Protein AF-0000000080719642 (afdb_homodimer)

Secondary structure (DSSP, 8-state):
--EEEPTTS-EEESS-EE-TT--HHHHHHHHHHHHHHT--EEE--GGGT-HHHHHHHHHHH---GGG-EEEEEE-GGG-SHHHHHHHHHHHHHHHT-S-EEEEEES---TTT--HHHHHHHHHHHHHTTSEEEEEEES--HHHHHHHHHHHS---SEEEEE-BTTB--HHHHHHHHHTTPEEEEESTT-GGGGGGG-HHHHHHHHHHT--HHHHHHHHHHHTTEEEE----SHHHHHHHH--SS----HHHHHHHHTT--GGG----TTT----/--EEEPTTS-EEESS-EE-TT--HHHHHHHHHHHHHHT--EEE--GGGT-HHHHHHHHHHH---GGG-EEEEEE-GGG-SHHHHHHHHHHHHHHHT-S-EEEEEES---TTT--HHHHHHHHHHHHHTTSEEEEEEES--HHHHHHHHHHHS---SEEEEE-BTTB--HHHHHHHHHTTPEEEEESTT-GGGGGGG-HHHHHHHHHHT--HHHHHHHHHHHTTEEEE----SHHHHHHHH--SS----HHHHHHHHTT--GGG----TTT----

Solvent-accessible surface area (backbone atoms only — not comparable to full-atom values): 28046 Å² total; per-residue (Å²): 139,59,68,43,80,36,69,82,72,50,72,41,56,41,48,37,37,38,40,78,82,35,39,14,70,66,15,18,53,46,50,28,48,40,46,71,70,63,51,40,23,43,41,53,29,59,86,52,64,20,45,11,18,52,25,51,17,50,64,71,57,70,59,60,68,91,66,47,43,37,32,40,27,45,50,42,75,32,20,49,40,69,49,26,46,28,47,54,43,20,50,29,38,14,22,71,44,80,52,33,49,30,40,22,40,49,44,46,23,55,86,78,58,38,45,62,40,26,49,53,28,48,53,49,35,32,74,72,54,42,26,71,37,54,28,35,16,41,64,49,68,70,58,51,49,52,42,26,75,75,68,72,54,75,47,30,32,40,34,28,73,24,23,60,39,29,59,42,60,71,55,47,53,53,27,56,76,66,50,18,40,36,27,19,42,55,34,63,41,89,87,42,64,64,57,70,36,64,73,42,45,53,48,13,60,76,70,73,46,50,43,67,30,50,52,52,35,50,37,41,74,71,60,25,28,38,28,48,68,53,86,45,69,67,51,43,48,49,63,68,66,36,80,89,63,79,78,50,73,65,55,48,49,56,44,53,67,50,47,38,84,84,56,63,88,74,53,47,82,72,46,71,57,107,140,58,69,43,77,35,69,80,73,51,72,42,57,42,50,36,37,37,41,78,84,35,40,15,70,67,15,19,51,46,50,29,49,39,47,71,67,63,52,40,22,43,42,53,29,58,86,54,64,21,46,12,17,52,26,49,16,50,66,70,59,71,57,60,69,90,66,46,42,38,32,39,26,45,49,41,76,32,20,51,39,70,48,27,45,28,48,54,43,20,51,29,38,15,22,70,44,81,52,34,50,29,40,23,40,49,44,46,23,56,87,79,57,38,44,62,39,25,49,52,26,49,54,49,36,32,75,71,55,42,25,71,38,53,29,35,16,42,63,49,67,71,57,52,51,51,43,25,73,75,68,72,53,76,48,29,32,40,34,30,73,24,23,59,40,29,59,42,60,72,55,46,51,52,27,56,75,66,50,19,40,36,27,19,42,56,34,63,43,94,81,41,62,63,56,72,36,64,71,43,43,52,49,14,60,74,69,73,45,50,43,65,30,50,52,52,36,48,36,41,74,69,60,24,27,36,28,48,68,55,86,45,70,67,51,44,48,49,64,67,66,34,80,89,64,82,80,51,72,67,56,47,47,56,45,54,66,48,47,38,85,85,58,62,87,74,52,50,82,72,46,71,56,105

InterPro domains:
  IPR018170 Aldo/keto reductase, conserved site [PS00062] (122-139)
  IPR018170 Aldo/keto reductase, conserved site [PS00798] (38-55)
  IPR020471 Aldo-keto reductase [PIRSF000097] (2-261)
  IPR020471 Aldo-keto reductase [PR00069] (34-58)
  IPR020471 Aldo-keto reductase [PR00069] (90-108)
  IPR020471 Aldo-keto reductase [PR00069] (122-139)
  IPR020471 Aldo-keto reductase [PR00069] (156-185)
  IPR020471 Aldo-keto reductase [PR00069] (194-218)
  IPR020471 Aldo-keto reductase [PTHR43827] (3-261)
  IPR023210 NADP-dependent oxidoreductase domain [PF00248] (14-255)
  IPR036812 NAD(P)-dependent oxidoreductase domain superfamily [G3DSA:3.20.20.100] (1-273)
  IPR036812 NAD(P)-dependent oxidoreductase domain superfamily [SSF51430] (4-259)

Organism: Lactobacillus johnsonii (strain FI9785) (NCBI:txid633699)

Nearest PDB structures (foldseek):
  1m9h-assembly1_A  TM=9.755E-01  e=8.381E-32  Corynebacterium sp.
  1a80-assembly1_A  TM=9.763E-01  e=9.414E-32  Corynebacterium sp.
  2wzm-assembly2_B  TM=9.709E-01  e=6.172E-30  Mycolicibacterium smegmatis MC2 155
  4otk-assembly1_A  TM=9.599E-01  e=3.659E-30  Mycobacterium tuberculosis
  2wzt-assembly1_B  TM=9.819E-01  e=2.489E-29  Mycolicibacterium smegmatis MC2 155

Sequence (548 aa):
MEYFNLNDGNRIPKIGFGTYKLNGSRGVFAIQAALKNGYRLLDSAVNYENEGAVGRAIKNSGINRDDIFITSKLPGRHHKYQEAIEQIQESLYAANLDYYDLYLIHWPNPKENHYLEAWQAMLDAQRFGLIRSVGVSNFEPSHIEHLYRETGVMPAVNQVELHPYWSSKTIREYDDNHNIITEAWSPLQRAGEAFKEKEIIDLAQKYHKSPAQIILRWETQLNVVPIPKASSYEHQISNLDIFDFKLTPEEVQKLINLDKISARRFDPNEHEEFMEYFNLNDGNRIPKIGFGTYKLNGSRGVFAIQAALKNGYRLLDSAVNYENEGAVGRAIKNSGINRDDIFITSKLPGRHHKYQEAIEQIQESLYAANLDYYDLYLIHWPNPKENHYLEAWQAMLDAQRFGLIRSVGVSNFEPSHIEHLYRETGVMPAVNQVELHPYWSSKTIREYDDNHNIITEAWSPLQRAGEAFKEKEIIDLAQKYHKSPAQIILRWETQLNVVPIPKASSYEHQISNLDIFDFKLTPEEVQKLINLDKISARRFDPNEHEEF

Structure (mmCIF, N/CA/C/O backbone):
data_AF-0000000080719642-model_v1
#
loop_
_entity.id
_entity.type
_entity.pdbx_description
1 polymer '2,5-diketo-D-gluconate reductase'
#
loop_
_atom_site.group_PDB
_atom_site.id
_atom_site.type_symbol
_atom_site.label_atom_id
_atom_site.label_alt_id
_atom_site.label_comp_id
_atom_site.label_asym_id
_atom_site.label_entity_id
_atom_site.label_seq_id
_atom_site.pdbx_PDB_ins_code
_atom_site.Cartn_x
_atom_site.Cartn_y
_atom_site.Cartn_z
_atom_site.occupancy
_atom_site.B_iso_or_equiv
_atom_site.auth_seq_id
_atom_site.auth_comp_id
_atom_site.auth_asym_id
_atom_site.auth_atom_id
_atom_site.pdbx_PDB_model_num
ATOM 1 N N . MET A 1 1 ? 1.509 19.719 25.812 1 81.88 1 MET A N 1
ATOM 2 C CA . MET A 1 1 ? 0.83 19.672 24.516 1 81.88 1 MET A CA 1
ATOM 3 C C . MET A 1 1 ? -0.57 20.266 24.625 1 81.88 1 MET A C 1
ATOM 5 O O . MET A 1 1 ? -1.275 20.047 25.609 1 81.88 1 MET A O 1
ATOM 9 N N . GLU A 1 2 ? -0.923 21.141 23.656 1 93.94 2 GLU A N 1
ATOM 10 C CA . GLU A 1 2 ? -2.238 21.766 23.594 1 93.94 2 GLU A CA 1
ATOM 11 C C . GLU A 1 2 ? -3.158 21.016 22.641 1 93.94 2 GLU A C 1
ATOM 13 O O . GLU A 1 2 ? -2.691 20.359 21.703 1 93.94 2 GLU A O 1
ATOM 18 N N . TYR A 1 3 ? -4.508 21.047 22.922 1 98 3 TYR A N 1
ATOM 19 C CA . TYR A 1 3 ? -5.477 20.266 22.156 1 98 3 TYR A CA 1
ATOM 20 C C . TYR A 1 3 ? -6.629 21.156 21.688 1 98 3 TYR A C 1
ATOM 22 O O . TYR A 1 3 ? -6.957 22.156 22.328 1 98 3 TYR A O 1
ATOM 30 N N . PHE A 1 4 ? -7.168 20.875 20.547 1 98.44 4 PHE A N 1
ATOM 31 C CA . PHE A 1 4 ? -8.492 21.344 20.141 1 98.44 4 PHE A CA 1
ATOM 32 C C . PHE A 1 4 ? -9.547 20.266 20.391 1 98.44 4 PHE A C 1
ATOM 34 O O . PHE A 1 4 ? -9.234 19.078 20.391 1 98.44 4 PHE A O 1
ATOM 41 N N . ASN A 1 5 ? -10.766 20.719 20.609 1 98.25 5 ASN A N 1
ATOM 42 C CA . ASN A 1 5 ? -11.891 19.797 20.672 1 98.25 5 ASN A CA 1
ATOM 43 C C . ASN A 1 5 ? -12.508 19.562 19.297 1 98.25 5 ASN A C 1
ATOM 45 O O . ASN A 1 5 ? -12.766 20.516 18.562 1 98.25 5 ASN A O 1
ATOM 49 N N . LEU A 1 6 ? -12.688 18.281 18.969 1 98.75 6 LEU A N 1
ATOM 50 C CA . LEU A 1 6 ? -13.414 17.953 17.75 1 98.75 6 LEU A CA 1
ATOM 51 C C . LEU A 1 6 ? -14.914 17.953 17.984 1 98.75 6 LEU A C 1
ATOM 53 O O . LEU A 1 6 ? -15.375 17.891 19.125 1 98.75 6 LEU A O 1
ATOM 57 N N . ASN A 1 7 ? -15.68 18.047 16.906 1 98.5 7 ASN A N 1
ATOM 58 C CA . ASN A 1 7 ? -17.125 18.172 17.016 1 98.5 7 ASN A CA 1
ATOM 59 C C . ASN A 1 7 ? -17.781 16.859 17.406 1 98.5 7 ASN A C 1
ATOM 61 O O . ASN A 1 7 ? -18.984 16.797 17.641 1 98.5 7 ASN A O 1
ATOM 65 N N . ASP A 1 8 ? -17 15.781 17.531 1 98.06 8 ASP A N 1
ATOM 66 C CA . ASP A 1 8 ? -17.547 14.484 17.922 1 98.06 8 ASP A CA 1
ATOM 67 C C . ASP A 1 8 ? -17.125 14.133 19.344 1 98.06 8 ASP A C 1
ATOM 69 O O . ASP A 1 8 ? -17.281 12.984 19.781 1 98.06 8 ASP A O 1
ATOM 73 N N . GLY A 1 9 ? -16.484 15.047 20.031 1 97.88 9 GLY A N 1
ATOM 74 C CA . GLY A 1 9 ? -16.141 14.859 21.422 1 97.88 9 GLY A CA 1
ATOM 75 C C . GLY A 1 9 ? -14.703 14.445 21.641 1 97.88 9 GLY A C 1
ATOM 76 O O . GLY A 1 9 ? -14.188 14.547 22.766 1 97.88 9 GLY A O 1
ATOM 77 N N . ASN A 1 10 ? -14 13.992 20.656 1 98.38 10 ASN A N 1
ATOM 78 C CA . ASN A 1 10 ? -12.578 13.68 20.766 1 98.38 10 ASN A CA 1
ATOM 79 C C . ASN A 1 10 ? -11.727 14.938 20.734 1 98.38 10 ASN A C 1
ATOM 81 O O . ASN A 1 10 ? -12.25 16.047 20.578 1 98.38 10 ASN A O 1
ATOM 85 N N . ARG A 1 11 ? -10.469 14.758 21.031 1 98.5 11 ARG A N 1
ATOM 86 C CA . ARG A 1 11 ? -9.531 15.883 21 1 98.5 11 ARG A CA 1
ATOM 87 C C . ARG A 1 11 ? -8.359 15.602 20.062 1 98.5 11 ARG A C 1
ATOM 89 O O . ARG A 1 11 ? -7.977 14.445 19.875 1 98.5 11 ARG A O 1
ATOM 96 N N . ILE A 1 12 ? -7.832 16.625 19.547 1 98.81 12 ILE A N 1
ATOM 97 C CA . ILE A 1 12 ? -6.715 16.516 18.609 1 98.81 12 ILE A CA 1
ATOM 98 C C . ILE A 1 12 ? -5.594 17.469 19.031 1 98.81 12 ILE A C 1
ATOM 100 O O . ILE A 1 12 ? -5.852 18.609 19.391 1 98.81 12 ILE A O 1
ATOM 104 N N . PRO A 1 13 ? -4.32 16.984 19.047 1 98.81 13 PRO A N 1
ATOM 105 C CA . PRO A 1 13 ? -3.219 17.906 19.328 1 98.81 13 PRO A CA 1
ATOM 106 C C . PRO A 1 13 ? -3.188 19.094 18.375 1 98.81 13 PRO A C 1
ATOM 108 O O . PRO A 1 13 ? -3.516 18.953 17.188 1 98.81 13 PRO A O 1
ATOM 111 N N . LYS A 1 14 ? -2.762 20.219 18.812 1 98.69 14 LYS A N 1
ATOM 112 C CA . LYS A 1 14 ? -2.814 21.469 18.047 1 98.69 14 LYS A CA 1
ATOM 113 C C . LYS A 1 14 ? -1.721 21.516 16.984 1 98.69 14 LYS A C 1
ATOM 115 O O . LYS A 1 14 ? -1.715 22.391 16.125 1 98.69 14 LYS A O 1
ATOM 120 N N . ILE A 1 15 ? -0.807 20.609 17.062 1 98.5 15 ILE A N 1
ATOM 121 C CA . ILE A 1 15 ? 0.235 20.469 16.047 1 98.5 15 ILE A CA 1
ATOM 122 C C . ILE A 1 15 ? 0.571 19 15.844 1 98.5 15 ILE A C 1
ATOM 124 O O . ILE A 1 15 ? 0.545 18.219 16.797 1 98.5 15 ILE A O 1
ATOM 128 N N . GLY A 1 16 ? 0.831 18.609 14.586 1 98.38 16 GLY A N 1
ATOM 129 C CA . GLY A 1 16 ? 1.154 17.219 14.281 1 98.38 16 GLY A CA 1
ATOM 130 C C . GLY A 1 16 ? 2.455 17.062 13.516 1 98.38 16 GLY A C 1
ATOM 131 O O . GLY A 1 16 ? 3.184 18.047 13.32 1 98.38 16 GLY A O 1
ATOM 132 N N . PHE A 1 17 ? 2.768 15.867 13.219 1 98.31 17 PHE A N 1
ATOM 133 C CA . PHE A 1 17 ? 3.967 15.492 12.477 1 98.31 17 PHE A CA 1
ATOM 134 C C . PHE A 1 17 ? 3.6 14.797 11.164 1 98.31 17 PHE A C 1
ATOM 136 O O . PHE A 1 17 ? 2.961 13.75 11.172 1 98.31 17 PHE A O 1
ATOM 143 N N . GLY A 1 18 ? 3.992 15.422 10.031 1 98.25 18 GLY A N 1
ATOM 144 C CA . GLY A 1 18 ? 3.756 14.82 8.734 1 98.25 18 GLY A CA 1
ATOM 145 C C . GLY A 1 18 ? 4.715 13.695 8.414 1 98.25 18 GLY A C 1
ATOM 146 O O . GLY A 1 18 ? 5.902 13.773 8.734 1 98.25 18 GLY A O 1
ATOM 147 N N . THR A 1 19 ? 4.195 12.672 7.73 1 98.12 19 THR A N 1
ATOM 148 C CA . THR A 1 19 ? 5.051 11.516 7.484 1 98.12 19 THR A CA 1
ATOM 149 C C . THR A 1 19 ? 5.285 11.328 5.988 1 98.12 19 THR A C 1
ATOM 151 O O . THR A 1 19 ? 5.883 10.328 5.574 1 98.12 19 THR A O 1
ATOM 154 N N . TYR A 1 20 ? 4.871 12.297 5.18 1 97.44 20 TYR A N 1
ATOM 155 C CA . TYR A 1 20 ? 5.062 12.203 3.736 1 97.44 20 TYR A CA 1
ATOM 156 C C . TYR A 1 20 ? 6.531 11.969 3.395 1 97.44 20 TYR A C 1
ATOM 158 O O . TYR A 1 20 ? 7.406 12.688 3.887 1 97.44 20 TYR A O 1
ATOM 166 N N . LYS A 1 21 ? 6.832 10.883 2.678 1 96.44 21 LYS A N 1
ATOM 167 C CA . LYS A 1 21 ? 8.141 10.492 2.16 1 96.44 21 LYS A CA 1
ATOM 168 C C . LYS A 1 21 ? 9.016 9.906 3.266 1 96.44 21 LYS A C 1
ATOM 170 O O . LYS A 1 21 ? 10.227 9.758 3.092 1 96.44 21 LYS A O 1
ATOM 175 N N . LEU A 1 22 ? 8.445 9.664 4.391 1 96.94 22 LEU A N 1
ATOM 176 C CA . LEU A 1 22 ? 9.164 8.938 5.438 1 96.94 22 LEU A CA 1
ATOM 177 C C . LEU A 1 22 ? 8.867 7.441 5.355 1 96.94 22 LEU A C 1
ATOM 179 O O . LEU A 1 22 ? 7.934 6.949 5.992 1 96.94 22 LEU A O 1
ATOM 183 N N . ASN A 1 23 ? 9.68 6.746 4.598 1 97.81 23 ASN A N 1
ATOM 184 C CA . ASN A 1 23 ? 9.469 5.332 4.309 1 97.81 23 ASN A CA 1
ATOM 185 C C . ASN A 1 23 ? 10.648 4.484 4.773 1 97.81 23 ASN A C 1
ATOM 187 O O . ASN A 1 23 ? 11.734 5.008 5.023 1 97.81 23 ASN A O 1
ATOM 191 N N . GLY A 1 24 ? 10.406 3.221 4.875 1 97.62 24 GLY A N 1
ATOM 192 C CA . GLY A 1 24 ? 11.461 2.285 5.223 1 97.62 24 GLY A CA 1
ATOM 193 C C . GLY A 1 24 ? 12.086 2.564 6.578 1 97.62 24 GLY A C 1
ATOM 194 O O . GLY A 1 24 ? 11.445 3.16 7.449 1 97.62 24 GLY A O 1
ATOM 195 N N . SER A 1 25 ? 13.234 2.053 6.793 1 97.88 25 SER A N 1
ATOM 196 C CA . SER A 1 25 ? 13.922 2.152 8.078 1 97.88 25 SER A CA 1
ATOM 197 C C . SER A 1 25 ? 14.242 3.604 8.422 1 97.88 25 SER A C 1
ATOM 199 O O . SER A 1 25 ? 14.125 4.016 9.578 1 97.88 25 SER A O 1
ATOM 201 N N . ARG A 1 26 ? 14.578 4.363 7.441 1 96.25 26 ARG A N 1
ATOM 202 C CA . ARG A 1 26 ? 14.836 5.781 7.668 1 96.25 26 ARG A CA 1
ATOM 203 C C . ARG A 1 26 ? 13.57 6.504 8.125 1 96.25 26 ARG A C 1
ATOM 205 O O . ARG A 1 26 ? 13.633 7.371 9 1 96.25 26 ARG A O 1
ATOM 212 N N . GLY A 1 27 ? 12.453 6.125 7.508 1 97.12 27 GLY A N 1
ATOM 213 C CA . GLY A 1 27 ? 11.188 6.688 7.938 1 97.12 27 GLY A CA 1
ATOM 214 C C . GLY A 1 27 ? 10.82 6.316 9.359 1 97.12 27 GLY A C 1
ATOM 215 O O . GLY A 1 27 ? 10.375 7.172 10.133 1 97.12 27 GLY A O 1
ATOM 216 N N . VAL A 1 28 ? 11.062 5.094 9.688 1 98.19 28 VAL A N 1
ATOM 217 C CA . VAL A 1 28 ? 10.805 4.625 11.047 1 98.19 28 VAL A CA 1
ATOM 218 C C . VAL A 1 28 ? 11.594 5.465 12.039 1 98.19 28 VAL A C 1
ATOM 220 O O . VAL A 1 28 ? 11.047 5.945 13.031 1 98.19 28 VAL A O 1
ATOM 223 N N . PHE A 1 29 ? 12.828 5.648 11.773 1 97.19 29 PHE A N 1
ATOM 224 C CA . PHE A 1 29 ? 13.703 6.375 12.688 1 97.19 29 PHE A CA 1
ATOM 225 C C . PHE A 1 29 ? 13.25 7.82 12.844 1 97.19 29 PHE A C 1
ATOM 227 O O . PHE A 1 29 ? 13.219 8.352 13.953 1 97.19 29 PHE A O 1
ATOM 234 N N . ALA A 1 30 ? 12.883 8.414 11.766 1 96.88 30 ALA A N 1
ATOM 235 C CA . ALA A 1 30 ? 12.438 9.805 11.805 1 96.88 30 ALA A CA 1
ATOM 236 C C . ALA A 1 30 ? 11.156 9.945 12.617 1 96.88 30 ALA A C 1
ATOM 238 O O . ALA A 1 30 ? 11.016 10.867 13.414 1 96.88 30 ALA A O 1
ATOM 239 N N . ILE A 1 31 ? 10.234 9.023 12.406 1 98 31 ILE A N 1
ATOM 240 C CA . ILE A 1 31 ? 8.953 9.07 13.102 1 98 31 ILE A CA 1
ATOM 241 C C . ILE A 1 31 ? 9.156 8.773 14.586 1 98 31 ILE A C 1
ATOM 243 O O . ILE A 1 31 ? 8.555 9.414 15.445 1 98 31 ILE A O 1
ATOM 247 N N . GLN A 1 32 ? 10.016 7.828 14.883 1 97.5 32 GLN A N 1
ATOM 248 C CA . GLN A 1 32 ? 10.344 7.52 16.266 1 97.5 32 GLN A CA 1
ATOM 249 C C . GLN A 1 32 ? 10.945 8.734 16.969 1 97.5 32 GLN A C 1
ATOM 251 O O . GLN A 1 32 ? 10.633 9 18.141 1 97.5 32 GLN A O 1
ATOM 256 N N . ALA A 1 33 ? 11.828 9.383 16.297 1 97.25 33 ALA A N 1
ATOM 257 C CA . ALA A 1 33 ? 12.438 10.594 16.844 1 97.25 33 ALA A CA 1
ATOM 258 C C . ALA A 1 33 ? 11.375 11.648 17.141 1 97.25 33 ALA A C 1
ATOM 260 O O . ALA A 1 33 ? 11.422 12.305 18.188 1 97.25 33 ALA A O 1
ATOM 261 N N . ALA A 1 34 ? 10.43 11.828 16.234 1 97.81 34 ALA A N 1
ATOM 262 C CA . ALA A 1 34 ? 9.344 12.789 16.438 1 97.81 34 ALA A CA 1
ATOM 263 C C . ALA A 1 34 ? 8.547 12.445 17.688 1 97.81 34 ALA A C 1
ATOM 265 O O . ALA A 1 34 ? 8.242 13.328 18.5 1 97.81 34 ALA A O 1
ATOM 266 N N . LEU A 1 35 ? 8.242 11.195 17.859 1 97.94 35 LEU A N 1
ATOM 267 C CA . LEU A 1 35 ? 7.516 10.734 19.031 1 97.94 35 LEU A CA 1
ATOM 268 C C . LEU A 1 35 ? 8.328 10.977 20.297 1 97.94 35 LEU A C 1
ATOM 270 O O . LEU A 1 35 ? 7.789 11.445 21.312 1 97.94 35 LEU A O 1
ATOM 274 N N . LYS A 1 36 ? 9.562 10.703 20.234 1 97.06 36 LYS A N 1
ATOM 275 C CA . LYS A 1 36 ? 10.445 10.93 21.375 1 97.06 36 LYS A CA 1
ATOM 276 C C . LYS A 1 36 ? 10.531 12.414 21.719 1 97.06 36 LYS A C 1
ATOM 278 O O . LYS A 1 36 ? 10.602 12.781 22.891 1 97.06 36 LYS A O 1
ATOM 283 N N . ASN A 1 37 ? 10.508 13.219 20.719 1 96.31 37 ASN A N 1
ATOM 284 C CA . ASN A 1 37 ? 10.648 14.664 20.891 1 96.31 37 ASN A CA 1
ATOM 285 C C . ASN A 1 37 ? 9.359 15.289 21.422 1 96.31 37 ASN A C 1
ATOM 287 O O . ASN A 1 37 ? 9.344 16.469 21.797 1 96.31 37 ASN A O 1
ATOM 291 N N . GLY A 1 38 ? 8.266 14.523 21.391 1 96.69 38 GLY A N 1
ATOM 292 C CA . GLY A 1 38 ? 7.086 15.047 22.078 1 96.69 38 GLY A CA 1
ATOM 293 C C . GLY A 1 38 ? 5.863 15.117 21.188 1 96.69 38 GLY A C 1
ATOM 294 O O . GLY A 1 38 ? 4.762 15.406 21.656 1 96.69 38 GLY A O 1
ATOM 295 N N . TYR A 1 39 ? 6.02 14.852 19.891 1 97.88 39 TYR A N 1
ATOM 296 C CA . TYR A 1 39 ? 4.852 14.82 19.016 1 97.88 39 TYR A CA 1
ATOM 297 C C . TYR A 1 39 ? 3.889 13.711 19.438 1 97.88 39 TYR A C 1
ATOM 299 O O . TYR A 1 39 ? 4.316 12.625 19.828 1 97.88 39 TYR A O 1
ATOM 307 N N . ARG A 1 40 ? 2.594 14.008 19.281 1 98.56 40 ARG A N 1
ATOM 308 C CA . ARG A 1 40 ? 1.591 13.016 19.641 1 98.56 40 ARG A CA 1
ATOM 309 C C . ARG A 1 40 ? 0.517 12.898 18.578 1 98.56 40 ARG A C 1
ATOM 311 O O . ARG A 1 40 ? -0.465 12.172 18.75 1 98.56 40 ARG A O 1
ATOM 318 N N . LEU A 1 41 ? 0.602 13.633 17.5 1 98.81 41 LEU A N 1
ATOM 319 C CA . LEU A 1 41 ? -0.211 13.492 16.297 1 98.81 41 LEU A CA 1
ATOM 320 C C . LEU A 1 41 ? 0.656 13.125 15.094 1 98.81 41 LEU A C 1
ATOM 322 O O . LEU A 1 41 ? 1.568 13.867 14.727 1 98.81 41 LEU A O 1
ATOM 326 N N . LEU A 1 42 ? 0.467 11.922 14.555 1 98.88 42 LEU A N 1
ATOM 327 C CA . LEU A 1 42 ? 1.106 11.469 13.328 1 98.88 42 LEU A CA 1
ATOM 328 C C . LEU A 1 42 ? 0.12 11.492 12.164 1 98.88 42 LEU A C 1
ATOM 330 O O . LEU A 1 42 ? -0.984 10.953 12.273 1 98.88 42 LEU A O 1
ATOM 334 N N . ASP A 1 43 ? 0.508 12.133 11.094 1 98.88 43 ASP A N 1
ATOM 335 C CA . ASP A 1 43 ? -0.337 12.219 9.906 1 98.88 43 ASP A CA 1
ATOM 336 C C . ASP A 1 43 ? 0.239 11.391 8.758 1 98.88 43 ASP A C 1
ATOM 338 O O . ASP A 1 43 ? 1.328 11.688 8.258 1 98.88 43 ASP A O 1
ATOM 342 N N . SER A 1 44 ? -0.467 10.375 8.328 1 98.69 44 SER A N 1
ATOM 343 C CA . SER A 1 44 ? -0.084 9.516 7.215 1 98.69 44 SER A CA 1
ATOM 344 C C . SER A 1 44 ? -1.198 9.422 6.176 1 98.69 44 SER A C 1
ATOM 346 O O . SER A 1 44 ? -2.096 10.273 6.148 1 98.69 44 SER A O 1
ATOM 348 N N . ALA A 1 45 ? -1.025 8.617 5.152 1 98.88 45 ALA A N 1
ATOM 349 C CA . ALA A 1 45 ? -2 8.312 4.105 1 98.88 45 ALA A CA 1
ATOM 350 C C . ALA A 1 45 ? -1.671 6.996 3.41 1 98.88 45 ALA A C 1
ATOM 352 O O . ALA A 1 45 ? -0.507 6.594 3.348 1 98.88 45 ALA A O 1
ATOM 353 N N . VAL A 1 46 ? -2.697 6.367 2.889 1 98.75 46 VAL A N 1
ATOM 354 C CA . VAL A 1 46 ? -2.48 5.164 2.094 1 98.75 46 VAL A CA 1
ATOM 355 C C . VAL A 1 46 ? -1.493 5.461 0.968 1 98.75 46 VAL A C 1
ATOM 357 O O . VAL A 1 46 ? -0.546 4.699 0.75 1 98.75 46 VAL A O 1
ATOM 360 N N . ASN A 1 47 ? -1.632 6.574 0.364 1 98.38 47 ASN A N 1
ATOM 361 C CA . ASN A 1 47 ? -0.859 6.898 -0.831 1 98.38 47 ASN A CA 1
ATOM 362 C C . ASN A 1 47 ? 0.566 7.316 -0.481 1 98.38 47 ASN A C 1
ATOM 364 O O . ASN A 1 47 ? 1.412 7.457 -1.366 1 98.38 47 ASN A O 1
ATOM 368 N N . TYR A 1 48 ? 0.841 7.543 0.826 1 98.19 48 TYR A N 1
ATOM 369 C CA . TYR A 1 48 ? 2.223 7.789 1.219 1 98.19 48 TYR A CA 1
ATOM 370 C C . TYR A 1 48 ? 3.033 6.5 1.204 1 98.19 48 TYR A C 1
ATOM 372 O O . TYR A 1 48 ? 4.266 6.531 1.235 1 98.19 48 TYR A O 1
ATOM 380 N N . GLU A 1 49 ? 2.307 5.352 1.191 1 98.25 49 GLU A N 1
ATOM 381 C CA . GLU A 1 49 ? 2.877 4.008 1.135 1 98.25 49 GLU A CA 1
ATOM 382 C C . GLU A 1 49 ? 3.836 3.766 2.297 1 98.25 49 GLU A C 1
ATOM 384 O O . GLU A 1 49 ? 4.891 3.154 2.121 1 98.25 49 GLU A O 1
ATOM 389 N N . ASN A 1 50 ? 3.479 4.355 3.484 1 98.56 50 ASN A N 1
ATOM 390 C CA . ASN A 1 50 ? 4.398 4.203 4.605 1 98.56 50 ASN A CA 1
ATOM 391 C C . ASN A 1 50 ? 3.66 3.865 5.898 1 98.56 50 ASN A C 1
ATOM 393 O O . ASN A 1 50 ? 4.168 4.113 6.992 1 98.56 50 ASN A O 1
ATOM 397 N N . GLU A 1 51 ? 2.418 3.373 5.781 1 98.88 51 GLU A N 1
ATOM 398 C CA . GLU A 1 51 ? 1.664 3.002 6.977 1 98.88 51 GLU A CA 1
ATOM 399 C C . GLU A 1 51 ? 2.396 1.931 7.777 1 98.88 51 GLU A C 1
ATOM 401 O O . GLU A 1 51 ? 2.299 1.894 9.008 1 98.88 51 GLU A O 1
ATOM 406 N N . GLY A 1 52 ? 3.15 1.065 7.086 1 98.81 52 GLY A N 1
ATOM 407 C CA . GLY A 1 52 ? 3.992 0.107 7.785 1 98.81 52 GLY A CA 1
ATOM 408 C C . GLY A 1 52 ? 5.043 0.761 8.664 1 98.81 52 GLY A C 1
ATOM 409 O O . GLY A 1 52 ? 5.199 0.399 9.828 1 98.81 52 GLY A O 1
ATOM 410 N N . ALA A 1 53 ? 5.75 1.726 8.094 1 98.75 53 ALA A N 1
ATOM 411 C CA . ALA A 1 53 ? 6.77 2.453 8.844 1 98.75 53 ALA A CA 1
ATOM 412 C C . ALA A 1 53 ? 6.156 3.178 10.039 1 98.75 53 ALA A C 1
ATOM 414 O O . ALA A 1 53 ? 6.742 3.207 11.125 1 98.75 53 ALA A O 1
ATOM 415 N N . VAL A 1 54 ? 4.992 3.75 9.844 1 98.81 54 VAL A N 1
ATOM 416 C CA . VAL A 1 54 ? 4.293 4.441 10.922 1 98.81 54 VAL A CA 1
ATOM 417 C C . VAL A 1 54 ? 3.99 3.459 12.055 1 98.81 54 VAL A C 1
ATOM 419 O O . VAL A 1 54 ? 4.289 3.734 13.219 1 98.81 54 VAL A O 1
ATOM 422 N N . GLY A 1 55 ? 3.428 2.314 11.664 1 98.75 55 GLY A N 1
ATOM 423 C CA . GLY A 1 55 ? 3.139 1.301 12.664 1 98.75 55 GLY A CA 1
ATOM 424 C C . GLY A 1 55 ? 4.371 0.828 13.414 1 98.75 55 GLY A C 1
ATOM 425 O O . GLY A 1 55 ? 4.348 0.685 14.641 1 98.75 55 GLY A O 1
ATOM 426 N N . ARG A 1 56 ? 5.445 0.59 12.703 1 98.62 56 ARG A N 1
ATOM 427 C CA . ARG A 1 56 ? 6.695 0.13 13.297 1 98.62 56 ARG A CA 1
ATOM 428 C C . ARG A 1 56 ? 7.254 1.169 14.266 1 98.62 56 ARG A C 1
ATOM 430 O O . ARG A 1 56 ? 7.715 0.825 15.359 1 98.62 56 ARG A O 1
ATOM 437 N N . ALA A 1 57 ? 7.172 2.41 13.852 1 98.69 57 ALA A N 1
ATOM 438 C CA . ALA A 1 57 ? 7.672 3.49 14.703 1 98.69 57 ALA A CA 1
ATOM 439 C C . ALA A 1 57 ? 6.887 3.572 16 1 98.69 57 ALA A C 1
ATOM 441 O O . ALA A 1 57 ? 7.469 3.781 17.078 1 98.69 57 ALA A O 1
ATOM 442 N N . ILE A 1 58 ? 5.617 3.467 15.898 1 98.75 58 ILE A N 1
ATOM 443 C CA . ILE A 1 58 ? 4.75 3.504 17.078 1 98.75 58 ILE A CA 1
ATOM 444 C C . ILE A 1 58 ? 5.109 2.354 18.016 1 98.75 58 ILE A C 1
ATOM 446 O O . ILE A 1 58 ? 5.309 2.561 19.219 1 98.75 58 ILE A O 1
ATOM 450 N N . LYS A 1 59 ? 5.215 1.181 17.469 1 98 59 LYS A N 1
ATOM 451 C CA . LYS A 1 59 ? 5.57 0.006 18.266 1 98 59 LYS A CA 1
ATOM 452 C C . LYS A 1 59 ? 6.91 0.203 18.969 1 98 59 LYS A C 1
ATOM 454 O O . LYS A 1 59 ? 7.035 -0.071 20.172 1 98 59 LYS A O 1
ATOM 459 N N . ASN A 1 60 ? 7.832 0.73 18.266 1 98 60 ASN A N 1
ATOM 460 C CA . ASN A 1 60 ? 9.188 0.896 18.781 1 98 60 ASN A CA 1
ATOM 461 C C . ASN A 1 60 ? 9.266 2.004 19.828 1 98 60 ASN A C 1
ATOM 463 O O . ASN A 1 60 ? 10.211 2.061 20.609 1 98 60 ASN A O 1
ATOM 467 N N . SER A 1 61 ? 8.383 2.895 19.781 1 97.94 61 SER A N 1
ATOM 468 C CA . SER A 1 61 ? 8.445 4.078 20.625 1 97.94 61 SER A CA 1
ATOM 469 C C . SER A 1 61 ? 8.203 3.721 22.094 1 97.94 61 SER A C 1
ATOM 471 O O . SER A 1 61 ? 8.656 4.426 23 1 97.94 61 SER A O 1
ATOM 473 N N . GLY A 1 62 ? 7.371 2.666 22.344 1 97.31 62 GLY A N 1
ATOM 474 C CA . GLY A 1 62 ? 6.988 2.287 23.688 1 97.31 62 GLY A CA 1
ATOM 475 C C . GLY A 1 62 ? 5.941 3.205 24.297 1 97.31 62 GLY A C 1
ATOM 476 O O . GLY A 1 62 ? 5.582 3.061 25.469 1 97.31 62 GLY A O 1
ATOM 477 N N . ILE A 1 63 ? 5.508 4.164 23.562 1 98.25 63 ILE A N 1
ATOM 478 C CA . ILE A 1 63 ? 4.461 5.066 24.016 1 98.25 63 ILE A CA 1
ATOM 479 C C . ILE A 1 63 ? 3.105 4.363 23.969 1 98.25 63 ILE A C 1
ATOM 481 O O . ILE A 1 63 ? 2.82 3.633 23.016 1 98.25 63 ILE A O 1
ATOM 485 N N . ASN A 1 64 ? 2.33 4.574 24.984 1 98 64 ASN A N 1
ATOM 486 C CA . ASN A 1 64 ? 0.991 3.996 25 1 98 64 ASN A CA 1
ATOM 487 C C . ASN A 1 64 ? 0.192 4.406 23.766 1 98 64 ASN A C 1
ATOM 489 O O . ASN A 1 64 ? 0.163 5.586 23.391 1 98 64 ASN A O 1
ATOM 493 N N . ARG A 1 65 ? -0.477 3.432 23.141 1 97.94 65 ARG A N 1
ATOM 494 C CA . ARG A 1 65 ? -1.229 3.652 21.922 1 97.94 65 ARG A CA 1
ATOM 495 C C . ARG A 1 65 ? -2.252 4.77 22.094 1 97.94 65 ARG A C 1
ATOM 497 O O . ARG A 1 65 ? -2.469 5.57 21.172 1 97.94 65 ARG A O 1
ATOM 504 N N . ASP A 1 66 ? -2.85 4.875 23.25 1 97.5 66 ASP A N 1
ATOM 505 C CA . ASP A 1 66 ? -3.904 5.852 23.516 1 97.5 66 ASP A CA 1
ATOM 506 C C . ASP A 1 66 ? -3.332 7.262 23.625 1 97.5 66 ASP A C 1
ATOM 508 O O . ASP A 1 66 ? -4.078 8.242 23.594 1 97.5 66 ASP A O 1
ATOM 512 N N . ASP A 1 67 ? -2.045 7.332 23.688 1 98.19 67 ASP A N 1
ATOM 513 C CA . ASP A 1 67 ? -1.399 8.633 23.828 1 98.19 67 ASP A CA 1
ATOM 514 C C . ASP A 1 67 ? -0.957 9.18 22.484 1 98.19 67 ASP A C 1
ATOM 516 O O . ASP A 1 67 ? -0.393 10.273 22.391 1 98.19 67 ASP A O 1
ATOM 520 N N . ILE A 1 68 ? -1.172 8.422 21.438 1 98.75 68 ILE A N 1
ATOM 521 C CA . ILE A 1 68 ? -0.784 8.844 20.094 1 98.75 68 ILE A CA 1
ATOM 522 C C . ILE A 1 68 ? -2.027 8.984 19.219 1 98.75 68 ILE A C 1
ATOM 524 O O . ILE A 1 68 ? -2.852 8.07 19.156 1 98.75 68 ILE A O 1
ATOM 528 N N . PHE A 1 69 ? -2.234 10.195 18.656 1 98.94 69 PHE A N 1
ATOM 529 C CA . PHE A 1 69 ? -3.285 10.477 17.688 1 98.94 69 PHE A CA 1
ATOM 530 C C . PHE A 1 69 ? -2.807 10.18 16.266 1 98.94 69 PHE A C 1
ATOM 532 O O . PHE A 1 69 ? -1.928 10.867 15.742 1 98.94 69 PHE A O 1
ATOM 539 N N . ILE A 1 70 ? -3.361 9.141 15.625 1 98.94 70 ILE A N 1
ATOM 540 C CA . ILE A 1 70 ? -2.85 8.68 14.344 1 98.94 70 ILE A CA 1
ATOM 541 C C . ILE A 1 70 ? -3.904 8.898 13.258 1 98.94 70 ILE A C 1
ATOM 543 O O . ILE A 1 70 ? -5.062 8.516 13.43 1 98.94 70 ILE A O 1
ATOM 547 N N . THR A 1 71 ? -3.482 9.516 12.141 1 98.94 71 THR A N 1
ATOM 548 C CA . THR A 1 71 ? -4.352 9.805 11.008 1 98.94 71 THR A CA 1
ATOM 549 C C . THR A 1 71 ? -3.877 9.078 9.75 1 98.94 71 THR A C 1
ATOM 551 O O . THR A 1 71 ? -2.676 9.031 9.477 1 98.94 71 THR A O 1
ATOM 554 N N . SER A 1 72 ? -4.754 8.453 9.016 1 98.94 72 SER A N 1
ATOM 555 C CA . SER A 1 72 ? -4.496 8.039 7.641 1 98.94 72 SER A CA 1
ATOM 556 C C . SER A 1 72 ? -5.605 8.5 6.703 1 98.94 72 SER A C 1
ATOM 558 O O . SER A 1 72 ? -6.492 9.258 7.109 1 98.94 72 SER A O 1
ATOM 560 N N . LYS A 1 73 ? -5.43 8.211 5.367 1 98.94 73 LYS A N 1
ATOM 561 C CA . LYS A 1 73 ? -6.359 8.781 4.395 1 98.94 73 LYS A CA 1
ATOM 562 C C . LYS A 1 73 ? -6.711 7.762 3.312 1 98.94 73 LYS A C 1
ATOM 564 O O . LYS A 1 73 ? -5.844 7.023 2.842 1 98.94 73 LYS A O 1
ATOM 569 N N . LEU A 1 74 ? -7.938 7.809 2.936 1 98.94 74 LEU A N 1
ATOM 570 C CA . LEU A 1 74 ? -8.484 6.945 1.896 1 98.94 74 LEU A CA 1
ATOM 571 C C . LEU A 1 74 ? -8.203 7.516 0.51 1 98.94 74 LEU A C 1
ATOM 573 O O . LEU A 1 74 ? -8.617 8.633 0.194 1 98.94 74 LEU A O 1
ATOM 577 N N . PRO A 1 75 ? -7.527 6.73 -0.321 1 98.69 75 PRO A N 1
ATOM 578 C CA . PRO A 1 75 ? -7.273 7.23 -1.675 1 98.69 75 PRO A CA 1
ATOM 579 C C . PRO A 1 75 ? -8.508 7.172 -2.566 1 98.69 75 PRO A C 1
ATOM 581 O O . PRO A 1 75 ? -9.414 6.367 -2.326 1 98.69 75 PRO A O 1
ATOM 584 N N . GLY A 1 76 ? -8.5 7.973 -3.643 1 98.5 76 GLY A N 1
ATOM 585 C CA . GLY A 1 76 ? -9.648 8.141 -4.52 1 98.5 76 GLY A CA 1
ATOM 586 C C . GLY A 1 76 ? -10.039 6.859 -5.238 1 98.5 76 GLY A C 1
ATOM 587 O O . GLY A 1 76 ? -11.219 6.637 -5.52 1 98.5 76 GLY A O 1
ATOM 588 N N . ARG A 1 77 ? -9.109 6 -5.434 1 97.5 77 ARG A N 1
ATOM 589 C CA . ARG A 1 77 ? -9.367 4.785 -6.203 1 97.5 77 ARG A CA 1
ATOM 590 C C . ARG A 1 77 ? -10.195 3.789 -5.395 1 97.5 77 ARG A C 1
ATOM 592 O O . ARG A 1 77 ? -10.695 2.803 -5.941 1 97.5 77 ARG A O 1
ATOM 599 N N . HIS A 1 78 ? -10.438 4.059 -4.145 1 98.5 78 HIS A N 1
ATOM 600 C CA . HIS A 1 78 ? -11.164 3.125 -3.295 1 98.5 78 HIS A CA 1
ATOM 601 C C . HIS A 1 78 ? -12.398 3.787 -2.68 1 98.5 78 HIS A C 1
ATOM 603 O O . HIS A 1 78 ? -12.773 3.471 -1.55 1 98.5 78 HIS A O 1
ATOM 609 N N . HIS A 1 79 ? -13.023 4.68 -3.398 1 98.81 79 HIS A N 1
ATOM 610 C CA . HIS A 1 79 ? -14.133 5.453 -2.85 1 98.81 79 HIS A CA 1
ATOM 611 C C . HIS A 1 79 ? -15.422 4.637 -2.826 1 98.81 79 HIS A C 1
ATOM 613 O O . HIS A 1 79 ? -16.375 5 -2.145 1 98.81 79 HIS A O 1
ATOM 619 N N . LYS A 1 80 ? -15.523 3.598 -3.643 1 98.56 80 LYS A N 1
ATOM 620 C CA . LYS A 1 80 ? -16.734 2.773 -3.592 1 98.56 80 LYS A CA 1
ATOM 621 C C . LYS A 1 80 ? -16.875 2.109 -2.229 1 98.56 80 LYS A C 1
ATOM 623 O O . LYS A 1 80 ? -15.898 1.681 -1.625 1 98.56 80 LYS A O 1
ATOM 628 N N . TYR A 1 81 ? -18.062 1.9 -1.802 1 98.56 81 TYR A N 1
ATOM 629 C CA . TYR A 1 81 ? -18.391 1.562 -0.422 1 98.56 81 TYR A CA 1
ATOM 630 C C . TYR A 1 81 ? -17.594 0.346 0.044 1 98.56 81 TYR A C 1
ATOM 632 O O . TYR A 1 81 ? -16.828 0.427 1.013 1 98.56 81 TYR A O 1
ATOM 640 N N . GLN A 1 82 ? -17.688 -0.756 -0.652 1 98.25 82 GLN A N 1
ATOM 641 C CA . GLN A 1 82 ? -17.016 -1.982 -0.233 1 98.25 82 GLN A CA 1
ATOM 642 C C . GLN A 1 82 ? -15.5 -1.834 -0.309 1 98.25 82 GLN A C 1
ATOM 644 O O . GLN A 1 82 ? -14.773 -2.324 0.562 1 98.25 82 GLN A O 1
ATOM 649 N N . GLU A 1 83 ? -15 -1.199 -1.344 1 98.5 83 GLU A N 1
ATOM 650 C CA . GLU A 1 83 ? -13.562 -0.961 -1.49 1 98.5 83 GLU A CA 1
ATOM 651 C C . GLU A 1 83 ? -13.023 -0.106 -0.346 1 98.5 83 GLU A C 1
ATOM 653 O O . GLU A 1 83 ? -11.922 -0.337 0.142 1 98.5 83 GLU A O 1
ATOM 658 N N . ALA A 1 84 ? -13.852 0.869 0.039 1 98.88 84 ALA A N 1
ATOM 659 C CA . ALA A 1 84 ? -13.445 1.755 1.127 1 98.88 84 ALA A CA 1
ATOM 660 C C . ALA A 1 84 ? -13.32 0.988 2.439 1 98.88 84 ALA A C 1
ATOM 662 O O . ALA A 1 84 ? -12.328 1.132 3.158 1 98.88 84 ALA A O 1
ATOM 663 N N . ILE A 1 85 ? -14.297 0.159 2.723 1 98.81 85 ILE A N 1
ATOM 664 C CA . ILE A 1 85 ? -14.266 -0.635 3.947 1 98.81 85 ILE A CA 1
ATOM 665 C C . ILE A 1 85 ? -13.023 -1.528 3.949 1 98.81 85 ILE A C 1
ATOM 667 O O . ILE A 1 85 ? -12.281 -1.566 4.93 1 98.81 85 ILE A O 1
ATOM 671 N N . GLU A 1 86 ? -12.781 -2.201 2.857 1 98.62 86 GLU A N 1
ATOM 672 C CA . GLU A 1 86 ? -11.648 -3.109 2.736 1 98.62 86 GLU A CA 1
ATOM 673 C C . GLU A 1 86 ? -10.328 -2.361 2.875 1 98.62 86 GLU A C 1
ATOM 675 O O . GLU A 1 86 ? -9.398 -2.846 3.523 1 98.62 86 GLU A O 1
ATOM 680 N N . GLN A 1 87 ? -10.281 -1.196 2.27 1 98.81 87 GLN A N 1
ATOM 681 C CA . GLN A 1 87 ? -9.047 -0.425 2.33 1 98.81 87 GLN A CA 1
ATOM 682 C C . GLN A 1 87 ? -8.766 0.054 3.752 1 98.81 87 GLN A C 1
ATOM 684 O O . GLN A 1 87 ? -7.613 0.081 4.188 1 98.81 87 GLN A O 1
ATOM 689 N N . ILE A 1 88 ? -9.805 0.484 4.457 1 98.94 88 ILE A N 1
ATOM 690 C CA . ILE A 1 88 ? -9.641 0.888 5.848 1 98.94 88 ILE A CA 1
ATOM 691 C C . ILE A 1 88 ? -9.102 -0.284 6.664 1 98.94 88 ILE A C 1
ATOM 693 O O . ILE A 1 88 ? -8.172 -0.117 7.461 1 98.94 88 ILE A O 1
ATOM 697 N N . GLN A 1 89 ? -9.594 -1.466 6.449 1 98.88 89 GLN A N 1
ATOM 698 C CA . GLN A 1 89 ? -9.109 -2.66 7.133 1 98.88 89 GLN A CA 1
ATOM 699 C C . GLN A 1 89 ? -7.656 -2.943 6.773 1 98.88 89 GLN A C 1
ATOM 701 O O . GLN A 1 89 ? -6.832 -3.199 7.656 1 98.88 89 GLN A O 1
ATOM 706 N N . GLU A 1 90 ? -7.348 -2.846 5.52 1 98.88 90 GLU A N 1
ATOM 707 C CA . GLU A 1 90 ? -5.98 -3.07 5.066 1 98.88 90 GLU A CA 1
ATOM 708 C C . GLU A 1 90 ? -5.02 -2.068 5.699 1 98.88 90 GLU A C 1
ATOM 710 O O . GLU A 1 90 ? -3.9 -2.424 6.074 1 98.88 90 GLU A O 1
ATOM 715 N N . SER A 1 91 ? -5.48 -0.819 5.742 1 98.88 91 SER A N 1
ATOM 716 C CA . SER A 1 91 ? -4.664 0.212 6.375 1 98.88 91 SER A CA 1
ATOM 717 C C . SER A 1 91 ? -4.348 -0.142 7.824 1 98.88 91 SER A C 1
ATOM 719 O O . SER A 1 91 ? -3.211 0.007 8.273 1 98.88 91 SER A O 1
ATOM 721 N N . LEU A 1 92 ? -5.355 -0.57 8.531 1 98.88 92 LEU A N 1
ATOM 722 C CA . LEU A 1 92 ? -5.172 -0.958 9.922 1 98.88 92 LEU A CA 1
ATOM 723 C C . LEU A 1 92 ? -4.23 -2.15 10.031 1 98.88 92 LEU A C 1
ATOM 725 O O . LEU A 1 92 ? -3.334 -2.162 10.883 1 98.88 92 LEU A O 1
ATOM 729 N N . TYR A 1 93 ? -4.422 -3.209 9.164 1 98.81 93 TYR A N 1
ATOM 730 C CA . TYR A 1 93 ? -3.535 -4.367 9.164 1 98.81 93 TYR A CA 1
ATOM 731 C C . TYR A 1 93 ? -2.096 -3.957 8.883 1 98.81 93 TYR A C 1
ATOM 733 O O . TYR A 1 93 ? -1.174 -4.367 9.594 1 98.81 93 TYR A O 1
ATOM 741 N N . ALA A 1 94 ? -1.908 -3.082 7.91 1 98.69 94 ALA A N 1
ATOM 742 C CA . ALA A 1 94 ? -0.575 -2.654 7.496 1 98.69 94 ALA A CA 1
ATOM 743 C C . ALA A 1 94 ? 0.13 -1.893 8.617 1 98.69 94 ALA A C 1
ATOM 745 O O . ALA A 1 94 ? 1.334 -2.061 8.828 1 98.69 94 ALA A O 1
ATOM 746 N N . ALA A 1 95 ? -0.589 -1.1 9.312 1 98.75 95 ALA A N 1
ATOM 747 C CA . ALA A 1 95 ? -0.014 -0.292 10.383 1 98.75 95 ALA A CA 1
ATOM 748 C C . ALA A 1 95 ? 0.034 -1.073 11.695 1 98.75 95 ALA A C 1
ATOM 750 O O . ALA A 1 95 ? 0.607 -0.607 12.68 1 98.75 95 ALA A O 1
ATOM 751 N N . ASN A 1 96 ? -0.574 -2.273 11.672 1 97.94 96 ASN A N 1
ATOM 752 C CA . ASN A 1 96 ? -0.709 -3.074 12.883 1 97.94 96 ASN A CA 1
ATOM 753 C C . ASN A 1 96 ? -1.396 -2.293 14 1 97.94 96 ASN A C 1
ATOM 755 O O . ASN A 1 96 ? -0.87 -2.195 15.109 1 97.94 96 ASN A O 1
ATOM 759 N N . LEU A 1 97 ? -2.539 -1.7 13.695 1 98.69 97 LEU A N 1
ATOM 760 C CA . LEU A 1 97 ? -3.365 -0.933 14.617 1 98.69 97 LEU A CA 1
ATOM 761 C C . LEU A 1 97 ? -4.77 -1.521 14.711 1 98.69 97 LEU A C 1
ATOM 763 O O . LEU A 1 97 ? -5.258 -2.127 13.75 1 98.69 97 LEU A O 1
ATOM 767 N N . ASP A 1 98 ? -5.422 -1.298 15.812 1 98.31 98 ASP A N 1
ATOM 768 C CA . ASP A 1 98 ? -6.812 -1.718 15.984 1 98.31 98 ASP A CA 1
ATOM 769 C C . ASP A 1 98 ? -7.773 -0.647 15.477 1 98.31 98 ASP A C 1
ATOM 771 O O . ASP A 1 98 ? -8.891 -0.958 15.047 1 98.31 98 ASP A O 1
ATOM 775 N N . TYR A 1 99 ? -7.375 0.597 15.555 1 98.81 99 TYR A N 1
ATOM 776 C CA . TYR A 1 99 ? -8.188 1.726 15.109 1 98.81 99 TYR A CA 1
ATOM 777 C C . TYR A 1 99 ? -7.309 2.902 14.703 1 98.81 99 TYR A C 1
ATOM 779 O O . TYR A 1 99 ? -6.141 2.977 15.094 1 98.81 99 TYR A O 1
ATOM 787 N N . TYR A 1 100 ? -7.824 3.727 13.898 1 98.94 100 TYR A N 1
ATOM 788 C CA . TYR A 1 100 ? -7.277 5.059 13.672 1 98.94 100 TYR A CA 1
ATOM 789 C C . TYR A 1 100 ? -8.016 6.098 14.508 1 98.94 100 TYR A C 1
ATOM 791 O O . TYR A 1 100 ? -9.234 6.02 14.68 1 98.94 100 TYR A O 1
ATOM 799 N N . ASP A 1 101 ? -7.297 7.082 15.016 1 98.94 101 ASP A N 1
ATOM 800 C CA . ASP A 1 101 ? -7.93 8.195 15.719 1 98.94 101 ASP A CA 1
ATOM 801 C C . ASP A 1 101 ? -8.703 9.086 14.758 1 98.94 101 ASP A C 1
ATOM 803 O O . ASP A 1 101 ? -9.75 9.633 15.109 1 98.94 101 ASP A O 1
ATOM 807 N N . LEU A 1 102 ? -8.156 9.234 13.602 1 98.94 102 LEU A N 1
ATOM 808 C CA . LEU A 1 102 ? -8.758 10.039 12.539 1 98.94 102 LEU A CA 1
ATOM 809 C C . LEU A 1 102 ? -8.508 9.406 11.172 1 98.94 102 LEU A C 1
ATOM 811 O O . LEU A 1 102 ? -7.391 8.961 10.891 1 98.94 102 LEU A O 1
ATOM 815 N N . TYR A 1 103 ? -9.508 9.289 10.391 1 98.94 103 TYR A N 1
ATOM 816 C CA . TYR A 1 103 ? -9.391 8.828 9.008 1 98.94 103 TYR A CA 1
ATOM 817 C C . TYR A 1 103 ? -10.07 9.797 8.047 1 98.94 103 TYR A C 1
ATOM 819 O O . TYR A 1 103 ? -11.18 10.266 8.312 1 98.94 103 TYR A O 1
ATOM 827 N N . LEU A 1 104 ? -9.391 10.18 6.938 1 99 104 LEU A N 1
ATOM 828 C CA . LEU A 1 104 ? -9.867 11.211 6.027 1 99 104 LEU A CA 1
ATOM 829 C C . LEU A 1 104 ? -10.117 10.641 4.637 1 99 104 LEU A C 1
ATOM 831 O O . LEU A 1 104 ? -9.414 9.719 4.207 1 99 104 LEU A O 1
ATOM 835 N N . ILE A 1 105 ? -11.094 11.125 3.934 1 98.94 105 ILE A N 1
ATOM 836 C CA . ILE A 1 105 ? -11.062 11.023 2.479 1 98.94 105 ILE A CA 1
ATOM 837 C C . ILE A 1 105 ? -9.969 11.938 1.924 1 98.94 105 ILE A C 1
ATOM 839 O O . ILE A 1 105 ? -9.977 13.148 2.172 1 98.94 105 ILE A O 1
ATOM 843 N N . HIS A 1 106 ? -9.062 11.422 1.101 1 98.94 106 HIS A N 1
ATOM 844 C CA . HIS A 1 106 ? -7.852 12.148 0.735 1 98.94 106 HIS A CA 1
ATOM 845 C C . HIS A 1 106 ? -8.164 13.297 -0.218 1 98.94 106 HIS A C 1
ATOM 847 O O . HIS A 1 106 ? -7.605 14.391 -0.087 1 98.94 106 HIS A O 1
ATOM 853 N N . TRP A 1 107 ? -8.992 13.141 -1.198 1 98.88 107 TRP A N 1
ATOM 854 C CA . TRP A 1 107 ? -9.508 14.117 -2.15 1 98.88 107 TRP A CA 1
ATOM 855 C C . TRP A 1 107 ? -10.961 13.82 -2.496 1 98.88 107 TRP A C 1
ATOM 857 O O . TRP A 1 107 ? -11.398 12.672 -2.463 1 98.88 107 TRP A O 1
ATOM 867 N N . PRO A 1 108 ? -11.656 14.805 -2.857 1 98.62 108 PRO A N 1
ATOM 868 C CA . PRO A 1 108 ? -13.055 14.547 -3.186 1 98.62 108 PRO A CA 1
ATOM 869 C C . PRO A 1 108 ? -13.227 13.805 -4.512 1 98.62 108 PRO A C 1
ATOM 871 O O . PRO A 1 108 ? -14.195 13.07 -4.695 1 98.62 108 PRO A O 1
ATOM 874 N N . ASN A 1 109 ? -12.32 13.984 -5.492 1 98.38 109 ASN A N 1
ATOM 875 C CA . ASN A 1 109 ? -12.438 13.375 -6.816 1 98.38 109 ASN A CA 1
ATOM 876 C C . ASN A 1 109 ? -13.82 13.609 -7.418 1 98.38 109 ASN A C 1
ATOM 878 O O . ASN A 1 109 ? -14.523 12.656 -7.758 1 98.38 109 ASN A O 1
ATOM 882 N N . PRO A 1 110 ? -14.086 14.828 -7.734 1 96.75 110 PRO A N 1
ATOM 883 C CA . PRO A 1 110 ? -15.453 15.156 -8.125 1 96.75 110 PRO A CA 1
ATOM 884 C C . PRO A 1 110 ? -15.844 14.555 -9.477 1 96.75 110 PRO A C 1
ATOM 886 O O . PRO A 1 110 ? -17.031 14.344 -9.742 1 96.75 110 PRO A O 1
ATOM 889 N N . LYS A 1 111 ? -14.922 14.234 -10.352 1 97.06 111 LYS A N 1
ATOM 890 C CA . LYS A 1 111 ? -15.219 13.641 -11.648 1 97.06 111 LYS A CA 1
ATOM 891 C C . LYS A 1 111 ? -15.688 12.195 -11.5 1 97.06 111 LYS A C 1
ATOM 893 O O . LYS A 1 111 ? -16.609 11.758 -12.188 1 97.06 111 LYS A O 1
ATOM 898 N N . GLU A 1 112 ? -15.055 11.469 -10.648 1 97.19 112 GLU A N 1
ATOM 899 C CA . GLU A 1 112 ? -15.523 10.117 -10.328 1 97.19 112 GLU A CA 1
ATOM 900 C C . GLU A 1 112 ? -16.812 10.156 -9.523 1 97.19 112 GLU A C 1
ATOM 902 O O . GLU A 1 112 ? -17.734 9.367 -9.773 1 97.19 112 GLU A O 1
ATOM 907 N N . ASN A 1 113 ? -16.875 11.109 -8.531 1 97.25 113 ASN A N 1
ATOM 908 C CA . ASN A 1 113 ? -18.062 11.477 -7.77 1 97.25 113 ASN A CA 1
ATOM 909 C C . ASN A 1 113 ? -18.562 10.312 -6.91 1 97.25 113 ASN A C 1
ATOM 911 O O . ASN A 1 113 ? -19.766 10.031 -6.875 1 97.25 113 ASN A O 1
ATOM 915 N N . HIS A 1 114 ? -17.641 9.562 -6.215 1 98.44 114 HIS A N 1
ATOM 916 C CA . HIS A 1 114 ? -18 8.469 -5.309 1 98.44 114 HIS A CA 1
ATOM 917 C C . HIS A 1 114 ? -17.719 8.852 -3.859 1 98.44 114 HIS A C 1
ATOM 919 O O . HIS A 1 114 ? -17.719 7.988 -2.977 1 98.44 114 HIS A O 1
ATOM 925 N N . TYR A 1 115 ? -17.453 10.156 -3.564 1 98.62 115 TYR A N 1
ATOM 926 C CA . TYR A 1 115 ? -16.984 10.516 -2.227 1 98.62 115 TYR A CA 1
ATOM 927 C C . TYR A 1 115 ? -18.109 10.375 -1.209 1 98.62 115 TYR A C 1
ATOM 929 O O . TYR A 1 115 ? -17.859 10.211 -0.013 1 98.62 115 TYR A O 1
ATOM 937 N N . LEU A 1 116 ? -19.375 10.438 -1.625 1 98.81 116 LEU A N 1
ATOM 938 C CA . LEU A 1 116 ? -20.469 10.156 -0.702 1 98.81 116 LEU A CA 1
ATOM 939 C C . LEU A 1 116 ? -20.422 8.703 -0.239 1 98.81 116 LEU A C 1
ATOM 941 O O . LEU A 1 116 ? -20.609 8.414 0.948 1 98.81 116 LEU A O 1
ATOM 945 N N . GLU A 1 117 ? -20.172 7.75 -1.151 1 98.75 117 GLU A N 1
ATOM 946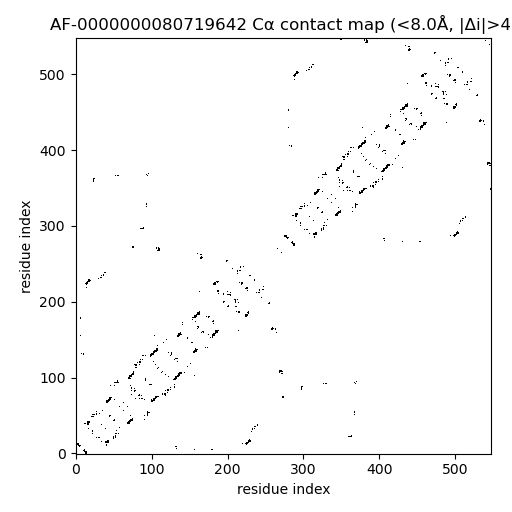 C CA . GLU A 1 117 ? -20.016 6.34 -0.798 1 98.75 117 GLU A CA 1
ATOM 947 C C . GLU A 1 117 ? -18.859 6.133 0.173 1 98.75 117 GLU A C 1
ATOM 949 O O . GLU A 1 117 ? -18.984 5.379 1.142 1 98.75 117 GLU A O 1
ATOM 954 N N . ALA A 1 118 ? -17.797 6.789 -0.124 1 98.88 118 ALA A N 1
ATOM 955 C CA . ALA A 1 118 ? -16.625 6.707 0.747 1 98.88 118 ALA A CA 1
ATOM 956 C C . ALA A 1 118 ? -16.953 7.199 2.154 1 98.88 118 ALA A C 1
ATOM 958 O O . ALA A 1 118 ? -16.578 6.566 3.143 1 98.88 118 ALA A O 1
ATOM 959 N N . TRP A 1 119 ? -17.656 8.305 2.197 1 98.94 119 TRP A N 1
ATOM 960 C CA . TRP A 1 119 ? -18.047 8.891 3.471 1 98.94 119 TRP A CA 1
ATOM 961 C C . TRP A 1 119 ? -18.938 7.945 4.258 1 98.94 119 TRP A C 1
ATOM 963 O O . TRP A 1 119 ? -18.703 7.707 5.445 1 98.94 119 TRP A O 1
ATOM 973 N N . GLN A 1 120 ? -19.875 7.371 3.59 1 98.94 120 GLN A N 1
ATOM 974 C CA . GLN A 1 120 ? -20.781 6.426 4.238 1 98.94 120 GLN A CA 1
ATOM 975 C C . GLN A 1 120 ? -20.016 5.215 4.77 1 98.94 120 GLN A C 1
ATOM 977 O O . GLN A 1 120 ? -20.281 4.738 5.871 1 98.94 120 GLN A O 1
ATOM 982 N N . ALA A 1 121 ? -19.094 4.723 3.992 1 98.94 121 ALA A N 1
ATOM 983 C CA . ALA A 1 121 ? -18.25 3.615 4.43 1 98.94 121 ALA A CA 1
ATOM 984 C C . ALA A 1 121 ? -17.438 3.994 5.672 1 98.94 121 ALA A C 1
ATOM 986 O O . ALA A 1 121 ? -17.312 3.191 6.602 1 98.94 121 ALA A O 1
ATOM 987 N N . MET A 1 122 ? -16.969 5.203 5.703 1 98.94 122 MET A N 1
ATOM 988 C CA . MET A 1 122 ? -16.172 5.66 6.836 1 98.94 122 MET A CA 1
ATOM 989 C C . MET A 1 122 ? -17.031 5.82 8.086 1 98.94 122 MET A C 1
ATOM 991 O O . MET A 1 122 ? -16.594 5.523 9.195 1 98.94 122 MET A O 1
ATOM 995 N N . LEU A 1 123 ? -18.234 6.324 7.895 1 98.94 123 LEU A N 1
ATOM 996 C CA . LEU A 1 123 ? -19.156 6.406 9.023 1 98.94 123 LEU A CA 1
ATOM 997 C C . LEU A 1 123 ? -19.438 5.023 9.602 1 98.94 123 LEU A C 1
ATOM 999 O O . LEU A 1 123 ? -19.469 4.848 10.82 1 98.94 123 LEU A O 1
ATOM 1003 N N . ASP A 1 124 ? -19.625 4.031 8.734 1 98.88 124 ASP A N 1
ATOM 1004 C CA . ASP A 1 124 ? -19.828 2.664 9.203 1 98.88 124 ASP A CA 1
ATOM 1005 C C . ASP A 1 124 ? -18.578 2.127 9.891 1 98.88 124 ASP A C 1
ATOM 1007 O O . ASP A 1 124 ? -18.656 1.45 10.914 1 98.88 124 ASP A O 1
ATOM 1011 N N . ALA A 1 125 ? -17.422 2.416 9.297 1 98.88 125 ALA A N 1
ATOM 1012 C CA . ALA A 1 125 ? -16.172 1.999 9.922 1 98.88 125 ALA A CA 1
ATOM 1013 C C . ALA A 1 125 ? -16.031 2.586 11.32 1 98.88 125 ALA A C 1
ATOM 1015 O O . ALA A 1 125 ? -15.469 1.948 12.211 1 98.88 125 ALA A O 1
ATOM 1016 N N . GLN A 1 126 ? -16.484 3.838 11.469 1 98.88 126 GLN A N 1
ATOM 1017 C CA . GLN A 1 126 ? -16.5 4.441 12.797 1 98.88 126 GLN A CA 1
ATOM 1018 C C . GLN A 1 126 ? -17.406 3.656 13.742 1 98.88 126 GLN A C 1
ATOM 1020 O O . GLN A 1 126 ? -17.016 3.348 14.867 1 98.88 126 GLN A O 1
ATOM 1025 N N . ARG A 1 127 ? -18.578 3.305 13.297 1 98.56 127 ARG A N 1
ATOM 1026 C CA . ARG A 1 127 ? -19.516 2.525 14.094 1 98.56 127 ARG A CA 1
ATOM 1027 C C . ARG A 1 127 ? -18.938 1.167 14.461 1 98.56 127 ARG A C 1
ATOM 1029 O O . ARG A 1 127 ? -19.203 0.641 15.539 1 98.56 127 ARG A O 1
ATOM 1036 N N . PHE A 1 128 ? -18.125 0.602 13.57 1 98.19 128 PHE A N 1
ATOM 1037 C CA . PHE A 1 128 ? -17.516 -0.707 13.773 1 98.19 128 PHE A CA 1
ATOM 1038 C C . PHE A 1 128 ? -16.328 -0.608 14.727 1 98.19 128 PHE A C 1
ATOM 1040 O O . PHE A 1 128 ? -15.734 -1.625 15.102 1 98.19 128 PHE A O 1
ATOM 1047 N N . GLY A 1 129 ? -15.891 0.609 15.102 1 98.62 129 GLY A N 1
ATOM 1048 C CA . GLY A 1 129 ? -14.812 0.813 16.047 1 98.62 129 GLY A CA 1
ATOM 1049 C C . GLY A 1 129 ? -13.445 0.887 15.391 1 98.62 129 GLY A C 1
ATOM 1050 O O . GLY A 1 129 ? -12.422 0.904 16.078 1 98.62 129 GLY A O 1
ATOM 1051 N N . LEU A 1 130 ? -13.398 0.951 14.039 1 98.81 130 LEU A N 1
ATOM 1052 C CA . LEU A 1 130 ? -12.141 0.96 13.297 1 98.81 130 LEU A CA 1
ATOM 1053 C C . LEU A 1 130 ? -11.562 2.369 13.227 1 98.81 130 LEU A C 1
ATOM 1055 O O . LEU A 1 130 ? -10.367 2.543 12.977 1 98.81 130 LEU A O 1
ATOM 1059 N N . ILE A 1 131 ? -12.43 3.35 13.344 1 98.88 131 ILE A N 1
ATOM 1060 C CA . ILE A 1 131 ? -12.078 4.762 13.305 1 98.88 131 ILE A CA 1
ATOM 1061 C C . ILE A 1 131 ? -12.727 5.492 14.477 1 98.88 131 ILE A C 1
ATOM 1063 O O . ILE A 1 131 ? -13.891 5.238 14.805 1 98.88 131 ILE A O 1
ATOM 1067 N N . ARG A 1 132 ? -11.992 6.414 15.062 1 98.88 132 ARG A N 1
ATOM 1068 C CA . ARG A 1 132 ? -12.586 7.188 16.141 1 98.88 132 ARG A CA 1
ATOM 1069 C C . ARG A 1 132 ? -13.266 8.445 15.609 1 98.88 132 ARG A C 1
ATOM 1071 O O . ARG A 1 132 ? -14.414 8.734 15.961 1 98.88 132 ARG A O 1
ATOM 1078 N N . SER A 1 133 ? -12.609 9.211 14.789 1 98.94 133 SER A N 1
ATOM 1079 C CA . SER A 1 133 ? -13.156 10.406 14.156 1 98.94 133 SER A CA 1
ATOM 1080 C C . SER A 1 133 ? -13.047 10.312 12.633 1 98.94 133 SER A C 1
ATOM 1082 O O . SER A 1 133 ? -12.055 9.82 12.102 1 98.94 133 SER A O 1
ATOM 1084 N N . VAL A 1 134 ? -14.055 10.797 11.93 1 98.94 134 VAL A N 1
ATOM 1085 C CA . VAL A 1 134 ? -14.062 10.805 10.469 1 98.94 134 VAL A CA 1
ATOM 1086 C C . VAL A 1 134 ? -13.914 12.234 9.961 1 98.94 134 VAL A C 1
ATOM 1088 O O . VAL A 1 134 ? -14.477 13.172 10.539 1 98.94 134 VAL A O 1
ATOM 1091 N N . GLY A 1 135 ? -13.094 12.445 8.984 1 98.94 135 GLY A N 1
ATOM 1092 C CA . GLY A 1 135 ? -12.891 13.75 8.367 1 98.94 135 GLY A CA 1
ATOM 1093 C C . GLY A 1 135 ? -12.648 13.68 6.875 1 98.94 135 GLY A C 1
ATOM 1094 O O . GLY A 1 135 ? -12.945 12.664 6.238 1 98.94 135 GLY A O 1
ATOM 1095 N N . VAL A 1 136 ? -12.312 14.797 6.293 1 98.94 136 VAL A N 1
ATOM 1096 C CA . VAL A 1 136 ? -12.062 14.922 4.863 1 98.94 136 VAL A CA 1
ATOM 1097 C C . VAL A 1 136 ? -10.789 15.734 4.633 1 98.94 136 VAL A C 1
ATOM 1099 O O . VAL A 1 136 ? -10.281 16.375 5.555 1 98.94 136 VAL A O 1
ATOM 1102 N N . SER A 1 137 ? -10.227 15.602 3.508 1 98.94 137 SER A N 1
ATOM 1103 C CA . SER A 1 137 ? -9.094 16.406 3.066 1 98.94 137 SER A CA 1
ATOM 1104 C C . SER A 1 137 ? -9.367 17.047 1.711 1 98.94 137 SER A C 1
ATOM 1106 O O . SER A 1 137 ? -9.875 16.391 0.798 1 98.94 137 SER A O 1
ATOM 1108 N N . ASN A 1 138 ? -9.148 18.312 1.594 1 98.81 138 ASN A N 1
ATOM 1109 C CA . ASN A 1 138 ? -9.227 19.109 0.367 1 98.81 138 ASN A CA 1
ATOM 1110 C C . ASN A 1 138 ? -10.664 19.266 -0.108 1 98.81 138 ASN A C 1
ATOM 1112 O O . ASN A 1 138 ? -10.922 19.328 -1.311 1 98.81 138 ASN A O 1
ATOM 1116 N N . PHE A 1 139 ? -11.555 19.25 0.793 1 98.81 139 PHE A N 1
ATOM 1117 C CA . PHE A 1 139 ? -12.953 19.438 0.434 1 98.81 139 PHE A CA 1
ATOM 1118 C C . PHE A 1 139 ? -13.336 20.906 0.5 1 98.81 139 PHE A C 1
ATOM 1120 O O . PHE A 1 139 ? -12.945 21.625 1.431 1 98.81 139 PHE A O 1
ATOM 1127 N N . GLU A 1 140 ? -14.086 21.328 -0.452 1 98.19 140 GLU A N 1
ATOM 1128 C CA . GLU A 1 140 ? -14.719 22.641 -0.456 1 98.19 140 GLU A CA 1
ATOM 1129 C C . GLU A 1 140 ? -16.047 22.625 0.281 1 98.19 140 GLU A C 1
ATOM 1131 O O . GLU A 1 140 ? -16.641 21.547 0.483 1 98.19 140 GLU A O 1
ATOM 1136 N N . PRO A 1 141 ? -16.453 23.844 0.676 1 98.56 141 PRO A N 1
ATOM 1137 C CA . PRO A 1 141 ? -17.734 23.906 1.393 1 98.56 141 PRO A CA 1
ATOM 1138 C C . PRO A 1 141 ? -18.859 23.156 0.672 1 98.56 141 PRO A C 1
ATOM 1140 O O . PRO A 1 141 ? -19.625 22.438 1.309 1 98.56 141 PRO A O 1
ATOM 1143 N N . SER A 1 142 ? -18.922 23.234 -0.641 1 98.31 142 SER A N 1
ATOM 1144 C CA . SER A 1 142 ? -19.984 22.594 -1.396 1 98.31 142 SER A CA 1
ATOM 1145 C C . SER A 1 142 ? -19.906 21.078 -1.266 1 98.31 142 SER A C 1
ATOM 1147 O O . SER A 1 142 ? -20.938 20.391 -1.195 1 98.31 142 SER A O 1
ATOM 1149 N N . HIS A 1 143 ? -18.703 20.5 -1.249 1 98.62 143 HIS A N 1
ATOM 1150 C CA . HIS A 1 143 ? -18.531 19.062 -1.042 1 98.62 143 HIS A CA 1
ATOM 1151 C C . HIS A 1 143 ? -19.047 18.641 0.331 1 98.62 143 HIS A C 1
ATOM 1153 O O . HIS A 1 143 ? -19.766 17.641 0.452 1 98.62 143 HIS A O 1
ATOM 1159 N N . ILE A 1 144 ? -18.703 19.422 1.354 1 98.88 144 ILE A N 1
ATOM 1160 C CA . ILE A 1 144 ? -19.047 19.109 2.734 1 98.88 144 ILE A CA 1
ATOM 1161 C C . ILE A 1 144 ? -20.562 19.234 2.936 1 98.88 144 ILE A C 1
ATOM 1163 O O . ILE A 1 144 ? -21.172 18.391 3.594 1 98.88 144 ILE A O 1
ATOM 1167 N N . GLU A 1 145 ? -21.125 20.266 2.32 1 98.62 145 GLU A N 1
ATOM 1168 C CA . GLU A 1 145 ? -22.562 20.438 2.408 1 98.62 145 GLU A CA 1
ATOM 1169 C C . GLU A 1 145 ? -23.312 19.25 1.808 1 98.62 145 GLU A C 1
ATOM 1171 O O . GLU A 1 145 ? -24.344 18.828 2.328 1 98.62 145 GLU A O 1
ATOM 1176 N N . HIS A 1 146 ? -22.797 18.75 0.73 1 98.5 146 HIS A N 1
ATOM 1177 C CA . HIS A 1 146 ? -23.391 17.562 0.114 1 98.5 146 HIS A CA 1
ATOM 1178 C C . HIS A 1 146 ? -23.359 16.375 1.065 1 98.5 146 HIS A C 1
ATOM 1180 O O . HIS A 1 146 ? -24.375 15.688 1.226 1 98.5 146 HIS A O 1
ATOM 1186 N N . LEU A 1 147 ? -22.219 16.141 1.71 1 98.81 147 LEU A N 1
ATOM 1187 C CA . LEU A 1 147 ? -22.109 15.047 2.676 1 98.81 147 LEU A CA 1
ATOM 1188 C C . LEU A 1 147 ? -23.109 15.227 3.811 1 98.81 147 LEU A C 1
ATOM 1190 O O . LEU A 1 147 ? -23.812 14.273 4.184 1 98.81 147 LEU A O 1
ATOM 1194 N N . TYR A 1 148 ? -23.188 16.422 4.305 1 98.75 148 TYR A N 1
ATOM 1195 C CA . TYR A 1 148 ? -24.047 16.703 5.441 1 98.75 148 TYR A CA 1
ATOM 1196 C C . TYR A 1 148 ? -25.516 16.516 5.062 1 98.75 148 TYR A C 1
ATOM 1198 O O . TYR A 1 148 ? -26.297 15.93 5.824 1 98.75 148 TYR A O 1
ATOM 1206 N N . ARG A 1 149 ? -25.875 17.031 3.955 1 98.62 149 ARG A N 1
ATOM 1207 C CA . ARG A 1 149 ? -27.266 16.922 3.498 1 98.62 149 ARG A CA 1
ATOM 1208 C C . ARG A 1 149 ? -27.688 15.461 3.404 1 98.62 149 ARG A C 1
ATOM 1210 O O . ARG A 1 149 ? -28.812 15.109 3.771 1 98.62 149 ARG A O 1
ATOM 1217 N N . GLU A 1 150 ? -26.812 14.609 2.961 1 98.62 150 GLU A N 1
ATOM 1218 C CA . GLU A 1 150 ? -27.156 13.219 2.662 1 98.62 150 GLU A CA 1
ATOM 1219 C C . GLU A 1 150 ? -27.031 12.344 3.902 1 98.62 150 GLU A C 1
ATOM 1221 O O . GLU A 1 150 ? -27.688 11.305 4 1 98.62 150 GLU A O 1
ATOM 1226 N N . THR A 1 151 ? -26.172 12.75 4.871 1 98.69 151 THR A N 1
ATOM 1227 C CA . THR A 1 151 ? -25.875 11.797 5.938 1 98.69 151 THR A CA 1
ATOM 1228 C C . THR A 1 151 ? -26.141 12.414 7.305 1 98.69 151 THR A C 1
ATOM 1230 O O . THR A 1 151 ? -26.219 11.703 8.312 1 98.69 151 THR A O 1
ATOM 1233 N N . GLY A 1 152 ? -26.172 13.742 7.379 1 98.62 152 GLY A N 1
ATOM 1234 C CA . GLY A 1 152 ? -26.406 14.438 8.633 1 98.62 152 GLY A CA 1
ATOM 1235 C C . GLY A 1 152 ? -25.172 14.531 9.5 1 98.62 152 GLY A C 1
ATOM 1236 O O . GLY A 1 152 ? -25.234 14.953 10.656 1 98.62 152 GLY A O 1
ATOM 1237 N N . VAL A 1 153 ? -24.031 14.141 9.008 1 98.81 153 VAL A N 1
ATOM 1238 C CA . VAL A 1 153 ? -22.812 14.117 9.812 1 98.81 153 VAL A CA 1
ATOM 1239 C C . VAL A 1 153 ? -21.781 15.078 9.227 1 98.81 153 VAL A C 1
ATOM 1241 O O . VAL A 1 153 ? -21.484 15.031 8.031 1 98.81 153 VAL A O 1
ATOM 1244 N N . MET A 1 154 ? -21.266 16.047 10.016 1 98.88 154 MET A N 1
ATOM 1245 C CA . MET A 1 154 ? -20.172 16.953 9.633 1 98.88 154 MET A CA 1
ATOM 1246 C C . MET A 1 154 ? -18.812 16.297 9.867 1 98.88 154 MET A C 1
ATOM 1248 O O . MET A 1 154 ? -18.609 15.617 10.867 1 98.88 154 MET A O 1
ATOM 1252 N N . PRO A 1 155 ? -17.906 16.469 8.961 1 98.94 155 PRO A N 1
ATOM 1253 C CA . PRO A 1 155 ? -16.562 15.992 9.266 1 98.94 155 PRO A CA 1
ATOM 1254 C C . PRO A 1 155 ? -15.969 16.656 10.516 1 98.94 155 PRO A C 1
ATOM 1256 O O . PRO A 1 155 ? -16.219 17.828 10.781 1 98.94 155 PRO A O 1
ATOM 1259 N N . ALA A 1 156 ? -15.18 15.883 11.25 1 98.94 156 ALA A N 1
ATOM 1260 C CA . ALA A 1 156 ? -14.492 16.438 12.414 1 98.94 156 ALA A CA 1
ATOM 1261 C C . ALA A 1 156 ? -13.336 17.344 11.992 1 98.94 156 ALA A C 1
ATOM 1263 O O . ALA A 1 156 ? -13.023 18.328 12.68 1 98.94 156 ALA A O 1
ATOM 1264 N N . VAL A 1 157 ? -12.695 16.969 10.922 1 98.94 157 VAL A N 1
ATOM 1265 C CA . VAL A 1 157 ? -11.516 17.672 10.422 1 98.94 157 VAL A CA 1
ATOM 1266 C C . VAL A 1 157 ? -11.609 17.828 8.906 1 98.94 157 VAL A C 1
ATOM 1268 O O . VAL A 1 157 ? -12.109 16.938 8.211 1 98.94 157 VAL A O 1
ATOM 1271 N N . ASN A 1 158 ? -11.211 18.922 8.344 1 98.94 158 ASN A N 1
ATOM 1272 C CA . ASN A 1 158 ? -10.891 19.141 6.934 1 98.94 158 ASN A CA 1
ATOM 1273 C C . ASN A 1 158 ? -9.438 19.562 6.746 1 98.94 158 ASN A C 1
ATOM 1275 O O . ASN A 1 158 ? -9.055 20.672 7.102 1 98.94 158 ASN A O 1
ATOM 1279 N N . GLN A 1 159 ? -8.594 18.625 6.25 1 98.94 159 GLN A N 1
ATOM 1280 C CA . GLN A 1 159 ? -7.191 18.938 5.988 1 98.94 159 GLN A CA 1
ATOM 1281 C C . GLN A 1 159 ? -7.016 19.578 4.613 1 98.94 159 GLN A C 1
ATOM 1283 O O . GLN A 1 159 ? -7.414 19 3.6 1 98.94 159 GLN A O 1
ATOM 1288 N N . VAL A 1 160 ? -6.422 20.75 4.555 1 98.69 160 VAL A N 1
ATOM 1289 C CA . VAL A 1 160 ? -6.332 21.5 3.301 1 98.69 160 VAL A CA 1
ATOM 1290 C C . VAL A 1 160 ? -4.949 22.141 3.176 1 98.69 160 VAL A C 1
ATOM 1292 O O . VAL A 1 160 ? -4.195 22.188 4.148 1 98.69 160 VAL A O 1
ATOM 1295 N N . GLU A 1 161 ? -4.637 22.547 1.909 1 97.62 161 GLU A N 1
ATOM 1296 C CA . GLU A 1 161 ? -3.432 23.344 1.711 1 97.62 161 GLU A CA 1
ATOM 1297 C C . GLU A 1 161 ? -3.535 24.672 2.436 1 97.62 161 GLU A C 1
ATOM 1299 O O . GLU A 1 161 ? -4.504 25.422 2.256 1 97.62 161 GLU A O 1
ATOM 1304 N N . LEU A 1 162 ? -2.631 24.922 3.287 1 97.69 162 LEU A N 1
ATOM 1305 C CA . LEU A 1 162 ? -2.648 26.188 4.012 1 97.69 162 LEU A CA 1
ATOM 1306 C C . LEU A 1 162 ? -1.236 26.609 4.402 1 97.69 162 LEU A C 1
ATOM 1308 O O . LEU A 1 162 ? -0.491 25.828 4.996 1 97.69 162 LEU A O 1
ATOM 1312 N N . HIS A 1 163 ? -0.778 27.734 4.035 1 97.19 163 HIS A N 1
ATOM 1313 C CA . HIS A 1 163 ? 0.486 28.406 4.309 1 97.19 163 HIS A CA 1
ATOM 1314 C C . HIS A 1 163 ? 0.347 29.922 4.156 1 97.19 163 HIS A C 1
ATOM 1316 O O . HIS A 1 163 ? -0.714 30.422 3.768 1 97.19 163 HIS A O 1
ATOM 1322 N N . PRO A 1 164 ? 1.362 30.688 4.426 1 96.69 164 PRO A N 1
ATOM 1323 C CA . PRO A 1 164 ? 1.211 32.125 4.5 1 96.69 164 PRO A CA 1
ATOM 1324 C C . PRO A 1 164 ? 0.741 32.75 3.184 1 96.69 164 PRO A C 1
ATOM 1326 O O . PRO A 1 164 ? 0.067 33.781 3.186 1 96.69 164 PRO A O 1
ATOM 1329 N N . TYR A 1 165 ? 1.011 32.156 2.047 1 96.62 165 TYR A N 1
ATOM 1330 C CA . TYR A 1 165 ? 0.582 32.688 0.764 1 96.62 165 TYR A CA 1
ATOM 1331 C C . TYR A 1 165 ? -0.792 32.156 0.377 1 96.62 165 TYR A C 1
ATOM 1333 O O . TYR A 1 165 ? -1.349 32.562 -0.652 1 96.62 165 TYR A O 1
ATOM 1341 N N . TRP A 1 166 ? -1.342 31.281 1.209 1 96.81 166 TRP A N 1
ATOM 1342 C CA . TRP A 1 166 ? -2.662 30.703 1.007 1 96.81 166 TRP A CA 1
ATOM 1343 C C . TRP A 1 166 ? -3.293 30.297 2.338 1 96.81 166 TRP A C 1
ATOM 1345 O O . TRP A 1 166 ? -3.248 29.141 2.727 1 96.81 166 TRP A O 1
ATOM 1355 N N . SER A 1 167 ? -3.947 31.219 2.91 1 97.25 167 SER A N 1
ATOM 1356 C CA . SER A 1 167 ? -4.461 31 4.258 1 97.25 167 SER A CA 1
ATOM 1357 C C . SER A 1 167 ? -5.758 30.203 4.238 1 97.25 167 SER A C 1
ATOM 1359 O O . SER A 1 167 ? -6.301 29.859 5.289 1 97.25 167 SER A O 1
ATOM 1361 N N . SER A 1 168 ? -6.297 29.891 2.994 1 97 168 SER A N 1
ATOM 1362 C CA . SER A 1 168 ? -7.543 29.141 2.84 1 97 168 SER A CA 1
ATOM 1363 C C . SER A 1 168 ? -8.672 29.781 3.639 1 97 168 SER A C 1
ATOM 1365 O O . SER A 1 168 ? -9.438 29.094 4.309 1 97 168 SER A O 1
ATOM 1367 N N . LYS A 1 169 ? -8.766 31.094 3.52 1 96.5 169 LYS A N 1
ATOM 1368 C CA . LYS A 1 169 ? -9.656 31.891 4.355 1 96.5 169 LYS A CA 1
ATOM 1369 C C . LYS A 1 169 ? -11.094 31.422 4.238 1 96.5 169 LYS A C 1
ATOM 1371 O O . LYS A 1 169 ? -11.766 31.188 5.25 1 96.5 169 LYS A O 1
ATOM 1376 N N . THR A 1 170 ? -11.602 31.203 3.027 1 96 170 THR A N 1
ATOM 1377 C CA . THR A 1 170 ? -12.984 30.797 2.793 1 96 170 THR A CA 1
ATOM 1378 C C . THR A 1 170 ? -13.266 29.453 3.447 1 96 170 THR A C 1
ATOM 1380 O O . THR A 1 170 ? -14.289 29.281 4.113 1 96 170 THR A O 1
ATOM 1383 N N . ILE A 1 171 ? -12.398 28.484 3.303 1 98.06 171 ILE A N 1
ATOM 1384 C CA . ILE A 1 171 ? -12.562 27.156 3.863 1 98.06 171 ILE A CA 1
ATOM 1385 C C . ILE A 1 171 ? -12.484 27.219 5.387 1 98.06 171 ILE A C 1
ATOM 1387 O O . ILE A 1 171 ? -13.305 26.625 6.082 1 98.06 171 ILE A O 1
ATOM 1391 N N . ARG A 1 172 ? -11.539 28.016 5.922 1 98.38 172 ARG A N 1
ATOM 1392 C CA . ARG A 1 172 ? -11.383 28.156 7.367 1 98.38 172 ARG A CA 1
ATOM 1393 C C . ARG A 1 172 ? -12.648 28.719 8 1 98.38 172 ARG A C 1
ATOM 1395 O O . ARG A 1 172 ? -13.094 28.234 9.047 1 98.38 172 ARG A O 1
ATOM 1402 N N . GLU A 1 173 ? -13.164 29.75 7.391 1 98.25 173 GLU A N 1
ATOM 1403 C CA . GLU A 1 173 ? -14.367 30.391 7.922 1 98.25 173 GLU A CA 1
ATOM 1404 C C . GLU A 1 173 ? -15.547 29.422 7.926 1 98.25 173 GLU A C 1
ATOM 1406 O O . GLU A 1 173 ? -16.297 29.344 8.898 1 98.25 173 GLU A O 1
ATOM 1411 N N . TYR A 1 174 ? -15.719 28.734 6.816 1 98.75 174 TYR A N 1
ATOM 1412 C CA . TYR A 1 174 ? -16.766 27.719 6.758 1 98.75 174 TYR A CA 1
ATOM 1413 C C . TYR A 1 174 ? -16.562 26.672 7.848 1 98.75 174 TYR A C 1
ATOM 1415 O O . TYR A 1 174 ? -17.516 26.328 8.562 1 98.75 174 TYR A O 1
ATOM 1423 N N . ASP A 1 175 ? -15.312 26.125 7.938 1 98.81 175 ASP A N 1
ATOM 1424 C CA . ASP A 1 175 ? -15 25.094 8.93 1 98.81 175 ASP A CA 1
ATOM 1425 C C . ASP A 1 175 ? -15.305 25.594 10.344 1 98.81 175 ASP A C 1
ATOM 1427 O O . ASP A 1 175 ? -15.984 24.906 11.109 1 98.81 175 ASP A O 1
ATOM 1431 N N . ASP A 1 176 ? -14.883 26.812 10.633 1 98.44 176 ASP A N 1
ATOM 1432 C CA . ASP A 1 176 ? -15.102 27.391 11.953 1 98.44 176 ASP A CA 1
ATOM 1433 C C . ASP A 1 176 ? -16.594 27.5 12.266 1 98.44 176 ASP A C 1
ATOM 1435 O O . ASP A 1 176 ? -17.031 27.156 13.367 1 98.44 176 ASP A O 1
ATOM 1439 N N . ASN A 1 177 ? -17.344 27.938 11.297 1 98.5 177 ASN A N 1
ATOM 1440 C CA . ASN A 1 177 ? -18.781 28.156 11.484 1 98.5 177 ASN A CA 1
ATOM 1441 C C . ASN A 1 177 ? -19.516 26.828 11.672 1 98.5 177 ASN A C 1
ATOM 1443 O O . ASN A 1 177 ? -20.672 26.828 12.109 1 98.5 177 ASN A O 1
ATOM 1447 N N . HIS A 1 178 ? -18.922 25.734 11.352 1 98.56 178 HIS A N 1
ATOM 1448 C CA . HIS A 1 178 ? -19.578 24.438 11.422 1 98.56 178 HIS A CA 1
ATOM 1449 C C . HIS A 1 178 ? -18.875 23.5 12.398 1 98.56 178 HIS A C 1
ATOM 1451 O O . HIS A 1 178 ? -19.078 22.297 12.367 1 98.56 178 HIS A O 1
ATOM 1457 N N . ASN A 1 179 ? -17.922 24.062 13.164 1 98.5 179 ASN A N 1
ATOM 1458 C CA . ASN A 1 179 ? -17.188 23.344 14.203 1 98.5 179 ASN A CA 1
ATOM 1459 C C . ASN A 1 179 ? -16.328 22.219 13.617 1 98.5 179 ASN A C 1
ATOM 1461 O O . ASN A 1 179 ? -16.266 21.141 14.18 1 98.5 179 ASN A O 1
ATOM 1465 N N . ILE A 1 180 ? -15.906 22.391 12.406 1 98.88 180 ILE A N 1
ATOM 1466 C CA . ILE A 1 180 ? -14.914 21.531 11.766 1 98.88 180 ILE A CA 1
ATOM 1467 C C . ILE A 1 180 ? -13.516 22.078 12.008 1 98.88 180 ILE A C 1
ATOM 1469 O O . ILE A 1 180 ? -13.281 23.281 11.82 1 98.88 180 ILE A O 1
ATOM 1473 N N . ILE A 1 181 ? -12.594 21.297 12.539 1 98.94 181 ILE A N 1
ATOM 1474 C CA . ILE A 1 181 ? -11.211 21.75 12.695 1 98.94 181 ILE A CA 1
ATOM 1475 C C . ILE A 1 181 ? -10.508 21.734 11.336 1 98.94 181 ILE A C 1
ATOM 1477 O O . ILE A 1 181 ? -10.578 20.734 10.617 1 98.94 181 ILE A O 1
ATOM 1481 N N . THR A 1 182 ? -9.867 22.828 10.953 1 98.94 182 THR A N 1
ATOM 1482 C CA . THR A 1 182 ? -9.016 22.875 9.766 1 98.94 182 THR A CA 1
ATOM 1483 C C . THR A 1 182 ? -7.613 22.359 10.094 1 98.94 182 THR A C 1
ATOM 1485 O O . THR A 1 182 ? -7.043 22.719 11.125 1 98.94 182 THR A O 1
ATOM 1488 N N . GLU A 1 183 ? -7.129 21.422 9.352 1 98.94 183 GLU A N 1
ATOM 1489 C CA . GLU A 1 183 ? -5.746 20.938 9.391 1 98.94 183 GLU A CA 1
ATOM 1490 C C . GLU A 1 183 ? -4.977 21.391 8.148 1 98.94 183 GLU A C 1
ATOM 1492 O O . GLU A 1 183 ? -5.531 21.438 7.051 1 98.94 183 GLU A O 1
ATOM 1497 N N . ALA A 1 184 ? -3.715 21.781 8.344 1 98.69 184 ALA A N 1
ATOM 1498 C CA . ALA A 1 184 ? -2.936 22.328 7.242 1 98.69 184 ALA A CA 1
ATOM 1499 C C . ALA A 1 184 ? -1.868 21.359 6.773 1 98.69 184 ALA A C 1
ATOM 1501 O O . ALA A 1 184 ? -0.991 20.953 7.547 1 98.69 184 ALA A O 1
ATOM 1502 N N . TRP A 1 185 ? -1.988 20.922 5.555 1 97.69 185 TRP A N 1
ATOM 1503 C CA . TRP A 1 185 ? -0.828 20.281 4.953 1 97.69 185 TRP A CA 1
ATOM 1504 C C . TRP A 1 185 ? 0.02 21.281 4.184 1 97.69 185 TRP A C 1
ATOM 1506 O O . TRP A 1 185 ? -0.491 22.312 3.713 1 97.69 185 TRP A O 1
ATOM 1516 N N . SER A 1 186 ? 1.378 21.078 4.156 1 96.19 186 SER A N 1
ATOM 1517 C CA . SER A 1 186 ? 2.377 22 3.629 1 96.19 186 SER A CA 1
ATOM 1518 C C . SER A 1 186 ? 2.285 23.359 4.312 1 96.19 186 SER A C 1
ATOM 1520 O O . SER A 1 186 ? 2.238 24.391 3.646 1 96.19 186 SER A O 1
ATOM 1522 N N . PRO A 1 187 ? 2.289 23.328 5.594 1 96.94 187 PRO A N 1
ATOM 1523 C CA . PRO A 1 187 ? 2.057 24.578 6.328 1 96.94 187 PRO A CA 1
ATOM 1524 C C . PRO A 1 187 ? 3.182 25.594 6.141 1 96.94 187 PRO A C 1
ATOM 1526 O O . PRO A 1 187 ? 2.971 26.797 6.32 1 96.94 187 PRO A O 1
ATOM 1529 N N . LEU A 1 188 ? 4.414 25.203 5.832 1 94.81 188 LEU A N 1
ATOM 1530 C CA . LEU A 1 188 ? 5.574 26.078 5.688 1 94.81 188 LEU A CA 1
ATOM 1531 C C . LEU A 1 188 ? 5.863 26.359 4.219 1 94.81 188 LEU A C 1
ATOM 1533 O O . LEU A 1 188 ? 6.91 26.906 3.881 1 94.81 188 LEU A O 1
ATOM 1537 N N . GLN A 1 189 ? 4.898 25.953 3.375 1 85.19 189 GLN A N 1
ATOM 1538 C CA . GLN A 1 189 ? 5.051 26.047 1.928 1 85.19 189 GLN A CA 1
ATOM 1539 C C . GLN A 1 189 ? 6.25 25.234 1.447 1 85.19 189 GLN A C 1
ATOM 1541 O O . GLN A 1 189 ? 7.277 25.172 2.123 1 85.19 189 GLN A O 1
ATOM 1546 N N . ARG A 1 190 ? 6.031 24.75 0.231 1 68.62 190 ARG A N 1
ATOM 1547 C CA . ARG A 1 190 ? 7.105 23.969 -0.374 1 68.62 190 ARG A CA 1
ATOM 1548 C C . ARG A 1 190 ? 8.312 24.844 -0.692 1 68.62 190 ARG A C 1
ATOM 1550 O O . ARG A 1 190 ? 8.156 26.031 -1.02 1 68.62 190 ARG A O 1
ATOM 1557 N N . ALA A 1 191 ? 9.5 24.891 -0.032 1 64 191 ALA A N 1
ATOM 1558 C CA . ALA A 1 191 ? 10.797 25.531 -0.273 1 64 191 ALA A CA 1
ATOM 1559 C C . ALA A 1 191 ? 11.039 26.672 0.706 1 64 191 ALA A C 1
ATOM 1561 O O . ALA A 1 191 ? 12.055 27.359 0.623 1 64 191 ALA A O 1
ATOM 1562 N N . GLY A 1 192 ? 10.102 26.875 1.433 1 7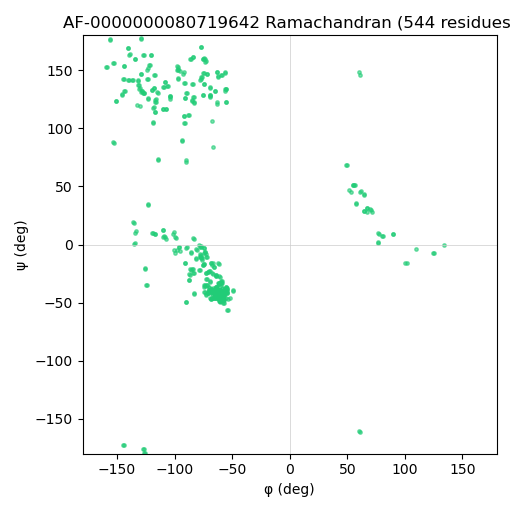6.62 192 GLY A N 1
ATOM 1563 C CA . GLY A 1 192 ? 10.305 27.859 2.486 1 76.62 192 GLY A CA 1
ATOM 1564 C C . GLY A 1 192 ? 10.375 29.281 1.969 1 76.62 192 GLY A C 1
ATOM 1565 O O . GLY A 1 192 ? 11.07 30.125 2.543 1 76.62 192 GLY A O 1
ATOM 1566 N N . GLU A 1 193 ? 9.727 29.547 0.877 1 83.31 193 GLU A N 1
ATOM 1567 C CA . GLU A 1 193 ? 9.758 30.891 0.303 1 83.31 193 GLU A CA 1
ATOM 1568 C C . GLU A 1 193 ? 9.195 31.922 1.28 1 83.31 193 GLU A C 1
ATOM 1570 O O . GLU A 1 193 ? 9.656 33.062 1.324 1 83.31 193 GLU A O 1
ATOM 1575 N N . ALA A 1 194 ? 8.289 31.531 2.033 1 90.62 194 ALA A N 1
ATOM 1576 C CA . ALA A 1 194 ? 7.629 32.438 2.98 1 90.62 194 ALA A CA 1
ATOM 1577 C C . ALA A 1 194 ? 8.602 32.906 4.055 1 90.62 194 ALA A C 1
ATOM 1579 O O . ALA A 1 194 ? 8.383 33.938 4.691 1 90.62 194 ALA A O 1
ATOM 1580 N N . PHE A 1 195 ? 9.695 32.188 4.23 1 92.81 195 PHE A N 1
ATOM 1581 C CA . PHE A 1 195 ? 10.68 32.531 5.25 1 92.81 195 PHE A CA 1
ATOM 1582 C C . PHE A 1 195 ? 11.367 33.844 4.918 1 92.81 195 PHE A C 1
ATOM 1584 O O . PHE A 1 195 ? 11.969 34.469 5.793 1 92.81 195 PHE A O 1
ATOM 1591 N N . LYS A 1 196 ? 11.219 34.281 3.617 1 93.06 196 LYS A N 1
ATOM 1592 C CA . LYS A 1 196 ? 11.922 35.469 3.166 1 93.06 196 LYS A CA 1
ATOM 1593 C C . LYS A 1 196 ? 11.016 36.688 3.219 1 93.06 196 LYS A C 1
ATOM 1595 O O . LYS A 1 196 ? 11.469 37.812 2.998 1 93.06 196 LYS A O 1
ATOM 1600 N N . GLU A 1 197 ? 9.82 36.5 3.535 1 94.81 197 GLU A N 1
ATOM 1601 C CA . GLU A 1 197 ? 8.875 37.625 3.668 1 94.81 197 GLU A CA 1
ATOM 1602 C C . GLU A 1 197 ? 9.273 38.531 4.809 1 94.81 197 GLU A C 1
ATOM 1604 O O . GLU A 1 197 ? 9.508 38.094 5.934 1 94.81 197 GLU A O 1
ATOM 1609 N N . LYS A 1 198 ? 9.289 39.875 4.531 1 96.31 198 LYS A N 1
ATOM 1610 C CA . LYS A 1 198 ? 9.695 40.875 5.512 1 96.31 198 LYS A CA 1
ATOM 1611 C C . LYS A 1 198 ? 8.852 40.781 6.777 1 96.31 198 LYS A C 1
ATOM 1613 O O . LYS A 1 198 ? 9.375 40.875 7.891 1 96.31 198 LYS A O 1
ATOM 1618 N N . GLU A 1 199 ? 7.566 40.625 6.613 1 96.88 199 GLU A N 1
ATOM 1619 C CA . GLU A 1 199 ? 6.652 40.531 7.746 1 96.88 199 GLU A CA 1
ATOM 1620 C C . GLU A 1 199 ? 7.027 39.375 8.672 1 96.88 199 GLU A C 1
ATOM 1622 O O . GLU A 1 199 ? 7.004 39.5 9.891 1 96.88 199 GLU A O 1
ATOM 1627 N N . ILE A 1 200 ? 7.383 38.281 8.148 1 97.69 200 ILE A N 1
ATOM 1628 C CA . ILE A 1 200 ? 7.719 37.062 8.914 1 97.69 200 ILE A CA 1
ATOM 1629 C C . ILE A 1 200 ? 9.086 37.25 9.57 1 97.69 200 ILE A C 1
ATOM 1631 O O . ILE A 1 200 ? 9.273 36.906 10.742 1 97.69 200 ILE A O 1
ATOM 1635 N N . ILE A 1 201 ? 10.039 37.844 8.844 1 97.81 201 ILE A N 1
ATOM 1636 C CA . ILE A 1 201 ? 11.383 38.094 9.359 1 97.81 201 ILE A CA 1
ATOM 1637 C C . ILE A 1 201 ? 11.305 39.062 10.555 1 97.81 201 ILE A C 1
ATOM 1639 O O . ILE A 1 201 ? 11.945 38.812 11.578 1 97.81 201 ILE A O 1
ATOM 1643 N N . ASP A 1 202 ? 10.547 40.094 10.406 1 98.38 202 ASP A N 1
ATOM 1644 C CA . ASP A 1 202 ? 10.383 41.062 11.477 1 98.38 202 ASP A CA 1
ATOM 1645 C C . ASP A 1 202 ? 9.805 40.406 12.734 1 98.38 202 ASP A C 1
ATOM 1647 O O . ASP A 1 202 ? 10.25 40.688 13.844 1 98.38 202 ASP A O 1
ATOM 1651 N N . LEU A 1 203 ? 8.797 39.625 12.555 1 98.56 203 LEU A N 1
ATOM 1652 C CA . LEU A 1 203 ? 8.164 38.938 13.688 1 98.56 203 LEU A CA 1
ATOM 1653 C C . LEU A 1 203 ? 9.125 37.938 14.328 1 98.56 203 LEU A C 1
ATOM 1655 O O . LEU A 1 203 ? 9.133 37.781 15.547 1 98.56 203 LEU A O 1
ATOM 1659 N N . ALA A 1 204 ? 9.883 37.219 13.492 1 98.31 204 ALA A N 1
ATOM 1660 C CA . ALA A 1 204 ? 10.891 36.312 14.008 1 98.31 204 ALA A CA 1
ATOM 1661 C C . ALA A 1 204 ? 11.875 37.031 14.922 1 98.31 204 ALA A C 1
ATOM 1663 O O . ALA A 1 204 ? 12.227 36.5 15.992 1 98.31 204 ALA A O 1
ATOM 1664 N N . GLN A 1 205 ? 12.273 38.188 14.531 1 98.44 205 GLN A N 1
ATOM 1665 C CA . GLN A 1 205 ? 13.18 39 15.336 1 98.44 205 GLN A CA 1
ATOM 1666 C C . GLN A 1 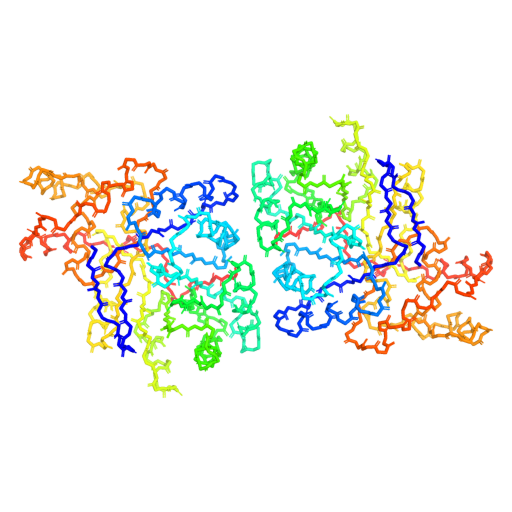205 ? 12.508 39.469 16.625 1 98.44 205 GLN A C 1
ATOM 1668 O O . GLN A 1 205 ? 13.086 39.344 17.703 1 98.44 205 GLN A O 1
ATOM 1673 N N . LYS A 1 206 ? 11.328 39.938 16.484 1 98.5 206 LYS A N 1
ATOM 1674 C CA . LYS A 1 206 ? 10.578 40.5 17.609 1 98.5 206 LYS A CA 1
ATOM 1675 C C . LYS A 1 206 ? 10.383 39.438 18.703 1 98.5 206 LYS A C 1
ATOM 1677 O O . LYS A 1 206 ? 10.547 39.75 19.891 1 98.5 206 LYS A O 1
ATOM 1682 N N . TYR A 1 207 ? 10.086 38.219 18.344 1 98.5 207 TYR A N 1
ATOM 1683 C CA . TYR A 1 207 ? 9.711 37.188 19.312 1 98.5 207 TYR A CA 1
ATOM 1684 C C . TYR A 1 207 ? 10.883 36.281 19.594 1 98.5 207 TYR A C 1
ATOM 1686 O O . TYR A 1 207 ? 10.781 35.375 20.438 1 98.5 207 TYR A O 1
ATOM 1694 N N . HIS A 1 208 ? 12.039 36.438 18.891 1 98.25 208 HIS A N 1
ATOM 1695 C CA . HIS A 1 208 ? 13.234 35.625 19.031 1 98.25 208 HIS A CA 1
ATOM 1696 C C . HIS A 1 208 ? 12.93 34.156 18.688 1 98.25 208 HIS A C 1
ATOM 1698 O O . HIS A 1 208 ? 13.227 33.25 19.484 1 98.25 208 HIS A O 1
ATOM 1704 N N . LYS A 1 209 ? 12.227 33.969 17.625 1 98.19 209 LYS A N 1
ATOM 1705 C CA . LYS A 1 209 ? 11.844 32.656 17.109 1 98.19 209 LYS A CA 1
ATOM 1706 C C . LYS A 1 209 ? 12.242 32.531 15.641 1 98.19 209 LYS A C 1
ATOM 1708 O O . LYS A 1 209 ? 12.648 33.5 15.008 1 98.19 209 LYS A O 1
ATOM 1713 N N . SER A 1 210 ? 12.289 31.312 15.117 1 96.25 210 SER A N 1
ATOM 1714 C CA . SER A 1 210 ? 12.539 31.094 13.703 1 96.25 210 SER A CA 1
ATOM 1715 C C . SER A 1 210 ? 11.328 31.469 12.859 1 96.25 210 SER A C 1
ATOM 1717 O O . SER A 1 210 ? 10.203 31.516 13.359 1 96.25 210 SER A O 1
ATOM 1719 N N . PRO A 1 211 ? 11.547 31.75 11.602 1 96.81 211 PRO A N 1
ATOM 1720 C CA . PRO A 1 211 ? 10.414 31.984 10.703 1 96.81 211 PRO A CA 1
ATOM 1721 C C . PRO A 1 211 ? 9.406 30.828 10.703 1 96.81 211 PRO A C 1
ATOM 1723 O O . PRO A 1 211 ? 8.195 31.062 10.68 1 96.81 211 PRO A O 1
ATOM 1726 N N . ALA A 1 212 ? 9.844 29.609 10.758 1 96.75 212 ALA A N 1
ATOM 1727 C CA . ALA A 1 212 ? 8.961 28.438 10.82 1 96.75 212 ALA A CA 1
ATOM 1728 C C . ALA A 1 212 ? 8.078 28.484 12.055 1 96.75 212 ALA A C 1
ATOM 1730 O O . ALA A 1 212 ? 6.871 28.234 11.977 1 96.75 212 ALA A O 1
ATOM 1731 N N . GLN A 1 213 ? 8.656 28.828 13.133 1 97.5 213 GLN A N 1
ATOM 1732 C CA . GLN A 1 213 ? 7.902 28.906 14.383 1 97.5 213 GLN A CA 1
ATOM 1733 C C . GLN A 1 213 ? 6.824 29.984 14.305 1 97.5 213 GLN A C 1
ATOM 1735 O O . GLN A 1 213 ? 5.715 29.797 14.805 1 97.5 213 GLN A O 1
ATOM 1740 N N . ILE A 1 214 ? 7.172 31.141 13.703 1 98.25 214 ILE A N 1
ATOM 1741 C CA . ILE A 1 214 ? 6.207 32.219 13.539 1 98.25 214 ILE A CA 1
ATOM 1742 C C . ILE A 1 214 ? 5.012 31.734 12.734 1 98.25 214 ILE A C 1
ATOM 1744 O O . ILE A 1 214 ? 3.859 31.938 13.125 1 98.25 214 ILE A O 1
ATOM 1748 N N . ILE A 1 215 ? 5.246 31.031 11.672 1 98.06 215 ILE A N 1
ATOM 1749 C CA . ILE A 1 215 ? 4.203 30.547 10.773 1 98.06 215 ILE A CA 1
ATOM 1750 C C . ILE A 1 215 ? 3.344 29.5 11.492 1 98.06 215 ILE A C 1
ATOM 1752 O O . ILE A 1 215 ? 2.111 29.562 11.438 1 98.06 215 ILE A O 1
ATOM 1756 N N . LEU A 1 216 ? 3.955 28.594 12.148 1 98.31 216 LEU A N 1
ATOM 1757 C CA . LEU A 1 216 ? 3.229 27.531 12.836 1 98.31 216 LEU A CA 1
ATOM 1758 C C . LEU A 1 216 ? 2.373 28.094 13.961 1 98.31 216 LEU A C 1
ATOM 1760 O O . LEU A 1 216 ? 1.232 27.672 14.156 1 98.31 216 LEU A O 1
ATOM 1764 N N . ARG A 1 217 ? 2.908 29.047 14.75 1 98.44 217 ARG A N 1
ATOM 1765 C CA . ARG A 1 217 ? 2.125 29.688 15.797 1 98.44 217 ARG A CA 1
ATOM 1766 C C . ARG A 1 217 ? 0.941 30.453 15.203 1 98.44 217 ARG A C 1
ATOM 1768 O O . ARG A 1 217 ? -0.17 30.391 15.734 1 98.44 217 ARG A O 1
ATOM 1775 N N . TRP A 1 218 ? 1.204 31.156 14.086 1 98.62 218 TRP A N 1
ATOM 1776 C CA . TRP A 1 218 ? 0.151 31.859 13.359 1 98.62 218 TRP A CA 1
ATOM 1777 C C . TRP A 1 218 ? -0.991 30.906 13.016 1 98.62 218 TRP A C 1
ATOM 1779 O O . TRP A 1 218 ? -2.158 31.203 13.273 1 98.62 218 TRP A O 1
ATOM 1789 N N . GLU A 1 219 ? -0.715 29.766 12.516 1 98.62 219 GLU A N 1
ATOM 1790 C CA . GLU A 1 219 ? -1.725 28.797 12.125 1 98.62 219 GLU A CA 1
ATOM 1791 C C . GLU A 1 219 ? -2.51 28.297 13.328 1 98.62 219 GLU A C 1
ATOM 1793 O O . GLU A 1 219 ? -3.738 28.188 13.281 1 98.62 219 GLU A O 1
ATOM 1798 N N . THR A 1 220 ? -1.812 27.969 14.398 1 98.44 220 THR A N 1
ATOM 1799 C CA . THR A 1 220 ? -2.516 27.484 15.586 1 98.44 220 THR A CA 1
ATOM 1800 C C . THR A 1 220 ? -3.451 28.562 16.125 1 98.44 220 THR A C 1
ATOM 1802 O O . THR A 1 220 ? -4.52 28.25 16.656 1 98.44 220 THR A O 1
ATOM 1805 N N . GLN A 1 221 ? -3.057 29.844 15.977 1 98.12 221 GLN A N 1
ATOM 1806 C CA . GLN A 1 221 ? -3.889 30.938 16.453 1 98.12 221 GLN A CA 1
ATOM 1807 C C . GLN A 1 221 ? -5.082 31.172 15.531 1 98.12 221 GLN A C 1
ATOM 1809 O O . GLN A 1 221 ? -6.047 31.828 15.906 1 98.12 221 GLN A O 1
ATOM 1814 N N . LEU A 1 222 ? -5.023 30.672 14.328 1 98.12 222 LEU A N 1
ATOM 1815 C CA . LEU A 1 222 ? -6.16 30.656 13.414 1 98.12 222 LEU A CA 1
ATOM 1816 C C . LEU A 1 222 ? -7.07 29.469 13.68 1 98.12 222 LEU A C 1
ATOM 1818 O O . LEU A 1 222 ? -7.984 29.188 12.898 1 98.12 222 LEU A O 1
ATOM 1822 N N . ASN A 1 223 ? -6.781 28.703 14.719 1 97.69 223 ASN A N 1
ATOM 1823 C CA . ASN A 1 223 ? -7.488 27.453 15.047 1 97.69 223 ASN A CA 1
ATOM 1824 C C . ASN A 1 223 ? -7.23 26.375 14 1 97.69 223 ASN A C 1
ATOM 1826 O O . ASN A 1 223 ? -8.141 25.625 13.641 1 97.69 223 ASN A O 1
ATOM 1830 N N . VAL A 1 224 ? -6.125 26.391 13.43 1 98.75 224 VAL A N 1
ATOM 1831 C CA . VAL A 1 224 ? -5.668 25.438 12.43 1 98.75 224 VAL A CA 1
ATOM 1832 C C . VAL A 1 224 ? -4.633 24.5 13.047 1 98.75 224 VAL A C 1
ATOM 1834 O O . VAL A 1 224 ? -3.818 24.922 13.875 1 98.75 224 VAL A O 1
ATOM 1837 N N . VAL A 1 225 ? -4.699 23.188 12.781 1 98.88 225 VAL A N 1
ATOM 1838 C CA . VAL A 1 225 ? -3.68 22.219 13.18 1 98.88 225 VAL A CA 1
ATOM 1839 C C . VAL A 1 225 ? -2.65 22.062 12.062 1 98.88 225 VAL A C 1
ATOM 1841 O O . VAL A 1 225 ? -2.91 21.422 11.047 1 98.88 225 VAL A O 1
ATOM 1844 N N . PRO A 1 226 ? -1.462 22.641 12.211 1 98.62 226 PRO A N 1
ATOM 1845 C CA . PRO A 1 226 ? -0.443 22.453 11.18 1 98.62 226 PRO A CA 1
ATOM 1846 C C . PRO A 1 226 ? 0.241 21.094 11.25 1 98.62 226 PRO A C 1
ATOM 1848 O O . PRO A 1 226 ? 0.484 20.578 12.344 1 98.62 226 PRO A O 1
ATOM 1851 N N . ILE A 1 227 ? 0.551 20.5 10.07 1 98.19 227 ILE A N 1
ATOM 1852 C CA . ILE A 1 227 ? 1.269 19.234 9.945 1 98.19 227 ILE A CA 1
ATOM 1853 C C . ILE A 1 227 ? 2.621 19.469 9.281 1 98.19 227 ILE A C 1
ATOM 1855 O O . ILE A 1 227 ? 2.816 1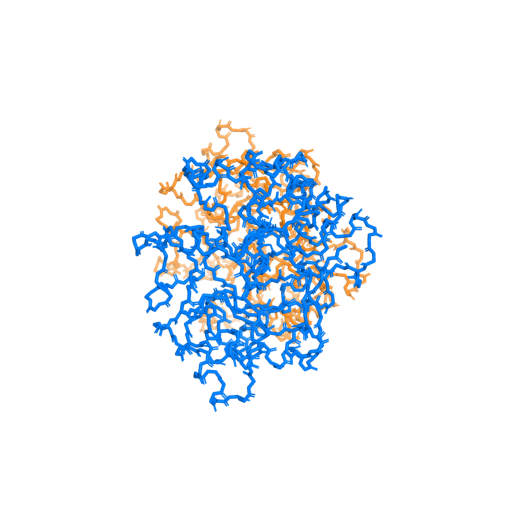9.109 8.117 1 98.19 227 ILE A O 1
ATOM 1859 N N . PRO A 1 228 ? 3.553 20.062 10 1 96.44 228 PRO A N 1
ATOM 1860 C CA . PRO A 1 228 ? 4.883 20.219 9.406 1 96.44 228 PRO A CA 1
ATOM 1861 C C . PRO A 1 228 ? 5.633 18.891 9.305 1 96.44 228 PRO A C 1
ATOM 1863 O O . PRO A 1 228 ? 5.387 17.969 10.094 1 96.44 228 PRO A O 1
ATOM 1866 N N . LYS A 1 229 ? 6.414 18.766 8.289 1 90.56 229 LYS A N 1
ATOM 1867 C CA . LYS A 1 229 ? 7.367 17.672 8.195 1 90.56 229 LYS A CA 1
ATOM 1868 C C . LYS A 1 229 ? 8.789 18.141 8.492 1 90.56 229 LYS A C 1
ATOM 1870 O O . LYS A 1 229 ? 9.195 19.219 8.039 1 90.56 229 LYS A O 1
ATOM 1875 N N . ALA A 1 230 ? 9.438 17.531 9.414 1 82.94 230 ALA A N 1
ATOM 1876 C CA . ALA A 1 230 ? 10.828 17.844 9.711 1 82.94 230 ALA A CA 1
ATOM 1877 C C . ALA A 1 230 ? 11.688 16.594 9.758 1 82.94 230 ALA A C 1
ATOM 1879 O O . ALA A 1 230 ? 11.422 15.68 10.555 1 82.94 230 ALA A O 1
ATOM 1880 N N . SER A 1 231 ? 12.602 16.578 8.922 1 77.44 231 SER A N 1
ATOM 1881 C CA . SER A 1 231 ? 13.438 15.383 8.867 1 77.44 231 SER A CA 1
ATOM 1882 C C . SER A 1 231 ? 14.578 15.461 9.883 1 77.44 231 SER A C 1
ATOM 1884 O O . SER A 1 231 ? 15.133 14.438 10.281 1 77.44 231 SER A O 1
ATOM 1886 N N . SER A 1 232 ? 14.867 16.703 10.25 1 86.19 232 SER A N 1
ATOM 1887 C CA . SER A 1 232 ? 15.961 16.812 11.211 1 86.19 232 SER A CA 1
ATOM 1888 C C . SER A 1 232 ? 15.438 16.922 12.641 1 86.19 232 SER A C 1
ATOM 1890 O O . SER A 1 232 ? 14.359 17.484 12.867 1 86.19 232 SER A O 1
ATOM 1892 N N . TYR A 1 233 ? 16.281 16.422 13.477 1 90.56 233 TYR A N 1
ATOM 1893 C CA . TYR A 1 233 ? 15.977 16.438 14.906 1 90.56 233 TYR A CA 1
ATOM 1894 C C . TYR A 1 233 ? 15.781 17.875 15.391 1 90.56 233 TYR A C 1
ATOM 1896 O O . TYR A 1 233 ? 14.812 18.172 16.109 1 90.56 233 TYR A O 1
ATOM 1904 N N . GLU A 1 234 ? 16.641 18.719 14.992 1 92.19 234 GLU A N 1
ATOM 1905 C CA . GLU A 1 234 ? 16.609 20.125 15.414 1 92.19 234 GLU A CA 1
ATOM 1906 C C . GLU A 1 234 ? 15.32 20.797 14.977 1 92.19 234 GLU A C 1
ATOM 1908 O O . GLU A 1 234 ? 14.688 21.516 15.766 1 92.19 234 GLU A O 1
ATOM 1913 N N . HIS A 1 235 ? 14.922 20.562 13.812 1 92.88 235 HIS A N 1
ATOM 1914 C CA . HIS A 1 235 ? 13.711 21.188 13.289 1 92.88 235 HIS A CA 1
ATOM 1915 C C . HIS A 1 235 ? 12.461 20.594 13.938 1 92.88 235 HIS A C 1
ATOM 1917 O O . HIS A 1 235 ? 11.477 21.312 14.141 1 92.88 235 HIS A O 1
ATOM 1923 N N . GLN A 1 236 ? 12.477 19.312 14.25 1 94.75 236 GLN A N 1
ATOM 1924 C CA . GLN A 1 236 ? 11.352 18.703 14.953 1 94.75 236 GLN A CA 1
ATOM 1925 C C . GLN A 1 236 ? 11.109 19.391 16.297 1 94.75 236 GLN A C 1
ATOM 1927 O O . GLN A 1 236 ? 9.977 19.734 16.625 1 94.75 236 GLN A O 1
ATOM 1932 N N . ILE A 1 237 ? 12.188 19.609 17.016 1 95.5 237 ILE A N 1
ATOM 1933 C CA . ILE A 1 237 ? 12.102 20.203 18.344 1 95.5 237 ILE A CA 1
ATOM 1934 C C . ILE A 1 237 ? 11.656 21.656 18.219 1 95.5 237 ILE A C 1
ATOM 1936 O O . ILE A 1 237 ? 10.758 22.094 18.938 1 95.5 237 ILE A O 1
ATOM 1940 N N . SER A 1 238 ? 12.297 22.344 17.297 1 95.44 238 SER A N 1
ATOM 1941 C CA . SER A 1 238 ? 11.977 23.75 17.094 1 95.44 238 SER A CA 1
ATOM 1942 C C . SER A 1 238 ? 10.516 23.938 16.703 1 95.44 238 SER A C 1
ATOM 1944 O O . SER A 1 238 ? 9.836 24.828 17.219 1 95.44 238 SER A O 1
ATOM 1946 N N . ASN A 1 239 ? 9.977 23.109 15.836 1 95.69 239 ASN A N 1
ATOM 1947 C CA . ASN A 1 239 ? 8.602 23.203 15.344 1 95.69 239 ASN A CA 1
ATOM 1948 C C . ASN A 1 239 ? 7.59 22.984 16.469 1 95.69 239 ASN A C 1
ATOM 1950 O O . ASN A 1 239 ? 6.473 23.5 16.406 1 95.69 239 ASN A O 1
ATOM 1954 N N . LEU A 1 240 ? 8.008 22.266 17.438 1 95.5 240 LEU A N 1
ATOM 1955 C CA . LEU A 1 240 ? 7.105 21.938 18.531 1 95.5 240 LEU A CA 1
ATOM 1956 C C . LEU A 1 240 ? 7.082 23.062 19.562 1 95.5 240 LEU A C 1
ATOM 1958 O O . LEU A 1 240 ? 6.129 23.188 20.344 1 95.5 240 LEU A O 1
ATOM 1962 N N . ASP A 1 241 ? 8.125 23.906 19.578 1 95.69 241 ASP A N 1
ATOM 1963 C CA . ASP A 1 241 ? 8.297 24.938 20.578 1 95.69 241 ASP A CA 1
ATOM 1964 C C . ASP A 1 241 ? 7.645 26.25 20.141 1 95.69 241 ASP A C 1
ATOM 1966 O O . ASP A 1 241 ? 8.328 27.25 19.922 1 95.69 241 ASP A O 1
ATOM 1970 N N . ILE A 1 242 ? 6.277 26.281 20.125 1 97.44 242 ILE A N 1
ATOM 1971 C CA . ILE A 1 242 ? 5.637 27.438 19.516 1 97.44 242 ILE A CA 1
ATOM 1972 C C . ILE A 1 242 ? 4.531 27.953 20.422 1 97.44 242 ILE A C 1
ATOM 1974 O O . ILE A 1 242 ? 3.775 28.859 20.047 1 97.44 242 ILE A O 1
ATOM 1978 N N . PHE A 1 243 ? 4.426 27.5 21.672 1 97.31 243 PHE A N 1
ATOM 1979 C CA . PHE A 1 243 ? 3.266 27.859 22.484 1 97.31 243 PHE A CA 1
ATOM 1980 C C . PHE A 1 243 ? 3.662 28.812 23.609 1 97.31 243 PHE A C 1
ATOM 1982 O O . PHE A 1 243 ? 2.84 29.141 24.469 1 97.31 243 PHE A O 1
ATOM 1989 N N . ASP A 1 244 ? 4.945 29.25 23.562 1 97.12 244 ASP A N 1
ATOM 1990 C CA . ASP A 1 244 ? 5.422 30.125 24.641 1 97.12 244 ASP A CA 1
ATOM 1991 C C . ASP A 1 244 ? 5.383 31.578 24.219 1 97.12 244 ASP A C 1
ATOM 1993 O O . ASP A 1 244 ? 5.973 32.438 24.875 1 97.12 244 ASP A O 1
ATOM 1997 N N . PHE A 1 245 ? 4.848 31.906 23.062 1 97.94 245 PHE A N 1
ATOM 1998 C CA . PHE A 1 245 ? 4.598 33.25 22.609 1 97.94 245 PHE A CA 1
ATOM 1999 C C . PHE A 1 245 ? 3.258 33.344 21.875 1 97.94 245 PHE A C 1
ATOM 2001 O O . PHE A 1 245 ? 2.605 32.344 21.641 1 97.94 245 PHE A O 1
ATOM 2008 N N . LYS A 1 246 ? 2.822 34.594 21.609 1 98.38 246 LYS A N 1
ATOM 2009 C CA . LYS A 1 246 ? 1.54 34.844 20.953 1 98.38 246 LYS A CA 1
ATOM 2010 C C . LYS A 1 246 ? 1.604 36.062 20.047 1 98.38 246 LYS A C 1
ATOM 2012 O O . LYS A 1 246 ? 2.074 37.125 20.469 1 98.38 246 LYS A O 1
ATOM 2017 N N . LEU A 1 247 ? 1.168 35.844 18.828 1 98.75 247 LEU A N 1
ATOM 2018 C CA . LEU A 1 247 ? 1.054 37 17.922 1 98.75 247 LEU A CA 1
ATOM 2019 C C . LEU A 1 247 ? -0.158 37.844 18.266 1 98.75 247 LEU A C 1
ATOM 2021 O O . LEU A 1 247 ? -1.198 37.312 18.672 1 98.75 247 LEU A O 1
ATOM 2025 N N . THR A 1 248 ? -0.038 39.125 18.047 1 98.69 248 THR A N 1
ATOM 2026 C CA . THR A 1 248 ? -1.187 40.031 18.219 1 98.69 248 THR A CA 1
ATOM 2027 C C . THR A 1 248 ? -2.182 39.844 17.078 1 98.69 248 THR A C 1
ATOM 2029 O O . THR A 1 248 ? -1.828 39.344 16.016 1 98.69 248 THR A O 1
ATOM 2032 N N . PRO A 1 249 ? -3.373 40.25 17.312 1 98.31 249 PRO A N 1
ATOM 2033 C CA . PRO A 1 249 ? -4.363 40.188 16.25 1 98.31 249 PRO A CA 1
ATOM 2034 C C . PRO A 1 249 ? -3.928 40.906 14.969 1 98.31 249 PRO A C 1
ATOM 2036 O O . PRO A 1 249 ? -4.191 40.438 13.867 1 98.31 249 PRO A O 1
ATOM 2039 N N . GLU A 1 250 ? -3.283 41.969 15.172 1 98.38 250 GLU A N 1
ATOM 2040 C CA . GLU A 1 250 ? -2.799 42.75 14.023 1 98.38 250 GLU A CA 1
ATOM 2041 C C . GLU A 1 250 ? -1.735 41.969 13.258 1 98.38 250 GLU A C 1
ATOM 2043 O O . GLU A 1 250 ? -1.723 41.969 12.023 1 98.38 250 GLU A O 1
ATOM 2048 N N . GLU A 1 251 ? -0.875 41.312 14.008 1 98.56 251 GLU A N 1
ATOM 2049 C CA . GLU A 1 251 ? 0.191 40.531 13.398 1 98.56 251 GLU A CA 1
ATOM 2050 C C . GLU A 1 251 ? -0.372 39.312 12.672 1 98.56 251 GLU A C 1
ATOM 2052 O O . GLU A 1 251 ? 0.088 38.969 11.578 1 98.56 251 GLU A O 1
ATOM 2057 N N . VAL A 1 252 ? -1.389 38.688 13.258 1 98.5 252 VAL A N 1
ATOM 2058 C CA . VAL A 1 252 ? -2.08 37.594 12.617 1 98.5 252 VAL A CA 1
ATOM 2059 C C . VAL A 1 252 ? -2.689 38.031 11.297 1 98.5 252 VAL A C 1
ATOM 2061 O O . VAL A 1 252 ? -2.525 37.375 10.266 1 98.5 252 VAL A O 1
ATOM 2064 N N . GLN A 1 253 ? -3.307 39.188 11.312 1 97.88 253 GLN A N 1
ATOM 2065 C CA . GLN A 1 253 ? -3.949 39.688 10.109 1 97.88 253 GLN A CA 1
ATOM 2066 C C . GLN A 1 253 ? -2.916 40.031 9.039 1 97.88 253 GLN A C 1
ATOM 2068 O O . GLN A 1 253 ? -3.166 39.875 7.848 1 97.88 253 GLN A O 1
ATOM 2073 N N . LYS A 1 254 ? -1.802 40.594 9.477 1 97.31 254 LYS A N 1
ATOM 2074 C CA . LYS A 1 254 ? -0.727 40.906 8.539 1 97.31 254 LYS A CA 1
ATOM 2075 C C . LYS A 1 254 ? -0.301 39.688 7.738 1 97.31 254 LYS A C 1
ATOM 2077 O O . LYS A 1 254 ? -0.025 39.781 6.539 1 97.31 254 LYS A O 1
ATOM 2082 N N . LEU A 1 255 ? -0.236 38.562 8.414 1 97.44 255 LEU A N 1
ATOM 2083 C CA . LEU A 1 255 ? 0.177 37.344 7.734 1 97.44 255 LEU A CA 1
ATOM 2084 C C . LEU A 1 255 ? -0.935 36.812 6.828 1 97.44 255 LEU A C 1
ATOM 2086 O O . LEU A 1 255 ? -0.665 36.281 5.758 1 97.44 255 LEU A O 1
ATOM 2090 N N . ILE A 1 256 ? -2.232 36.938 7.195 1 97.44 256 ILE A N 1
ATOM 2091 C CA . ILE A 1 256 ? -3.354 36.562 6.344 1 97.44 256 ILE A CA 1
ATOM 2092 C C . ILE A 1 256 ? -3.311 37.375 5.047 1 97.44 256 ILE A C 1
ATOM 2094 O O . ILE A 1 256 ? -3.611 36.844 3.973 1 97.44 256 ILE A O 1
ATOM 2098 N N . ASN A 1 257 ? -2.844 38.625 5.156 1 96.56 257 ASN A N 1
ATOM 2099 C CA . ASN A 1 257 ? -2.842 39.562 4.027 1 96.56 257 ASN A CA 1
ATOM 2100 C C . ASN A 1 257 ? -1.778 39.188 3 1 96.56 257 ASN A C 1
ATOM 2102 O O . ASN A 1 257 ? -1.744 39.75 1.904 1 96.56 257 ASN A O 1
ATOM 2106 N N . LEU A 1 258 ? -0.932 38.219 3.324 1 96 258 LEU A N 1
ATOM 2107 C CA . LEU A 1 258 ? 0.075 37.75 2.375 1 96 258 LEU A CA 1
ATOM 2108 C C . LEU A 1 258 ? -0.547 36.844 1.321 1 96 258 LEU A C 1
ATOM 2110 O O . LEU A 1 258 ? 0.121 36.438 0.363 1 96 258 LEU A O 1
ATOM 2114 N N . ASP A 1 259 ? -1.82 36.562 1.38 1 95.81 259 ASP A N 1
ATOM 2115 C CA . ASP A 1 259 ? -2.539 35.625 0.499 1 95.81 259 ASP A CA 1
ATOM 2116 C C . ASP A 1 259 ? -2.357 36.031 -0.966 1 95.81 259 ASP A C 1
ATOM 2118 O O . ASP A 1 259 ? -2.412 37.219 -1.31 1 95.81 259 ASP A O 1
ATOM 2122 N N . LYS A 1 260 ? -2.039 34.969 -1.736 1 93.31 260 LYS A N 1
ATOM 2123 C CA . LYS A 1 260 ? -1.96 35.125 -3.189 1 93.31 260 LYS A CA 1
ATOM 2124 C C . LYS A 1 260 ? -2.793 34.031 -3.883 1 93.31 260 LYS A C 1
ATOM 2126 O O . LYS A 1 260 ? -2.633 32.844 -3.607 1 93.31 260 LYS A O 1
ATOM 2131 N N . ILE A 1 261 ? -3.643 34.438 -4.84 1 85.5 261 ILE A N 1
ATOM 2132 C CA . ILE A 1 261 ? -4.516 33.5 -5.547 1 85.5 261 ILE A CA 1
ATOM 2133 C C . ILE A 1 261 ? -3.676 32.469 -6.289 1 85.5 261 ILE A C 1
ATOM 2135 O O . ILE A 1 261 ? -4.043 31.297 -6.352 1 85.5 261 ILE A O 1
ATOM 2139 N N . SER A 1 262 ? -2.574 32.844 -6.762 1 87.81 262 SER A N 1
ATOM 2140 C CA . SER A 1 262 ? -1.716 31.984 -7.582 1 87.81 262 SER A CA 1
ATOM 2141 C C . SER A 1 262 ? -0.961 30.969 -6.734 1 87.81 262 SER A C 1
ATOM 2143 O O . SER A 1 262 ? -0.302 30.078 -7.266 1 87.81 262 SER A O 1
ATOM 2145 N N . ALA A 1 263 ? -1.174 31.047 -5.434 1 90.31 263 ALA A N 1
ATOM 2146 C CA . ALA A 1 263 ? -0.329 30.25 -4.555 1 90.31 263 ALA A CA 1
ATOM 2147 C C . ALA A 1 263 ? -0.955 28.875 -4.297 1 90.31 263 ALA A C 1
ATOM 2149 O O . ALA A 1 263 ? -0.289 27.969 -3.799 1 90.31 263 ALA A O 1
ATOM 2150 N N . ARG A 1 264 ? -2.23 28.719 -4.598 1 91.19 264 ARG A N 1
ATOM 2151 C CA . ARG A 1 264 ? -2.879 27.422 -4.426 1 91.19 264 ARG A CA 1
ATOM 2152 C C . ARG A 1 264 ? -2.357 26.406 -5.441 1 91.19 264 ARG A C 1
ATOM 2154 O O . ARG A 1 264 ? -2.359 26.672 -6.645 1 91.19 264 ARG A O 1
ATOM 2161 N N . ARG A 1 265 ? -1.959 25.281 -4.965 1 91 265 ARG A N 1
ATOM 2162 C CA . ARG A 1 265 ? -1.297 24.312 -5.82 1 91 265 ARG A CA 1
ATOM 2163 C C . ARG A 1 265 ? -2.318 23.469 -6.582 1 91 265 ARG A C 1
ATOM 2165 O O . ARG A 1 265 ? -2.109 23.141 -7.75 1 91 265 ARG A O 1
ATOM 2172 N N . PHE A 1 266 ? -3.416 23.016 -5.93 1 93.25 266 PHE A N 1
ATOM 2173 C CA . PHE A 1 266 ? -4.406 22.125 -6.535 1 93.25 266 PHE A CA 1
ATOM 2174 C C . PHE A 1 266 ? -5.816 22.656 -6.309 1 93.25 266 PHE A C 1
ATOM 2176 O O . PHE A 1 266 ? -6.133 23.156 -5.23 1 93.25 266 PHE A O 1
ATOM 2183 N N . ASP A 1 267 ? -6.59 22.578 -7.371 1 95 267 ASP A N 1
ATOM 2184 C CA . ASP A 1 267 ? -8.016 22.875 -7.262 1 95 267 ASP A CA 1
ATOM 2185 C C . ASP A 1 267 ? -8.82 21.609 -6.977 1 95 267 ASP A C 1
ATOM 2187 O O . ASP A 1 267 ? -8.977 20.766 -7.852 1 95 267 ASP A O 1
ATOM 2191 N N . PRO A 1 268 ? -9.391 21.469 -5.785 1 96.19 268 PRO A N 1
ATOM 2192 C CA . PRO A 1 268 ? -10.109 20.25 -5.41 1 96.19 268 PRO A CA 1
ATOM 2193 C C . PRO A 1 268 ? -11.312 19.984 -6.305 1 96.19 268 PRO A C 1
ATOM 2195 O O . PRO A 1 268 ? -11.844 18.875 -6.309 1 96.19 268 PRO A O 1
ATOM 2198 N N . ASN A 1 269 ? -11.789 20.953 -7.059 1 95.75 269 ASN A N 1
ATOM 2199 C CA . ASN A 1 269 ? -12.914 20.781 -7.961 1 95.75 269 ASN A CA 1
ATOM 2200 C C . ASN A 1 269 ? -12.492 20.141 -9.273 1 95.75 269 ASN A C 1
ATOM 2202 O O . ASN A 1 269 ? -13.328 19.703 -10.062 1 95.75 269 ASN A O 1
ATOM 2206 N N . GLU A 1 270 ? -11.227 20.094 -9.477 1 96.12 270 GLU A N 1
ATOM 2207 C CA . GLU A 1 270 ? -10.727 19.562 -10.742 1 96.12 270 GLU A CA 1
ATOM 2208 C C . GLU A 1 270 ? -9.75 18.406 -10.508 1 96.12 270 GLU A C 1
ATOM 2210 O O . GLU A 1 270 ? -9.711 17.453 -11.297 1 96.12 270 GLU A O 1
ATOM 2215 N N . HIS A 1 271 ? -9 18.531 -9.438 1 97.12 271 HIS A N 1
ATOM 2216 C CA . HIS A 1 271 ? -7.934 17.578 -9.18 1 97.12 271 HIS A CA 1
ATOM 2217 C C . HIS A 1 271 ? -8.5 16.203 -8.82 1 97.12 271 HIS A C 1
ATOM 2219 O O . HIS A 1 271 ? -9.477 16.109 -8.07 1 97.12 271 HIS A O 1
ATOM 2225 N N . GLU A 1 272 ? -7.91 15.141 -9.422 1 97.44 272 GLU A N 1
ATOM 2226 C CA . GLU A 1 272 ? -8.203 13.758 -9.07 1 97.44 272 GLU A CA 1
ATOM 2227 C C . GLU A 1 272 ? -6.953 13.031 -8.578 1 97.44 272 GLU A C 1
ATOM 2229 O O . GLU A 1 272 ? -5.871 13.211 -9.141 1 97.44 272 GLU A O 1
ATOM 2234 N N . GLU A 1 273 ? -7.09 12.352 -7.5 1 96.81 273 GLU A N 1
ATOM 2235 C CA . GLU A 1 273 ? -6.016 11.539 -6.945 1 96.81 273 GLU A CA 1
ATOM 2236 C C . GLU A 1 273 ? -6.445 10.086 -6.793 1 96.81 273 GLU A C 1
ATOM 2238 O O . GLU A 1 273 ? -7.52 9.805 -6.254 1 96.81 273 GLU A O 1
ATOM 2243 N N . PHE A 1 274 ? -5.633 9.211 -7.402 1 94.12 274 PHE A N 1
ATOM 2244 C CA . PHE A 1 274 ? -5.984 7.801 -7.379 1 94.12 274 PHE A CA 1
ATOM 2245 C C . PHE A 1 274 ? -4.914 6.988 -6.664 1 94.12 274 PHE A C 1
ATOM 2247 O O . PHE A 1 274 ? -3.738 7.359 -6.664 1 94.12 274 PHE A O 1
ATOM 2254 N N . MET B 1 1 ? 2.953 -32.375 1.009 1 81.19 1 MET B N 1
ATOM 2255 C CA . MET B 1 1 ? 3.297 -31.297 0.09 1 81.19 1 MET B CA 1
ATOM 2256 C C . MET B 1 1 ? 4.602 -31.594 -0.643 1 81.19 1 MET B C 1
ATOM 2258 O O . MET B 1 1 ? 5.543 -32.125 -0.05 1 81.19 1 MET B O 1
ATOM 2262 N N . GLU B 1 2 ? 4.594 -31.391 -1.979 1 93.81 2 GLU B N 1
ATOM 2263 C CA . GLU B 1 2 ? 5.77 -31.578 -2.822 1 93.81 2 GLU B CA 1
ATOM 2264 C C . GLU B 1 2 ? 6.508 -30.266 -3.057 1 93.81 2 GLU B C 1
ATOM 2266 O O . GLU B 1 2 ? 5.906 -29.188 -3 1 93.81 2 GLU B O 1
ATOM 2271 N N . TYR B 1 3 ? 7.863 -30.344 -3.23 1 98 3 TYR B N 1
ATOM 2272 C CA . TYR B 1 3 ? 8.688 -29.156 -3.354 1 98 3 TYR B CA 1
ATOM 2273 C C . TYR B 1 3 ? 9.586 -29.234 -4.586 1 98 3 TYR B C 1
ATOM 2275 O O . TYR B 1 3 ? 9.938 -30.328 -5.031 1 98 3 TYR B O 1
ATOM 2283 N N . PHE B 1 4 ? 9.859 -28.125 -5.199 1 98.44 4 PHE B N 1
ATOM 2284 C CA . PHE B 1 4 ? 10.977 -27.969 -6.121 1 98.44 4 PHE B CA 1
ATOM 2285 C C . PHE B 1 4 ? 12.172 -27.344 -5.418 1 98.44 4 PHE B C 1
ATOM 2287 O O . PHE B 1 4 ? 12.016 -26.609 -4.434 1 98.44 4 PHE B O 1
ATOM 2294 N N . ASN B 1 5 ? 13.352 -27.641 -5.93 1 98.25 5 ASN B N 1
ATOM 2295 C CA . ASN B 1 5 ? 14.555 -26.969 -5.465 1 98.25 5 ASN B CA 1
ATOM 2296 C C . ASN B 1 5 ? 14.836 -25.703 -6.273 1 98.25 5 ASN B C 1
ATOM 2298 O O . ASN B 1 5 ? 14.789 -25.719 -7.504 1 98.25 5 ASN B O 1
ATOM 2302 N N . LEU B 1 6 ? 15.07 -24.625 -5.543 1 98.69 6 LEU B N 1
ATOM 2303 C CA . LEU B 1 6 ? 15.5 -23.391 -6.199 1 98.69 6 LEU B CA 1
ATOM 2304 C C . LEU B 1 6 ? 17.016 -23.406 -6.434 1 98.69 6 LEU B C 1
ATOM 2306 O O . LEU B 1 6 ? 17.734 -24.172 -5.805 1 98.69 6 LEU B O 1
ATOM 2310 N N . ASN B 1 7 ? 17.469 -22.547 -7.348 1 98.5 7 ASN B N 1
ATOM 2311 C CA . ASN B 1 7 ? 18.875 -22.547 -7.734 1 98.5 7 ASN B CA 1
ATOM 2312 C C . ASN B 1 7 ? 19.75 -21.922 -6.648 1 98.5 7 ASN B C 1
ATOM 2314 O O . ASN B 1 7 ? 20.984 -21.922 -6.762 1 98.5 7 ASN B O 1
ATOM 2318 N N . ASP B 1 8 ? 19.172 -21.422 -5.574 1 98.06 8 ASP B N 1
ATOM 2319 C CA . ASP B 1 8 ? 19.938 -20.828 -4.488 1 98.06 8 ASP B CA 1
ATOM 2320 C C . ASP B 1 8 ? 19.938 -21.734 -3.254 1 98.06 8 ASP B C 1
ATOM 2322 O O . ASP B 1 8 ? 20.328 -21.297 -2.168 1 98.06 8 ASP B O 1
ATOM 2326 N N . GLY B 1 9 ? 19.359 -22.891 -3.377 1 97.88 9 GLY B N 1
ATOM 2327 C CA . GLY B 1 9 ? 19.406 -23.875 -2.303 1 97.88 9 GLY B CA 1
ATOM 2328 C C . GLY B 1 9 ? 18.125 -23.938 -1.504 1 97.88 9 GLY B C 1
ATOM 2329 O O . GLY B 1 9 ? 17.875 -24.906 -0.779 1 97.88 9 GLY B O 1
ATOM 2330 N N . ASN B 1 10 ? 17.25 -22.984 -1.588 1 98.38 10 ASN B N 1
ATOM 2331 C CA . ASN B 1 10 ? 15.945 -23.031 -0.939 1 98.38 10 ASN B CA 1
ATOM 2332 C C . ASN B 1 10 ? 14.969 -23.922 -1.7 1 98.38 10 ASN B C 1
ATOM 2334 O O . ASN B 1 10 ? 15.312 -24.453 -2.754 1 98.38 10 ASN B O 1
ATOM 2338 N N . ARG B 1 11 ? 13.852 -24.172 -1.069 1 98.5 11 ARG B N 1
ATOM 2339 C CA . ARG B 1 11 ? 12.82 -24.984 -1.701 1 98.5 11 ARG B CA 1
ATOM 2340 C C . ARG B 1 11 ? 11.492 -24.25 -1.769 1 98.5 11 ARG B C 1
ATOM 2342 O O . ARG B 1 11 ? 11.203 -23.406 -0.911 1 98.5 11 ARG B O 1
ATOM 2349 N N . ILE B 1 12 ? 10.734 -24.562 -2.746 1 98.81 12 ILE B N 1
ATOM 2350 C CA . ILE B 1 12 ? 9.445 -23.922 -2.945 1 98.81 12 ILE B CA 1
ATOM 2351 C C . ILE B 1 12 ? 8.359 -24.984 -3.146 1 98.81 12 ILE B C 1
ATOM 2353 O O . ILE B 1 12 ? 8.57 -25.969 -3.857 1 98.81 12 ILE B O 1
ATOM 2357 N N . PRO B 1 13 ? 7.191 -24.828 -2.457 1 98.81 13 PRO B N 1
ATOM 2358 C CA . PRO B 1 13 ? 6.102 -25.766 -2.717 1 98.81 13 PRO B CA 1
ATOM 2359 C C . PRO B 1 13 ? 5.699 -25.812 -4.191 1 98.81 13 PRO B C 1
ATOM 2361 O O . PRO B 1 13 ? 5.746 -24.781 -4.879 1 98.81 13 PRO B O 1
ATOM 2364 N N . LYS B 1 14 ? 5.266 -26.922 -4.668 1 98.69 14 LYS B N 1
ATOM 2365 C CA . LYS B 1 14 ? 4.988 -27.141 -6.086 1 98.69 14 LYS B CA 1
ATOM 2366 C C . LYS B 1 14 ? 3.668 -26.5 -6.492 1 98.69 14 LYS B C 1
ATOM 2368 O O . LYS B 1 14 ? 3.35 -26.422 -7.68 1 98.69 14 LYS B O 1
ATOM 2373 N N . ILE B 1 15 ? 2.912 -26.078 -5.547 1 98.5 15 ILE B N 1
ATOM 2374 C CA . ILE B 1 15 ? 1.675 -25.344 -5.805 1 98.5 15 ILE B CA 1
ATOM 2375 C C . ILE B 1 15 ? 1.47 -24.281 -4.727 1 98.5 15 ILE B C 1
ATOM 2377 O O . ILE B 1 15 ? 1.814 -24.484 -3.562 1 98.5 15 ILE B O 1
ATOM 2381 N N . GLY B 1 16 ? 0.961 -23.109 -5.121 1 98.31 16 GLY B N 1
ATOM 2382 C CA . GLY B 1 16 ? 0.731 -22.016 -4.176 1 98.31 16 GLY B CA 1
ATOM 2383 C C . GLY B 1 16 ? -0.691 -21.5 -4.207 1 98.31 16 GLY B C 1
ATOM 2384 O O . GLY B 1 16 ? -1.553 -22.062 -4.887 1 98.31 16 GLY B O 1
ATOM 2385 N N . PHE B 1 17 ? -0.924 -20.531 -3.396 1 98.25 17 PHE B N 1
ATOM 2386 C CA . PHE B 1 17 ? -2.217 -19.859 -3.271 1 98.25 17 PHE B CA 1
ATOM 2387 C C . PHE B 1 17 ? -2.107 -18.391 -3.633 1 98.25 17 PHE B C 1
ATOM 2389 O O . PHE B 1 17 ? -1.363 -17.641 -2.994 1 98.25 17 PHE B O 1
ATOM 2396 N N . GLY B 1 18 ? -2.844 -17.969 -4.684 1 98.25 18 GLY B N 1
ATOM 2397 C CA . GLY B 1 18 ? -2.867 -16.578 -5.074 1 98.25 18 GLY B CA 1
ATOM 2398 C C . GLY B 1 18 ? -3.738 -15.719 -4.176 1 98.25 18 GLY B C 1
ATOM 2399 O O . GLY B 1 18 ? -4.812 -16.156 -3.75 1 98.25 18 GLY B O 1
ATOM 2400 N N . THR B 1 19 ? -3.287 -14.484 -3.947 1 98.12 19 THR B N 1
ATOM 2401 C CA . THR B 1 19 ? -4.035 -13.656 -3.008 1 98.12 19 THR B CA 1
ATOM 2402 C C . THR B 1 19 ? -4.609 -12.422 -3.707 1 98.12 19 THR B C 1
ATOM 2404 O O . THR B 1 19 ? -5.172 -11.539 -3.059 1 98.12 19 THR B O 1
ATOM 2407 N N . TYR B 1 20 ? -4.52 -12.383 -5.039 1 97.5 20 TYR B N 1
ATOM 2408 C CA . TYR B 1 20 ? -5.043 -11.25 -5.793 1 97.5 20 TYR B CA 1
ATOM 2409 C C . TYR B 1 20 ? -6.516 -11.016 -5.469 1 97.5 20 TYR B C 1
ATOM 2411 O O . TYR B 1 20 ? -7.32 -11.945 -5.496 1 97.5 20 TYR B O 1
ATOM 2419 N N . LYS B 1 21 ? -6.859 -9.812 -4.996 1 96.44 21 LYS B N 1
ATOM 2420 C CA . LYS B 1 21 ? -8.203 -9.32 -4.691 1 96.44 21 LYS B CA 1
ATOM 2421 C C . LYS B 1 21 ? -8.703 -9.883 -3.363 1 96.44 21 LYS B C 1
ATOM 2423 O O . LYS B 1 21 ? -9.891 -9.797 -3.059 1 96.44 21 LYS B O 1
ATOM 2428 N N . LEU B 1 22 ? -7.852 -10.516 -2.641 1 96.94 22 LEU B N 1
ATOM 2429 C CA . LEU B 1 22 ? -8.203 -10.922 -1.283 1 96.94 22 LEU B CA 1
ATOM 2430 C C . LEU B 1 22 ? -7.766 -9.875 -0.269 1 96.94 22 LEU B C 1
ATOM 2432 O O . LEU B 1 22 ? -6.66 -9.938 0.27 1 96.94 22 LEU B O 1
ATOM 2436 N N . ASN B 1 23 ? -8.656 -8.938 -0.013 1 97.81 23 ASN B N 1
ATOM 2437 C CA . ASN B 1 23 ? -8.359 -7.785 0.834 1 97.81 23 ASN B CA 1
ATOM 2438 C C . ASN B 1 23 ? -9.289 -7.73 2.047 1 97.81 23 ASN B C 1
ATOM 2440 O O . ASN B 1 23 ? -10.336 -8.375 2.064 1 97.81 23 ASN B O 1
ATOM 2444 N N . GLY B 1 24 ? -8.883 -6.969 3.002 1 97.62 24 GLY B N 1
ATOM 2445 C CA . GLY B 1 24 ? -9.711 -6.75 4.176 1 97.62 24 GLY B CA 1
ATOM 2446 C C . GLY B 1 24 ? -10 -8.023 4.945 1 97.62 24 GLY B C 1
ATOM 2447 O O . GLY B 1 24 ? -9.242 -8.992 4.863 1 97.62 24 GLY B O 1
ATOM 2448 N N . SER B 1 25 ? -11 -7.992 5.75 1 97.88 25 SER B N 1
ATOM 2449 C CA . SER B 1 25 ? -11.344 -9.109 6.625 1 97.88 25 SER B CA 1
ATOM 2450 C C . SER B 1 25 ? -11.742 -10.336 5.816 1 97.88 25 SER B C 1
ATOM 2452 O O . SER B 1 25 ? -11.391 -11.469 6.176 1 97.88 25 SER B O 1
ATOM 2454 N N . ARG B 1 26 ? -12.398 -10.125 4.73 1 96.31 26 ARG B N 1
ATOM 2455 C CA . ARG B 1 26 ? -12.758 -11.242 3.863 1 96.31 26 ARG B CA 1
ATOM 2456 C C . ARG B 1 26 ? -11.516 -11.906 3.279 1 96.31 26 ARG B C 1
ATOM 2458 O O . ARG B 1 26 ? -11.453 -13.133 3.166 1 96.31 26 ARG B O 1
ATOM 2465 N N . GLY B 1 27 ? -10.555 -11.062 2.904 1 97.12 27 GLY B N 1
ATOM 2466 C CA . GLY B 1 27 ? -9.289 -11.602 2.424 1 97.12 27 GLY B CA 1
ATOM 2467 C C . GLY B 1 27 ? -8.539 -12.398 3.475 1 97.12 27 GLY B C 1
ATOM 2468 O O . GLY B 1 27 ? -8.023 -13.477 3.188 1 97.12 27 GLY B O 1
ATOM 2469 N N . VAL B 1 28 ? -8.547 -11.891 4.66 1 98.19 28 VAL B N 1
ATOM 2470 C CA . VAL B 1 28 ? -7.902 -12.578 5.766 1 98.19 28 VAL B CA 1
ATOM 2471 C C . VAL B 1 28 ? -8.516 -13.969 5.938 1 98.19 28 VAL B C 1
ATOM 2473 O O . VAL B 1 28 ? -7.797 -14.961 6.039 1 98.19 28 VAL B O 1
ATOM 2476 N N . PHE B 1 29 ? -9.797 -14.031 5.941 1 97.19 29 PHE B N 1
ATOM 2477 C CA . PHE B 1 29 ? -10.492 -15.289 6.16 1 97.19 29 PHE B CA 1
ATOM 2478 C C . PHE B 1 29 ? -10.18 -16.281 5.047 1 97.19 29 PHE B C 1
ATOM 2480 O O . PHE B 1 29 ? -9.945 -17.469 5.312 1 97.19 29 PHE B O 1
ATOM 2487 N N . ALA B 1 30 ? -10.172 -15.812 3.857 1 96.88 30 ALA B N 1
ATOM 2488 C CA . ALA B 1 30 ? -9.891 -16.688 2.719 1 96.88 30 ALA B CA 1
ATOM 2489 C C . ALA B 1 30 ? -8.469 -17.234 2.783 1 96.88 30 ALA B C 1
ATOM 2491 O O . ALA B 1 30 ? -8.25 -18.422 2.535 1 96.88 30 ALA B O 1
ATOM 2492 N N . ILE B 1 31 ? -7.527 -16.375 3.115 1 98 31 ILE B N 1
ATOM 2493 C CA . ILE B 1 31 ? -6.129 -16.781 3.186 1 98 31 ILE B CA 1
ATOM 2494 C C . ILE B 1 31 ? -5.926 -17.734 4.363 1 98 31 ILE B C 1
ATOM 2496 O O . ILE B 1 31 ? -5.207 -18.734 4.246 1 98 31 ILE B O 1
ATOM 2500 N N . GLN B 1 32 ? -6.57 -17.453 5.473 1 97.56 32 GLN B N 1
ATOM 2501 C CA . GLN B 1 32 ? -6.508 -18.344 6.629 1 97.56 32 GLN B CA 1
ATOM 2502 C C . GLN B 1 32 ? -7.055 -19.719 6.293 1 97.56 32 GLN B C 1
ATOM 2504 O O . GLN B 1 32 ? -6.5 -20.734 6.715 1 97.56 32 GLN B O 1
ATOM 2509 N N . ALA B 1 33 ? -8.148 -19.734 5.598 1 97.25 33 ALA B N 1
ATOM 2510 C CA . ALA B 1 33 ? -8.734 -21 5.164 1 97.25 33 ALA B CA 1
ATOM 2511 C C . ALA B 1 33 ? -7.766 -21.781 4.289 1 97.25 33 ALA B C 1
ATOM 2513 O O . ALA B 1 33 ? -7.633 -23 4.438 1 97.25 33 ALA B O 1
ATOM 2514 N N . ALA B 1 34 ? -7.102 -21.109 3.367 1 97.81 34 ALA B N 1
ATOM 2515 C CA . ALA B 1 34 ? -6.117 -21.75 2.504 1 97.81 34 ALA B CA 1
ATOM 2516 C C . ALA B 1 34 ? -5 -22.391 3.326 1 97.81 34 ALA B C 1
ATOM 2518 O O . ALA B 1 34 ? -4.609 -23.531 3.074 1 97.81 34 ALA B O 1
ATOM 2519 N N . LEU B 1 35 ? -4.516 -21.672 4.289 1 97.94 35 LEU B N 1
ATOM 2520 C CA . LEU B 1 35 ? -3.471 -22.188 5.168 1 97.94 35 LEU B CA 1
ATOM 2521 C C . LEU B 1 35 ? -3.965 -23.391 5.953 1 97.94 35 LEU B C 1
ATOM 2523 O O . LEU B 1 35 ? -3.254 -24.391 6.074 1 97.94 35 LEU B O 1
ATOM 2527 N N . LYS B 1 36 ? -5.148 -23.312 6.422 1 97.12 36 LYS B N 1
ATOM 2528 C CA . LYS B 1 36 ? -5.746 -24.422 7.156 1 97.12 36 LYS B CA 1
ATOM 2529 C C . LYS B 1 36 ? -5.91 -25.641 6.266 1 97.12 36 LYS B C 1
ATOM 2531 O O . LYS B 1 36 ? -5.727 -26.781 6.719 1 97.12 36 LYS B O 1
ATOM 2536 N N . ASN B 1 37 ? -6.23 -25.406 5.055 1 96.31 37 ASN B N 1
ATOM 2537 C CA . ASN B 1 37 ? -6.484 -26.484 4.102 1 96.31 37 ASN B CA 1
ATOM 2538 C C . ASN B 1 37 ? -5.188 -27.125 3.625 1 96.31 37 ASN B C 1
ATOM 2540 O O . ASN B 1 37 ? -5.215 -28.172 2.965 1 96.31 37 ASN B O 1
ATOM 2544 N N . GLY B 1 38 ? -4.055 -26.5 3.916 1 96.69 38 GLY B N 1
ATOM 2545 C CA . GLY B 1 38 ? -2.816 -27.203 3.65 1 96.69 38 GLY B CA 1
ATOM 2546 C C . GLY B 1 38 ? -1.863 -26.438 2.758 1 96.69 38 GLY B C 1
ATOM 2547 O O . GLY B 1 38 ? -0.719 -26.844 2.557 1 96.69 38 GLY B O 1
ATOM 2548 N N . TYR B 1 39 ? -2.305 -25.297 2.207 1 97.88 39 TYR B N 1
ATOM 2549 C CA . TYR B 1 39 ? -1.389 -24.484 1.419 1 97.88 39 TYR B CA 1
ATOM 2550 C C . TYR B 1 39 ? -0.231 -23.984 2.273 1 97.88 39 TYR B C 1
ATOM 2552 O O . TYR B 1 39 ? -0.421 -23.625 3.439 1 97.88 39 TYR B O 1
ATOM 2560 N N . ARG B 1 40 ? 0.943 -23.891 1.632 1 98.56 40 ARG B N 1
ATOM 2561 C CA . ARG B 1 40 ? 2.117 -23.422 2.359 1 98.56 40 ARG B CA 1
ATOM 2562 C C . ARG B 1 40 ? 2.9 -22.406 1.533 1 98.56 40 ARG B C 1
ATOM 2564 O O . ARG B 1 40 ? 3.977 -21.969 1.94 1 98.56 40 ARG B O 1
ATOM 2571 N N . LEU B 1 41 ? 2.467 -22.078 0.353 1 98.81 41 LEU B N 1
ATOM 2572 C CA . LEU B 1 41 ? 2.967 -20.984 -0.47 1 98.81 41 LEU B CA 1
ATOM 2573 C C . LEU B 1 41 ? 1.879 -19.938 -0.706 1 98.81 41 LEU B C 1
ATOM 2575 O O . LEU B 1 41 ? 0.826 -20.25 -1.268 1 98.81 41 LEU B O 1
ATOM 2579 N N . LEU B 1 42 ? 2.066 -18.734 -0.165 1 98.88 42 LEU B N 1
ATOM 2580 C CA . LEU B 1 42 ? 1.199 -17.594 -0.415 1 98.88 42 LEU B CA 1
ATOM 2581 C C . LEU B 1 42 ? 1.861 -16.609 -1.374 1 98.88 42 LEU B C 1
ATOM 2583 O O . LEU B 1 42 ? 3.012 -16.219 -1.17 1 98.88 42 LEU B O 1
ATOM 2587 N N . ASP B 1 43 ? 1.15 -16.25 -2.416 1 98.88 43 ASP B N 1
ATOM 2588 C CA . ASP B 1 43 ? 1.658 -15.312 -3.404 1 98.88 43 ASP B CA 1
ATOM 2589 C C . ASP B 1 43 ? 0.917 -13.977 -3.322 1 98.88 43 ASP B C 1
ATOM 2591 O O . ASP B 1 43 ? -0.291 -13.914 -3.561 1 98.88 43 ASP B O 1
ATOM 2595 N N . SER B 1 44 ? 1.615 -12.914 -2.992 1 98.69 44 SER B N 1
ATOM 2596 C CA . SER B 1 44 ? 1.073 -11.555 -2.918 1 98.69 44 SER B CA 1
ATOM 2597 C C . SER B 1 44 ? 1.904 -10.586 -3.746 1 98.69 44 SER B C 1
ATOM 2599 O O . SER B 1 44 ? 2.66 -11 -4.629 1 98.69 44 SER B O 1
ATOM 2601 N N . ALA B 1 45 ? 1.573 -9.305 -3.703 1 98.88 45 ALA B N 1
ATOM 2602 C CA . ALA B 1 45 ? 2.289 -8.211 -4.348 1 98.88 45 ALA B CA 1
ATOM 2603 C C . ALA B 1 45 ? 1.952 -6.871 -3.693 1 98.88 45 ALA B C 1
ATOM 2605 O O . ALA B 1 45 ? 0.865 -6.703 -3.135 1 98.88 45 ALA B O 1
ATOM 2606 N N . VAL B 1 46 ? 2.881 -5.953 -3.787 1 98.75 46 VAL B N 1
ATOM 2607 C CA . VAL B 1 46 ? 2.615 -4.605 -3.303 1 98.75 46 VAL B CA 1
ATOM 2608 C C . VAL B 1 46 ? 1.347 -4.062 -3.959 1 98.75 46 VAL B C 1
ATOM 2610 O O . VAL B 1 46 ? 0.469 -3.525 -3.277 1 98.75 46 VAL B O 1
ATOM 2613 N N . ASN B 1 47 ? 1.205 -4.297 -5.203 1 98.38 47 ASN B N 1
ATOM 2614 C CA . ASN B 1 47 ? 0.127 -3.689 -5.977 1 98.38 47 ASN B CA 1
ATOM 2615 C C . ASN B 1 47 ? -1.203 -4.398 -5.738 1 98.38 47 ASN B C 1
ATOM 2617 O O . ASN B 1 47 ? -2.252 -3.918 -6.172 1 98.38 47 ASN B O 1
ATOM 2621 N N . TYR B 1 48 ? -1.169 -5.562 -5.055 1 98.12 48 TYR B N 1
ATOM 2622 C CA . TYR B 1 48 ? -2.43 -6.184 -4.66 1 98.12 48 TYR B CA 1
ATOM 2623 C C . TYR B 1 48 ? -3.062 -5.438 -3.492 1 98.12 48 TYR B C 1
ATOM 2625 O O . TYR B 1 48 ? -4.242 -5.633 -3.191 1 98.12 48 TYR B O 1
ATOM 2633 N N . GLU B 1 49 ? -2.23 -4.609 -2.811 1 98.25 49 GLU B N 1
ATOM 2634 C CA . GLU B 1 49 ? -2.635 -3.77 -1.687 1 98.25 49 GLU B CA 1
ATOM 2635 C C . GLU B 1 49 ? -3.234 -4.609 -0.56 1 98.25 49 GLU B C 1
ATOM 2637 O O . GLU B 1 49 ? -4.219 -4.207 0.062 1 98.25 49 GLU B O 1
ATOM 2642 N N . ASN B 1 50 ? -2.668 -5.84 -0.385 1 98.5 50 ASN B N 1
ATOM 2643 C CA . ASN B 1 50 ? -3.254 -6.703 0.635 1 98.5 50 ASN B CA 1
ATOM 2644 C C . ASN B 1 50 ? -2.182 -7.375 1.485 1 98.5 50 ASN B C 1
ATOM 2646 O O . ASN B 1 50 ? -2.424 -8.422 2.084 1 98.5 50 ASN B O 1
ATOM 2650 N N . GLU B 1 51 ? -0.958 -6.828 1.476 1 98.88 51 GLU B N 1
ATOM 2651 C CA . GLU B 1 51 ? 0.104 -7.406 2.297 1 98.88 51 GLU B CA 1
ATOM 2652 C C . GLU B 1 51 ? -0.283 -7.418 3.771 1 98.88 51 GLU B C 1
ATOM 2654 O O . GLU B 1 51 ? 0.117 -8.312 4.516 1 98.88 51 GLU B O 1
ATOM 2659 N N . GLY B 1 52 ? -1.072 -6.426 4.188 1 98.81 52 GLY B N 1
ATOM 2660 C CA . GLY B 1 52 ? -1.599 -6.434 5.547 1 98.81 52 GLY B CA 1
ATOM 2661 C C . GLY B 1 52 ? -2.475 -7.637 5.836 1 98.81 52 GLY B C 1
ATOM 2662 O O . GLY B 1 52 ? -2.301 -8.305 6.859 1 98.81 52 GLY B O 1
ATOM 2663 N N . ALA B 1 53 ? -3.414 -7.906 4.941 1 98.75 53 ALA B N 1
ATOM 2664 C CA . ALA B 1 53 ? -4.297 -9.055 5.098 1 98.75 53 ALA B CA 1
ATOM 2665 C C . ALA B 1 53 ? -3.502 -10.359 5.121 1 98.75 53 ALA B C 1
ATOM 2667 O O . ALA B 1 53 ? -3.805 -11.266 5.898 1 98.75 53 ALA B O 1
ATOM 2668 N N . VAL B 1 54 ? -2.496 -10.445 4.285 1 98.81 54 VAL B N 1
ATOM 2669 C CA . VAL B 1 54 ? -1.641 -11.625 4.242 1 98.81 54 VAL B CA 1
ATOM 2670 C C . VAL B 1 54 ? -0.959 -11.82 5.598 1 98.81 54 VAL B C 1
ATOM 2672 O O . VAL B 1 54 ? -0.996 -12.914 6.168 1 98.81 54 VAL B O 1
ATOM 2675 N N . GLY B 1 55 ? -0.378 -10.727 6.09 1 98.75 55 GLY B N 1
ATOM 2676 C CA . GLY B 1 55 ? 0.264 -10.797 7.391 1 98.75 55 GLY B CA 1
ATOM 2677 C C . GLY B 1 55 ? -0.686 -11.195 8.5 1 98.75 55 GLY B C 1
ATOM 2678 O O . GLY B 1 55 ? -0.345 -12.031 9.352 1 98.75 55 GLY B O 1
ATOM 2679 N N . ARG B 1 56 ? -1.868 -10.633 8.516 1 98.62 56 ARG B N 1
ATOM 2680 C CA . ARG B 1 56 ? -2.873 -10.93 9.539 1 98.62 56 ARG B CA 1
ATOM 2681 C C . ARG B 1 56 ? -3.295 -12.398 9.469 1 98.62 56 ARG B C 1
ATOM 2683 O O . ARG B 1 56 ? -3.426 -13.055 10.508 1 98.62 56 ARG B O 1
ATOM 2690 N N . ALA B 1 57 ? -3.459 -12.875 8.266 1 98.69 57 ALA B N 1
ATOM 2691 C CA . ALA B 1 57 ? -3.859 -14.273 8.086 1 98.69 57 ALA B CA 1
ATOM 2692 C C . ALA B 1 57 ? -2.793 -15.219 8.617 1 98.69 57 ALA B C 1
ATOM 2694 O O . ALA B 1 57 ? -3.113 -16.234 9.25 1 98.69 57 ALA B O 1
ATOM 2695 N N . ILE B 1 58 ? -1.58 -14.922 8.32 1 98.75 58 ILE B N 1
ATOM 2696 C CA . ILE B 1 58 ? -0.466 -15.742 8.789 1 98.75 58 ILE B CA 1
ATOM 2697 C C . ILE B 1 58 ? -0.448 -15.75 10.32 1 98.75 58 ILE B C 1
ATOM 2699 O O . ILE B 1 58 ? -0.37 -16.812 10.938 1 98.75 58 ILE B O 1
ATOM 2703 N N . LYS B 1 59 ? -0.544 -14.602 10.906 1 98 59 LYS B N 1
ATOM 2704 C CA . LYS B 1 59 ? -0.559 -14.484 12.367 1 98 59 LYS B CA 1
ATOM 2705 C C . LYS B 1 59 ? -1.699 -15.297 12.969 1 98 59 LYS B C 1
ATOM 2707 O O . LYS B 1 59 ? -1.494 -16.047 13.93 1 98 59 LYS B O 1
ATOM 2712 N N . ASN B 1 60 ? -2.826 -15.219 12.367 1 98 60 ASN B N 1
ATOM 2713 C CA . ASN B 1 60 ? -4.023 -15.867 12.883 1 98 60 ASN B CA 1
ATOM 2714 C C . ASN B 1 60 ? -3.963 -17.375 12.695 1 98 60 ASN B C 1
ATOM 2716 O O . ASN B 1 60 ? -4.68 -18.125 13.367 1 98 60 ASN B O 1
ATOM 2720 N N . SER B 1 61 ? -3.232 -17.812 11.781 1 97.94 61 SER B N 1
ATOM 2721 C CA . SER B 1 61 ? -3.219 -19.234 11.414 1 97.94 61 SER B CA 1
ATOM 2722 C C . SER B 1 61 ? -2.586 -20.078 12.508 1 97.94 61 SER B C 1
ATOM 2724 O O . SER B 1 61 ? -2.891 -21.266 12.633 1 97.94 61 SER B O 1
ATOM 2726 N N . GLY B 1 62 ? -1.592 -19.5 13.25 1 97.31 62 GLY B N 1
ATOM 2727 C CA . GLY B 1 62 ? -0.846 -20.219 14.258 1 97.31 62 GLY B CA 1
ATOM 2728 C C . GLY B 1 62 ? 0.203 -21.156 13.672 1 97.31 62 GLY B C 1
ATOM 2729 O O . GLY B 1 62 ? 0.857 -21.906 14.406 1 97.31 62 GLY B O 1
ATOM 2730 N N . ILE B 1 63 ? 0.329 -21.172 12.398 1 98.19 63 ILE B N 1
ATOM 2731 C CA . ILE B 1 63 ? 1.346 -21.969 11.734 1 98.19 63 ILE B CA 1
ATOM 2732 C C . ILE B 1 63 ? 2.715 -21.328 11.906 1 98.19 63 ILE B C 1
ATOM 2734 O O . ILE B 1 63 ? 2.842 -20.094 11.812 1 98.19 63 ILE B O 1
ATOM 2738 N N . ASN B 1 64 ? 3.684 -22.141 12.172 1 98 64 ASN B N 1
ATOM 2739 C CA . ASN B 1 64 ? 5.043 -21.625 12.289 1 98 64 ASN B CA 1
ATOM 2740 C C . ASN B 1 64 ? 5.461 -20.859 11.039 1 98 64 ASN B C 1
ATOM 2742 O O . ASN B 1 64 ? 5.266 -21.328 9.914 1 98 64 ASN B O 1
ATOM 2746 N N . ARG B 1 65 ? 6.055 -19.688 11.242 1 97.94 65 ARG B N 1
ATOM 2747 C CA . ARG B 1 65 ? 6.449 -18.812 10.148 1 97.94 65 ARG B CA 1
ATOM 2748 C C . ARG B 1 65 ? 7.348 -19.531 9.156 1 97.94 65 ARG B C 1
ATOM 2750 O O . ARG B 1 65 ? 7.242 -19.328 7.949 1 97.94 65 ARG B O 1
ATOM 2757 N N . ASP B 1 66 ? 8.211 -20.406 9.633 1 97.44 66 ASP B N 1
ATOM 2758 C CA . ASP B 1 66 ? 9.18 -21.109 8.797 1 97.44 66 ASP B CA 1
ATOM 2759 C C . ASP B 1 66 ? 8.5 -22.156 7.93 1 97.44 66 ASP B C 1
ATOM 2761 O O . ASP B 1 66 ? 9.102 -22.688 6.984 1 97.44 66 ASP B O 1
ATOM 2765 N N . ASP B 1 67 ? 7.266 -22.406 8.227 1 98.19 67 ASP B N 1
ATOM 2766 C CA . ASP B 1 67 ? 6.531 -23.438 7.484 1 98.19 67 ASP B CA 1
ATOM 2767 C C . ASP B 1 67 ? 5.707 -22.812 6.363 1 98.19 67 ASP B C 1
ATOM 2769 O O . ASP B 1 67 ? 5.02 -23.516 5.621 1 98.19 67 ASP B O 1
ATOM 2773 N N . ILE B 1 68 ? 5.742 -21.516 6.254 1 98.75 68 ILE B N 1
ATOM 2774 C CA . ILE B 1 68 ? 4.988 -20.812 5.219 1 98.75 68 ILE B CA 1
ATOM 2775 C C . ILE B 1 68 ? 5.953 -20.094 4.273 1 98.75 68 ILE B C 1
ATOM 2777 O O . ILE B 1 68 ? 6.828 -19.344 4.719 1 98.75 68 ILE B O 1
ATOM 2781 N N . PHE B 1 69 ? 5.875 -20.406 2.961 1 98.94 69 PHE B N 1
ATOM 2782 C CA . PHE B 1 69 ? 6.613 -19.734 1.902 1 98.94 69 PHE B CA 1
ATOM 2783 C C . PHE B 1 69 ? 5.836 -18.531 1.391 1 98.94 69 PHE B C 1
ATOM 2785 O O . PHE B 1 69 ? 4.781 -18.672 0.77 1 98.94 69 PHE B O 1
ATOM 2792 N N . ILE B 1 70 ? 6.328 -17.312 1.651 1 98.94 70 ILE B N 1
ATOM 2793 C CA . ILE B 1 70 ? 5.57 -16.109 1.349 1 98.94 70 ILE B CA 1
ATOM 2794 C C . ILE B 1 70 ? 6.297 -15.297 0.273 1 98.94 70 ILE B C 1
ATOM 2796 O O . ILE B 1 70 ? 7.5 -15.047 0.382 1 98.94 70 ILE B O 1
ATOM 2800 N N . THR B 1 71 ? 5.539 -14.891 -0.767 1 98.94 71 THR B N 1
ATOM 2801 C CA . THR B 1 71 ? 6.066 -14.117 -1.889 1 98.94 71 THR B CA 1
ATOM 2802 C C . THR B 1 71 ? 5.387 -12.758 -1.972 1 98.94 71 THR B C 1
ATOM 2804 O O . THR B 1 71 ? 4.168 -12.648 -1.809 1 98.94 71 THR B O 1
ATOM 2807 N N . SER B 1 72 ? 6.129 -11.703 -2.168 1 98.88 72 SER B N 1
ATOM 2808 C CA . SER B 1 72 ? 5.59 -10.422 -2.617 1 98.88 72 SER B CA 1
ATOM 2809 C C . SER B 1 72 ? 6.371 -9.883 -3.811 1 98.88 72 SER B C 1
ATOM 2811 O O . SER B 1 72 ? 7.23 -10.57 -4.359 1 98.88 72 SER B O 1
ATOM 2813 N N . LYS B 1 73 ? 5.914 -8.695 -4.355 1 98.94 73 LYS B N 1
ATOM 2814 C CA . LYS B 1 73 ? 6.5 -8.219 -5.602 1 98.94 73 LYS B CA 1
ATOM 2815 C C . LYS B 1 73 ? 6.688 -6.703 -5.574 1 98.94 73 LYS B C 1
ATOM 2817 O O . LYS B 1 73 ? 5.824 -5.973 -5.086 1 98.94 73 LYS B O 1
ATOM 2822 N N . LEU B 1 74 ? 7.77 -6.309 -6.137 1 98.94 74 LEU B N 1
ATOM 2823 C CA . LEU B 1 74 ? 8.141 -4.902 -6.242 1 98.94 74 LEU B CA 1
ATOM 2824 C C . LEU B 1 74 ? 7.457 -4.25 -7.441 1 98.94 74 LEU B C 1
ATOM 2826 O O . LEU B 1 74 ? 7.648 -4.68 -8.578 1 98.94 74 LEU B O 1
ATOM 2830 N N . PRO B 1 75 ? 6.691 -3.203 -7.191 1 98.69 75 PRO B N 1
ATOM 2831 C CA . PRO B 1 75 ? 6.055 -2.525 -8.32 1 98.69 75 PRO B CA 1
ATOM 2832 C C . PRO B 1 75 ? 7.035 -1.669 -9.125 1 98.69 75 PRO B C 1
ATOM 2834 O O . PRO B 1 75 ? 8.055 -1.227 -8.586 1 98.69 75 PRO B O 1
ATOM 2837 N N . GLY B 1 76 ? 6.664 -1.368 -10.375 1 98.44 76 GLY B N 1
ATOM 2838 C CA . GLY B 1 76 ? 7.535 -0.675 -11.312 1 98.44 76 GLY B CA 1
ATOM 2839 C C . GLY B 1 76 ? 7.883 0.735 -10.867 1 98.44 76 GLY B C 1
ATOM 2840 O O . GLY B 1 76 ? 8.969 1.233 -11.164 1 98.44 76 GLY B O 1
ATOM 2841 N N . ARG B 1 77 ? 7.043 1.326 -10.102 1 97.44 77 ARG B N 1
ATOM 2842 C CA . ARG B 1 77 ? 7.242 2.717 -9.711 1 97.44 77 ARG B CA 1
ATOM 2843 C C . ARG B 1 77 ? 8.352 2.838 -8.672 1 97.44 77 ARG B C 1
ATOM 2845 O O . ARG B 1 77 ? 8.805 3.941 -8.367 1 97.44 77 ARG B O 1
ATOM 2852 N N . HIS B 1 78 ? 8.859 1.747 -8.18 1 98.5 78 HIS B N 1
ATOM 2853 C CA . HIS B 1 78 ? 9.875 1.787 -7.137 1 98.5 78 HIS B CA 1
ATOM 2854 C C . HIS B 1 78 ? 11.133 1.04 -7.57 1 98.5 78 HIS B C 1
ATOM 2856 O O . HIS B 1 78 ? 11.812 0.43 -6.742 1 98.5 78 HIS B O 1
ATOM 2862 N N . HIS B 1 79 ? 11.461 1.091 -8.836 1 98.81 79 HIS B N 1
ATOM 2863 C CA . HIS B 1 79 ? 12.578 0.307 -9.367 1 98.81 79 HIS B CA 1
ATOM 2864 C C . HIS B 1 79 ? 13.914 0.964 -9.047 1 98.81 79 HIS B C 1
ATOM 2866 O O . HIS B 1 79 ? 14.961 0.325 -9.148 1 98.81 79 HIS B O 1
ATOM 2872 N N . LYS B 1 80 ? 13.922 2.26 -8.773 1 98.56 80 LYS B N 1
ATOM 2873 C CA . LYS B 1 80 ? 15.195 2.891 -8.422 1 98.56 80 LYS B CA 1
ATOM 2874 C C . LYS B 1 80 ? 15.75 2.303 -7.129 1 98.56 80 LYS B C 1
ATOM 2876 O O . LYS B 1 80 ? 15 2 -6.199 1 98.56 80 LYS B O 1
ATOM 2881 N N . TYR B 1 81 ? 17.016 2.24 -7 1 98.56 81 TYR B N 1
ATOM 2882 C CA . TYR B 1 81 ? 17.719 1.451 -5.988 1 98.56 81 TYR B CA 1
ATOM 2883 C C . TYR B 1 81 ? 17.203 1.786 -4.594 1 98.56 81 TYR B C 1
ATOM 2885 O O . TYR B 1 81 ? 16.703 0.912 -3.879 1 98.56 81 TYR B O 1
ATOM 2893 N N . GLN B 1 82 ? 17.25 3.041 -4.199 1 98.31 82 GLN B N 1
ATOM 2894 C CA . GLN B 1 82 ? 16.844 3.432 -2.852 1 98.31 82 GLN B CA 1
ATOM 2895 C C . GLN B 1 82 ? 15.352 3.217 -2.639 1 98.31 82 GLN B C 1
ATOM 2897 O O . GLN B 1 82 ? 14.93 2.789 -1.562 1 98.31 82 GLN B O 1
ATOM 2902 N N . GLU B 1 83 ? 14.547 3.531 -3.625 1 98.5 83 GLU B N 1
ATOM 2903 C CA . GLU B 1 83 ? 13.102 3.322 -3.541 1 98.5 83 GLU B CA 1
ATOM 2904 C C . GLU B 1 83 ? 12.766 1.844 -3.367 1 98.5 83 GLU B C 1
ATOM 2906 O O . GLU B 1 83 ? 11.852 1.494 -2.623 1 98.5 83 GLU B O 1
ATOM 2911 N N . ALA B 1 84 ? 13.531 1.021 -4.074 1 98.88 84 ALA B N 1
ATOM 2912 C CA . ALA B 1 84 ? 13.312 -0.419 -3.986 1 98.88 84 ALA B CA 1
ATOM 2913 C C . ALA B 1 84 ? 13.602 -0.936 -2.58 1 98.88 84 ALA B C 1
ATOM 2915 O O . ALA B 1 84 ? 12.805 -1.686 -2.012 1 98.88 84 ALA B O 1
ATOM 2916 N N . ILE B 1 85 ? 14.711 -0.507 -2.021 1 98.81 85 ILE B N 1
ATOM 2917 C CA . ILE B 1 85 ? 15.07 -0.927 -0.672 1 98.81 85 ILE B CA 1
ATOM 2918 C C . ILE B 1 85 ? 13.984 -0.499 0.31 1 98.81 85 ILE B C 1
ATOM 2920 O O . ILE B 1 85 ? 13.516 -1.305 1.115 1 98.81 85 ILE B O 1
ATOM 2924 N N . GLU B 1 86 ? 13.562 0.73 0.217 1 98.69 86 GLU B N 1
ATOM 2925 C CA . GLU B 1 86 ? 12.547 1.272 1.11 1 98.69 86 GLU B CA 1
ATOM 2926 C C . GLU B 1 86 ? 11.219 0.531 0.953 1 98.69 86 GLU B C 1
ATOM 2928 O O . GLU B 1 86 ? 10.539 0.245 1.941 1 98.69 86 GLU B O 1
ATOM 2933 N N . GLN B 1 87 ? 10.891 0.239 -0.282 1 98.81 87 GLN B N 1
ATOM 2934 C CA . GLN B 1 87 ? 9.633 -0.451 -0.525 1 98.81 87 GLN B CA 1
ATOM 2935 C C . GLN B 1 87 ? 9.656 -1.867 0.043 1 98.81 87 GLN B C 1
ATOM 2937 O O . GLN B 1 87 ? 8.656 -2.348 0.577 1 98.81 87 GLN B O 1
ATOM 2942 N N . ILE B 1 88 ? 10.781 -2.559 -0.107 1 98.94 88 ILE B N 1
ATOM 2943 C CA . ILE B 1 88 ? 10.922 -3.891 0.47 1 98.94 88 ILE B CA 1
ATOM 2944 C C . ILE B 1 88 ? 10.742 -3.82 1.984 1 98.94 88 ILE B C 1
ATOM 2946 O O . ILE B 1 88 ? 10.031 -4.641 2.568 1 98.94 88 ILE B O 1
ATOM 2950 N N . GLN B 1 89 ? 11.305 -2.838 2.621 1 98.88 89 GLN B N 1
ATOM 2951 C CA . GLN B 1 89 ? 11.141 -2.643 4.059 1 98.88 89 GLN B CA 1
ATOM 2952 C C . GLN B 1 89 ? 9.688 -2.359 4.418 1 98.88 89 GLN B C 1
ATOM 2954 O O . GLN B 1 89 ? 9.148 -2.957 5.352 1 98.88 89 GLN B O 1
ATOM 2959 N N . GLU B 1 90 ? 9.078 -1.51 3.656 1 98.88 90 GLU B N 1
ATOM 2960 C CA . GLU B 1 90 ? 7.672 -1.183 3.891 1 98.88 90 GLU B CA 1
ATOM 2961 C C . GLU B 1 90 ? 6.789 -2.418 3.752 1 98.88 90 GLU B C 1
ATOM 2963 O O . GLU B 1 90 ? 5.848 -2.607 4.531 1 98.88 90 GLU B O 1
ATOM 2968 N N . SER B 1 91 ? 7.09 -3.193 2.717 1 98.88 91 SER B N 1
ATOM 2969 C CA . SER B 1 91 ? 6.336 -4.43 2.527 1 98.88 91 SER B CA 1
ATOM 2970 C C . SER B 1 91 ? 6.441 -5.332 3.75 1 98.88 91 SER B C 1
ATOM 2972 O O . SER B 1 91 ? 5.441 -5.898 4.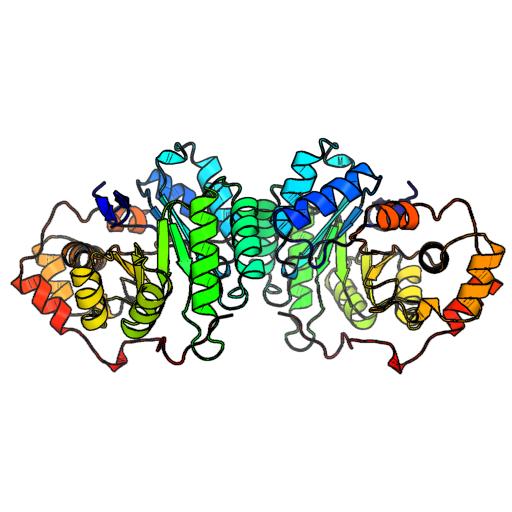195 1 98.88 91 SER B O 1
ATOM 2974 N N . LEU B 1 92 ? 7.641 -5.477 4.254 1 98.88 92 LEU B N 1
ATOM 2975 C CA . LEU B 1 92 ? 7.852 -6.301 5.438 1 98.88 92 LEU B CA 1
ATOM 2976 C C . LEU B 1 92 ? 7.109 -5.73 6.641 1 98.88 92 LEU B C 1
ATOM 2978 O O . LEU B 1 92 ? 6.461 -6.469 7.383 1 98.88 92 LEU B O 1
ATOM 2982 N N . TYR B 1 93 ? 7.199 -4.367 6.859 1 98.81 93 TYR B N 1
ATOM 2983 C CA . TYR B 1 93 ? 6.484 -3.73 7.961 1 98.81 93 TYR B CA 1
ATOM 2984 C C . TYR B 1 93 ? 4.98 -3.947 7.828 1 98.81 93 TYR B C 1
ATOM 2986 O O . TYR B 1 93 ? 4.316 -4.324 8.797 1 98.81 93 TYR B O 1
ATOM 2994 N N . ALA B 1 94 ? 4.461 -3.795 6.629 1 98.69 94 ALA B N 1
ATOM 2995 C CA . ALA B 1 94 ? 3.025 -3.912 6.383 1 98.69 94 ALA B CA 1
ATOM 2996 C C . ALA B 1 94 ? 2.537 -5.332 6.656 1 98.69 94 ALA B C 1
ATOM 2998 O O . ALA B 1 94 ? 1.451 -5.523 7.207 1 98.69 94 ALA B O 1
ATOM 2999 N N . ALA B 1 95 ? 3.309 -6.285 6.297 1 98.75 95 ALA B N 1
ATOM 3000 C CA . ALA B 1 95 ? 2.926 -7.684 6.473 1 98.75 95 ALA B CA 1
ATOM 3001 C C . ALA B 1 95 ? 3.295 -8.18 7.871 1 98.75 95 ALA B C 1
ATOM 3003 O O . ALA B 1 95 ? 2.936 -9.297 8.258 1 98.75 95 ALA B O 1
ATOM 3004 N N . ASN B 1 96 ? 4.016 -7.324 8.609 1 98 96 ASN B N 1
ATOM 3005 C CA . ASN B 1 96 ? 4.539 -7.707 9.922 1 98 96 ASN B CA 1
ATOM 3006 C C . ASN B 1 96 ? 5.383 -8.977 9.836 1 98 96 ASN B C 1
ATOM 3008 O O . ASN B 1 96 ? 5.141 -9.938 10.562 1 98 96 ASN B O 1
ATOM 3012 N N . LEU B 1 97 ? 6.344 -8.984 8.922 1 98.69 97 LEU B N 1
ATOM 3013 C CA . LEU B 1 97 ? 7.273 -10.086 8.703 1 98.69 97 LEU B CA 1
ATOM 3014 C C . LEU B 1 97 ? 8.719 -9.617 8.852 1 98.69 97 LEU B C 1
ATOM 3016 O O . LEU B 1 97 ? 9.023 -8.445 8.617 1 98.69 97 LEU B O 1
ATOM 3020 N N . ASP B 1 98 ? 9.586 -10.531 9.188 1 98.31 98 ASP B N 1
ATOM 3021 C CA . ASP B 1 98 ? 11.008 -10.227 9.266 1 98.31 98 ASP B CA 1
ATOM 3022 C C . ASP B 1 98 ? 11.688 -10.414 7.91 1 98.31 98 ASP B C 1
ATOM 3024 O O . ASP B 1 98 ? 12.688 -9.766 7.617 1 98.31 98 ASP B O 1
ATOM 3028 N N . TYR B 1 99 ? 11.188 -11.32 7.113 1 98.81 99 TYR B N 1
ATOM 3029 C CA . TYR B 1 99 ? 11.719 -11.609 5.789 1 98.81 99 TYR B CA 1
ATOM 3030 C C . TYR B 1 99 ? 10.633 -12.156 4.867 1 98.81 99 TYR B C 1
ATOM 3032 O O . TYR B 1 99 ? 9.602 -12.641 5.336 1 98.81 99 TYR B O 1
ATOM 3040 N N . TYR B 1 100 ? 10.828 -12 3.629 1 98.94 100 TYR B N 1
ATOM 3041 C CA . TYR B 1 100 ? 10.086 -12.75 2.615 1 98.94 100 TYR B CA 1
ATOM 3042 C C . TYR B 1 100 ? 10.883 -13.961 2.146 1 98.94 100 TYR B C 1
ATOM 3044 O O . TYR B 1 100 ? 12.102 -13.898 2.01 1 98.94 100 TYR B O 1
ATOM 3052 N N . ASP B 1 101 ? 10.211 -15.055 1.888 1 98.94 101 ASP B N 1
ATOM 3053 C CA . ASP B 1 101 ? 10.867 -16.234 1.316 1 98.94 101 ASP B CA 1
ATOM 3054 C C . ASP B 1 101 ? 11.273 -15.977 -0.135 1 98.94 101 ASP B C 1
ATOM 3056 O O . ASP B 1 101 ? 12.305 -16.484 -0.592 1 98.94 101 ASP B O 1
ATOM 3060 N N . LEU B 1 102 ? 10.438 -15.273 -0.812 1 98.94 102 LEU B N 1
ATOM 3061 C CA . LEU B 1 102 ? 10.664 -14.914 -2.209 1 98.94 102 LEU B CA 1
ATOM 3062 C C . LEU B 1 102 ? 10.156 -13.508 -2.498 1 98.94 102 LEU B C 1
ATOM 3064 O O . LEU B 1 102 ? 9.062 -13.133 -2.062 1 98.94 102 LEU B O 1
ATOM 3068 N N . TYR B 1 103 ? 10.938 -12.719 -3.137 1 98.94 103 TYR B N 1
ATOM 3069 C CA . TYR B 1 103 ? 10.539 -11.391 -3.59 1 98.94 103 TYR B CA 1
ATOM 3070 C C . TYR B 1 103 ? 10.844 -11.203 -5.07 1 98.94 103 TYR B C 1
ATOM 3072 O O . TYR B 1 103 ? 11.93 -11.57 -5.535 1 98.94 103 TYR B O 1
ATOM 3080 N N . LEU B 1 104 ? 9.875 -10.695 -5.859 1 99 104 LEU B N 1
ATOM 3081 C CA . LEU B 1 104 ? 9.992 -10.609 -7.312 1 99 104 LEU B CA 1
ATOM 3082 C C . LEU B 1 104 ? 9.953 -9.156 -7.773 1 99 104 LEU B C 1
ATOM 3084 O O . LEU B 1 104 ? 9.281 -8.328 -7.164 1 99 104 LEU B O 1
ATOM 3088 N N . ILE B 1 105 ? 10.68 -8.836 -8.812 1 98.94 105 ILE B N 1
ATOM 3089 C CA . ILE B 1 105 ? 10.297 -7.668 -9.602 1 98.94 105 ILE B CA 1
ATOM 3090 C C . ILE B 1 105 ? 9 -7.957 -10.359 1 98.94 105 ILE B C 1
ATOM 3092 O O . ILE B 1 105 ? 8.93 -8.922 -11.125 1 98.94 105 ILE B O 1
ATOM 3096 N N . HIS B 1 106 ? 7.984 -7.105 -10.25 1 98.94 106 HIS B N 1
ATOM 3097 C CA . HIS B 1 106 ? 6.645 -7.434 -10.727 1 98.94 106 HIS B CA 1
ATOM 3098 C C . HIS B 1 106 ? 6.582 -7.418 -12.25 1 98.94 106 HIS B C 1
ATOM 3100 O O . HIS B 1 106 ? 5.949 -8.281 -12.859 1 98.94 106 HIS B O 1
ATOM 3106 N N . TRP B 1 107 ? 7.156 -6.473 -12.922 1 98.88 107 TRP B N 1
ATOM 3107 C CA . TRP B 1 107 ? 7.305 -6.324 -14.367 1 98.88 107 TRP B CA 1
ATOM 3108 C C . TRP B 1 107 ? 8.648 -5.703 -14.719 1 98.88 107 TRP B C 1
ATOM 3110 O O . TRP B 1 107 ? 9.211 -4.934 -13.93 1 98.88 107 TRP B O 1
ATOM 3120 N N . PRO B 1 108 ? 9.117 -5.984 -15.852 1 98.62 108 PRO B N 1
ATOM 3121 C CA . PRO B 1 108 ? 10.414 -5.402 -16.203 1 98.62 108 PRO B CA 1
ATOM 3122 C C . PRO B 1 108 ? 10.328 -3.904 -16.484 1 98.62 108 PRO B C 1
ATOM 3124 O O . PRO B 1 108 ? 11.305 -3.18 -16.297 1 98.62 108 PRO B O 1
ATOM 3127 N N . ASN B 1 109 ? 9.188 -3.381 -16.984 1 98.38 109 ASN B N 1
ATOM 3128 C CA . ASN B 1 109 ? 9.039 -1.978 -17.359 1 98.38 109 ASN B CA 1
ATOM 3129 C C . ASN B 1 109 ? 10.195 -1.505 -18.234 1 98.38 109 ASN B C 1
ATOM 3131 O O . ASN B 1 109 ? 10.891 -0.547 -17.891 1 98.38 109 ASN B O 1
ATOM 3135 N N . PRO B 1 110 ? 10.242 -2.025 -19.422 1 96.75 110 PRO B N 1
ATOM 3136 C CA . PRO B 1 110 ? 11.43 -1.778 -20.234 1 96.75 110 PRO B CA 1
ATOM 3137 C C . PRO B 1 110 ? 11.539 -0.326 -20.703 1 96.75 110 PRO B C 1
ATOM 3139 O O . PRO B 1 110 ? 12.641 0.151 -21 1 96.75 110 PRO B O 1
ATOM 3142 N N . LYS B 1 111 ? 10.469 0.429 -20.766 1 97 111 LYS B N 1
ATOM 3143 C CA . LYS B 1 111 ? 10.508 1.83 -21.172 1 97 111 LYS B CA 1
ATOM 3144 C C . LYS B 1 111 ? 11.164 2.697 -20.094 1 97 111 LYS B C 1
ATOM 3146 O O . LYS B 1 111 ? 11.922 3.619 -20.422 1 97 111 LYS B O 1
ATOM 3151 N N . GLU B 1 112 ? 10.867 2.447 -18.875 1 97.12 112 GLU B N 1
ATOM 3152 C CA . GLU B 1 112 ? 11.547 3.129 -17.781 1 97.12 112 GLU B CA 1
ATOM 3153 C C . GLU B 1 112 ? 12.984 2.648 -17.641 1 97.12 112 GLU B C 1
ATOM 3155 O O . GLU B 1 112 ? 13.891 3.451 -17.406 1 97.12 112 GLU B O 1
ATOM 3160 N N . ASN B 1 113 ? 13.18 1.288 -17.781 1 97.12 113 ASN B N 1
ATOM 3161 C CA . ASN B 1 113 ? 14.469 0.615 -17.875 1 97.12 113 ASN B CA 1
ATOM 3162 C C . ASN B 1 113 ? 15.281 0.77 -16.594 1 97.12 113 ASN B C 1
ATOM 3164 O O . ASN B 1 113 ? 16.484 1.06 -16.656 1 97.12 113 ASN B O 1
ATOM 3168 N N . HIS B 1 114 ? 14.656 0.627 -15.375 1 98.44 114 HIS B N 1
ATOM 3169 C CA . HIS B 1 114 ? 15.344 0.68 -14.086 1 98.44 114 HIS B CA 1
ATOM 3170 C C . HIS B 1 114 ? 15.375 -0.694 -13.43 1 98.44 114 HIS B C 1
ATOM 3172 O O . HIS B 1 114 ? 15.703 -0.809 -12.242 1 98.44 114 HIS B O 1
ATOM 3178 N N . TYR B 1 115 ? 15.039 -1.788 -14.172 1 98.69 115 TYR B N 1
ATOM 3179 C CA . TYR B 1 115 ? 14.891 -3.086 -13.523 1 98.69 115 TYR B CA 1
ATOM 3180 C C . TYR B 1 115 ? 16.234 -3.633 -13.078 1 98.69 115 TYR B C 1
ATOM 3182 O O . TYR B 1 115 ? 16.312 -4.461 -12.164 1 98.69 115 TYR B O 1
ATOM 3190 N N . LEU B 1 116 ? 17.344 -3.211 -13.688 1 98.81 116 LEU B N 1
ATOM 3191 C CA . LEU B 1 116 ? 18.656 -3.602 -13.18 1 98.81 116 LEU B CA 1
ATOM 3192 C C . LEU B 1 116 ? 18.891 -3.023 -11.789 1 98.81 116 LEU B C 1
ATOM 3194 O O . LEU B 1 116 ? 19.391 -3.721 -10.898 1 98.81 116 LEU B O 1
ATOM 3198 N N . GLU B 1 117 ? 18.531 -1.753 -11.562 1 98.75 117 GLU B N 1
ATOM 3199 C CA . GLU B 1 117 ? 18.641 -1.132 -10.25 1 98.75 117 GLU B CA 1
ATOM 3200 C C . GLU B 1 117 ? 17.797 -1.868 -9.219 1 98.75 117 GLU B C 1
ATOM 3202 O O . GLU B 1 117 ? 18.234 -2.102 -8.094 1 98.75 117 GLU B O 1
ATOM 3207 N N . ALA B 1 118 ? 16.625 -2.191 -9.625 1 98.88 118 ALA B N 1
ATOM 3208 C CA . ALA B 1 118 ? 15.719 -2.934 -8.75 1 98.88 118 ALA B CA 1
ATOM 3209 C C . ALA B 1 118 ? 16.328 -4.277 -8.352 1 98.88 118 ALA B C 1
ATOM 3211 O O . ALA B 1 118 ? 16.281 -4.66 -7.18 1 98.88 118 ALA B O 1
ATOM 3212 N N . TRP B 1 119 ? 16.875 -4.934 -9.328 1 98.94 119 TRP B N 1
ATOM 3213 C CA . TRP B 1 119 ? 17.5 -6.23 -9.109 1 98.94 119 TRP B CA 1
ATOM 3214 C C . TRP B 1 119 ? 18.672 -6.113 -8.133 1 98.94 119 TRP B C 1
ATOM 3216 O O . TRP B 1 119 ? 18.766 -6.887 -7.176 1 98.94 119 TRP B O 1
ATOM 3226 N N . GLN B 1 120 ? 19.469 -5.133 -8.336 1 98.94 120 GLN B N 1
ATOM 3227 C CA . GLN B 1 120 ? 20.594 -4.906 -7.449 1 98.94 120 GLN B CA 1
ATOM 3228 C C . GLN B 1 120 ? 20.141 -4.621 -6.023 1 98.94 120 GLN B C 1
ATOM 3230 O O . GLN B 1 120 ? 20.734 -5.113 -5.062 1 98.94 120 GLN B O 1
ATOM 3235 N N . ALA B 1 121 ? 19.109 -3.83 -5.895 1 98.94 121 ALA B N 1
ATOM 3236 C CA . ALA B 1 121 ? 18.547 -3.547 -4.582 1 98.94 121 ALA B CA 1
ATOM 3237 C C . ALA B 1 121 ? 18.031 -4.824 -3.92 1 98.94 121 ALA B C 1
ATOM 3239 O O . ALA B 1 121 ? 18.219 -5.027 -2.721 1 98.94 121 ALA B O 1
ATOM 3240 N N . MET B 1 122 ? 17.438 -5.68 -4.699 1 98.94 122 MET B N 1
ATOM 3241 C CA . MET B 1 122 ? 16.891 -6.926 -4.164 1 98.94 122 MET B CA 1
ATOM 3242 C C . MET B 1 122 ? 18.016 -7.871 -3.744 1 98.94 122 MET B C 1
ATOM 3244 O O . MET B 1 122 ? 17.891 -8.578 -2.74 1 98.94 122 MET B O 1
ATOM 3248 N N . LEU B 1 123 ? 19.062 -7.91 -4.531 1 98.94 123 LEU B N 1
ATOM 3249 C CA . LEU B 1 123 ? 20.219 -8.711 -4.141 1 98.94 123 LEU B CA 1
ATOM 3250 C C . LEU B 1 123 ? 20.781 -8.227 -2.812 1 98.94 123 LEU B C 1
ATOM 3252 O O . LEU B 1 123 ? 21.141 -9.039 -1.952 1 98.94 123 LEU B O 1
ATOM 3256 N N . ASP B 1 124 ? 20.875 -6.918 -2.633 1 98.88 124 ASP B N 1
ATOM 3257 C CA . ASP B 1 124 ? 21.344 -6.367 -1.362 1 98.88 124 ASP B CA 1
ATOM 3258 C C . ASP B 1 124 ? 20.375 -6.688 -0.234 1 98.88 124 ASP B C 1
ATOM 3260 O O . ASP B 1 124 ? 20.781 -7.02 0.878 1 98.88 124 ASP B O 1
ATOM 3264 N N . ALA B 1 125 ? 19.078 -6.559 -0.527 1 98.88 125 ALA B N 1
ATOM 3265 C CA . ALA B 1 125 ? 18.078 -6.91 0.473 1 98.88 125 ALA B CA 1
ATOM 3266 C C . ALA B 1 125 ? 18.219 -8.367 0.91 1 98.88 125 ALA B C 1
ATOM 3268 O O . ALA B 1 125 ? 17.984 -8.695 2.072 1 98.88 125 ALA B O 1
ATOM 3269 N N . GLN B 1 126 ? 18.547 -9.227 -0.063 1 98.88 126 GLN B N 1
ATOM 3270 C CA . GLN B 1 126 ? 18.828 -10.617 0.273 1 98.88 126 GLN B CA 1
ATOM 3271 C C . GLN B 1 126 ? 20.016 -10.727 1.216 1 98.88 126 GLN B C 1
ATOM 3273 O O . GLN B 1 126 ? 19.953 -11.43 2.225 1 98.88 126 GLN B O 1
ATOM 3278 N N . ARG B 1 127 ? 21.062 -10.031 0.928 1 98.56 127 ARG B N 1
ATOM 3279 C CA . ARG B 1 127 ? 22.266 -10.023 1.766 1 98.56 127 ARG B CA 1
ATOM 3280 C C . ARG B 1 127 ? 21.953 -9.5 3.164 1 98.56 127 ARG B C 1
ATOM 3282 O O . ARG B 1 127 ? 22.531 -9.953 4.148 1 98.56 127 ARG B O 1
ATOM 3289 N N . PHE B 1 128 ? 21.016 -8.555 3.256 1 98.19 128 PHE B N 1
ATOM 3290 C CA . PHE B 1 128 ? 20.625 -7.941 4.523 1 98.19 128 PHE B CA 1
ATOM 3291 C C . PHE B 1 128 ? 19.719 -8.867 5.316 1 98.19 128 PHE B C 1
ATOM 3293 O O . PHE B 1 128 ? 19.359 -8.57 6.461 1 98.19 128 PHE B O 1
ATOM 3300 N N . GLY B 1 129 ? 19.25 -9.984 4.73 1 98.62 129 GLY B N 1
ATOM 3301 C CA . GLY B 1 129 ? 18.422 -10.961 5.414 1 98.62 129 GLY B CA 1
ATOM 3302 C C . GLY B 1 129 ? 16.938 -10.664 5.297 1 98.62 129 GLY B C 1
ATOM 3303 O O . GLY B 1 129 ? 16.109 -11.305 5.957 1 98.62 129 GLY B O 1
ATOM 3304 N N . LEU B 1 130 ? 16.562 -9.688 4.441 1 98.81 130 LEU B N 1
ATOM 3305 C CA . LEU B 1 130 ? 15.164 -9.266 4.297 1 98.81 130 LEU B CA 1
ATOM 3306 C C . LEU B 1 130 ? 14.422 -10.18 3.33 1 98.81 130 LEU B C 1
ATOM 3308 O O . LEU B 1 130 ? 13.188 -10.242 3.35 1 98.81 130 LEU B O 1
ATOM 3312 N N . ILE B 1 131 ? 15.172 -10.805 2.445 1 98.88 131 ILE B N 1
ATOM 3313 C CA . ILE B 1 131 ? 14.648 -11.727 1.439 1 98.88 131 ILE B CA 1
ATOM 3314 C C . ILE B 1 131 ? 15.484 -13.008 1.434 1 98.88 131 ILE B C 1
ATOM 3316 O O . ILE B 1 131 ? 16.719 -12.953 1.542 1 98.88 131 ILE B O 1
ATOM 3320 N N . ARG B 1 132 ? 14.812 -14.125 1.267 1 98.88 132 ARG B N 1
ATOM 3321 C CA . ARG B 1 132 ? 15.57 -15.367 1.184 1 98.88 132 ARG B CA 1
ATOM 3322 C C . ARG B 1 132 ? 15.945 -15.688 -0.26 1 98.88 132 ARG B C 1
ATOM 3324 O O . ARG B 1 132 ? 17.109 -15.992 -0.553 1 98.88 132 ARG B O 1
ATOM 3331 N N . SER B 1 133 ? 15.031 -15.641 -1.171 1 98.94 133 SER B N 1
ATOM 3332 C CA . SER B 1 133 ? 15.258 -15.859 -2.596 1 98.94 133 SER B CA 1
ATOM 3333 C C . SER B 1 133 ? 14.797 -14.664 -3.42 1 98.94 133 SER B C 1
ATOM 3335 O O . SER B 1 133 ? 13.766 -14.055 -3.119 1 98.94 133 SER B O 1
ATOM 3337 N N . VAL B 1 134 ? 15.516 -14.32 -4.465 1 98.94 134 VAL B N 1
ATOM 3338 C CA . VAL B 1 134 ? 15.172 -13.219 -5.355 1 98.94 134 VAL B CA 1
ATOM 3339 C C . VAL B 1 134 ? 14.734 -13.773 -6.711 1 98.94 134 VAL B C 1
ATOM 3341 O O . VAL B 1 134 ? 15.312 -14.742 -7.207 1 98.94 134 VAL B O 1
ATOM 3344 N N . GLY B 1 135 ? 13.68 -13.258 -7.258 1 98.94 135 GLY B N 1
ATOM 3345 C CA . GLY B 1 135 ? 13.188 -13.664 -8.562 1 98.94 135 GLY B CA 1
ATOM 3346 C C . GLY B 1 135 ? 12.586 -12.516 -9.359 1 98.94 135 GLY B C 1
ATOM 3347 O O . GLY B 1 135 ? 12.844 -11.344 -9.047 1 98.94 135 GLY B O 1
ATOM 3348 N N . VAL B 1 136 ? 12 -12.828 -10.469 1 98.94 136 VAL B N 1
ATOM 3349 C CA . VAL B 1 136 ? 11.391 -11.859 -11.367 1 98.94 136 VAL B CA 1
ATOM 3350 C C . VAL B 1 136 ? 10.016 -12.359 -11.812 1 98.94 136 VAL B C 1
ATOM 3352 O O . VAL B 1 136 ? 9.68 -13.531 -11.617 1 98.94 136 VAL B O 1
ATOM 3355 N N . SER B 1 137 ? 9.211 -11.477 -12.258 1 98.94 137 SER B N 1
ATOM 3356 C CA . SER B 1 137 ? 7.918 -11.797 -12.852 1 98.94 137 SER B CA 1
ATOM 3357 C C . SER B 1 137 ? 7.773 -11.156 -14.227 1 98.94 137 SER B C 1
ATOM 3359 O O . SER B 1 137 ? 8.109 -9.984 -14.414 1 98.94 137 SER B O 1
ATOM 3361 N N . ASN B 1 138 ? 7.387 -11.898 -15.203 1 98.81 138 ASN B N 1
ATOM 3362 C CA . ASN B 1 138 ? 7.07 -11.469 -16.562 1 98.81 138 ASN B CA 1
ATOM 3363 C C . ASN B 1 138 ? 8.328 -11.039 -17.312 1 98.81 138 ASN B C 1
ATOM 3365 O O . ASN B 1 138 ? 8.273 -10.141 -18.156 1 98.81 138 ASN B O 1
ATOM 3369 N N . PHE B 1 139 ? 9.398 -11.617 -16.984 1 98.81 139 PHE B N 1
ATOM 3370 C CA . PHE B 1 139 ? 10.641 -11.305 -17.688 1 98.81 139 PHE B CA 1
ATOM 3371 C C . PHE B 1 139 ? 10.852 -12.258 -18.859 1 98.81 139 PHE B C 1
ATOM 3373 O O . PHE B 1 139 ? 10.625 -13.461 -18.734 1 98.81 139 PHE B O 1
ATOM 3380 N N . GLU B 1 140 ? 11.297 -11.719 -19.938 1 98.19 140 GLU B N 1
ATOM 3381 C CA . GLU B 1 140 ? 11.742 -12.492 -21.094 1 98.19 140 GLU B CA 1
ATOM 3382 C C . GLU B 1 140 ? 13.219 -12.875 -20.953 1 98.19 140 GLU B C 1
ATOM 3384 O O . GLU B 1 140 ? 13.953 -12.281 -20.172 1 98.19 140 GLU B O 1
ATOM 3389 N N . PRO B 1 141 ? 13.555 -13.914 -21.734 1 98.56 141 PRO B N 1
ATOM 3390 C CA . PRO B 1 141 ? 14.953 -14.352 -21.672 1 98.56 141 PRO B CA 1
ATOM 3391 C C . PRO B 1 141 ? 15.945 -13.195 -21.812 1 98.56 141 PRO B C 1
ATOM 3393 O O . PRO B 1 141 ? 16.938 -13.125 -21.078 1 98.56 141 PRO B O 1
ATOM 3396 N N . SER B 1 142 ? 15.68 -12.242 -22.688 1 98.31 142 SER B N 1
ATOM 3397 C CA . SER B 1 142 ? 16.594 -11.133 -22.922 1 98.31 142 SER B CA 1
ATOM 3398 C C . SER B 1 142 ? 16.734 -10.266 -21.672 1 98.31 142 SER B C 1
ATOM 3400 O O . SER B 1 142 ? 17.812 -9.766 -21.375 1 98.31 142 SER B O 1
ATOM 3402 N N . HIS B 1 143 ? 15.633 -10.047 -20.922 1 98.62 143 HIS B N 1
ATOM 3403 C CA . HIS B 1 143 ? 15.688 -9.297 -19.672 1 98.62 143 HIS B CA 1
ATOM 3404 C C . HIS B 1 143 ? 16.562 -10.008 -18.641 1 98.62 143 HIS B C 1
ATOM 3406 O O . HIS B 1 143 ? 17.406 -9.375 -18 1 98.62 143 HIS B O 1
ATOM 3412 N N . ILE B 1 144 ? 16.406 -11.328 -18.547 1 98.88 144 ILE B N 1
ATOM 3413 C CA . ILE B 1 144 ? 17.109 -12.125 -17.547 1 98.88 144 ILE B CA 1
ATOM 3414 C C . ILE B 1 144 ? 18.594 -12.18 -17.891 1 98.88 144 ILE B C 1
ATOM 3416 O O . ILE B 1 144 ? 19.453 -12.07 -17.016 1 98.88 144 ILE B O 1
ATOM 3420 N N . GLU B 1 145 ? 18.859 -12.32 -19.188 1 98.69 145 GLU B N 1
ATOM 3421 C CA . GLU B 1 145 ? 20.25 -12.328 -19.625 1 98.69 145 GLU B CA 1
ATOM 3422 C C . GLU B 1 145 ? 20.953 -11.023 -19.266 1 98.69 145 GLU B C 1
ATOM 3424 O O . GLU B 1 145 ? 22.125 -11.031 -18.891 1 98.69 145 GLU B O 1
ATOM 3429 N N . HIS B 1 146 ? 20.266 -9.945 -19.406 1 98.56 146 HIS B N 1
ATOM 3430 C CA . HIS B 1 146 ? 20.812 -8.648 -19.031 1 98.56 146 HIS B CA 1
ATOM 3431 C C . HIS B 1 146 ? 21.156 -8.609 -17.547 1 98.56 146 HIS B C 1
ATOM 3433 O O . HIS B 1 146 ? 22.25 -8.164 -17.172 1 98.56 146 HIS B O 1
ATOM 3439 N N . LEU B 1 147 ? 20.25 -9.07 -16.688 1 98.81 147 LEU B N 1
ATOM 3440 C CA . LEU B 1 147 ? 20.5 -9.117 -15.258 1 98.81 147 LEU B CA 1
ATOM 3441 C C . LEU B 1 147 ? 21.734 -9.969 -14.945 1 98.81 147 LEU B C 1
ATOM 3443 O O . LEU B 1 147 ? 22.594 -9.562 -14.172 1 98.81 147 LEU B O 1
ATOM 3447 N N . TYR B 1 148 ? 21.781 -11.109 -15.578 1 98.75 148 TYR B N 1
ATOM 3448 C CA . TYR B 1 148 ? 22.875 -12.039 -15.32 1 98.75 148 TYR B CA 1
ATOM 3449 C C . TYR B 1 148 ? 24.203 -11.461 -15.766 1 98.75 148 TYR B C 1
ATOM 3451 O O . TYR B 1 148 ? 25.203 -11.57 -15.047 1 98.75 148 TYR B O 1
ATOM 3459 N N . ARG B 1 149 ? 24.219 -10.922 -16.922 1 98.62 149 ARG B N 1
ATOM 3460 C CA . ARG B 1 149 ? 25.438 -10.344 -17.438 1 98.62 149 ARG B CA 1
ATOM 3461 C C . ARG B 1 149 ? 26 -9.281 -16.5 1 98.62 149 ARG B C 1
ATOM 3463 O O . ARG B 1 149 ? 27.203 -9.195 -16.281 1 98.62 149 ARG B O 1
ATOM 3470 N N . GLU B 1 150 ? 25.141 -8.5 -15.906 1 98.69 150 GLU B N 1
ATOM 3471 C CA . GLU B 1 150 ? 25.547 -7.344 -15.125 1 98.69 150 GLU B CA 1
ATOM 3472 C C . GLU B 1 150 ? 25.844 -7.73 -13.68 1 98.69 150 GLU B C 1
ATOM 3474 O O . GLU B 1 150 ? 26.625 -7.059 -12.992 1 98.69 150 GLU B O 1
ATOM 3479 N N . THR B 1 151 ? 25.203 -8.828 -13.188 1 98.75 151 THR B N 1
ATOM 3480 C CA . THR B 1 151 ? 25.297 -9.055 -11.742 1 98.75 151 THR B CA 1
ATOM 3481 C C . THR B 1 151 ? 25.828 -10.453 -11.453 1 98.75 151 THR B C 1
ATOM 3483 O O . THR B 1 151 ? 26.219 -10.75 -10.32 1 98.75 151 THR B O 1
ATOM 3486 N N . GLY B 1 152 ? 25.719 -11.367 -12.414 1 98.62 152 GLY B N 1
ATOM 3487 C CA . GLY B 1 152 ? 26.172 -12.734 -12.242 1 98.62 152 GLY B CA 1
ATOM 3488 C C . GLY B 1 152 ? 25.172 -13.602 -11.484 1 98.62 152 GLY B C 1
ATOM 3489 O O . GLY B 1 152 ? 25.484 -14.734 -11.125 1 98.62 152 GLY B O 1
ATOM 3490 N N . VAL B 1 153 ? 24.016 -13.102 -11.211 1 98.81 153 VAL B N 1
ATOM 3491 C CA . VAL B 1 153 ? 23.031 -13.836 -10.406 1 98.81 153 VAL B CA 1
ATOM 3492 C C . VAL B 1 153 ? 21.797 -14.133 -11.242 1 98.81 153 VAL B C 1
ATOM 3494 O O . VAL B 1 153 ? 21.219 -13.227 -11.852 1 98.81 153 VAL B O 1
ATOM 3497 N N . MET B 1 154 ? 21.375 -15.406 -11.359 1 98.88 154 MET B N 1
ATOM 3498 C CA . MET B 1 154 ? 20.141 -15.82 -12.008 1 98.88 154 MET B CA 1
ATOM 3499 C C . MET B 1 154 ? 18.953 -15.742 -11.047 1 98.88 154 MET B C 1
ATOM 3501 O O . MET B 1 154 ? 19.094 -16.078 -9.867 1 98.88 154 MET B O 1
ATOM 3505 N N . PRO B 1 155 ? 17.828 -15.266 -11.5 1 98.94 155 PRO B N 1
ATOM 3506 C CA . PRO B 1 155 ? 16.672 -15.352 -10.625 1 98.94 155 PRO B CA 1
ATOM 3507 C C . PRO B 1 155 ? 16.328 -16.781 -10.219 1 98.94 155 PRO B C 1
ATOM 3509 O O . PRO B 1 155 ? 16.5 -17.719 -11.016 1 98.94 155 PRO B O 1
ATOM 3512 N N . ALA B 1 156 ? 15.844 -16.938 -8.992 1 98.94 156 ALA B N 1
ATOM 3513 C CA . ALA B 1 156 ? 15.406 -18.266 -8.539 1 98.94 156 ALA B CA 1
ATOM 3514 C C . ALA B 1 156 ? 14.094 -18.656 -9.195 1 98.94 156 ALA B C 1
ATOM 3516 O O . ALA B 1 156 ? 13.852 -19.844 -9.445 1 98.94 156 ALA B O 1
ATOM 3517 N N . VAL B 1 157 ? 13.258 -17.688 -9.414 1 98.94 157 VAL B N 1
ATOM 3518 C CA . VAL B 1 157 ? 11.922 -17.906 -9.953 1 98.94 157 VAL B CA 1
ATOM 3519 C C . VAL B 1 157 ? 11.617 -16.844 -11.008 1 98.94 157 VAL B C 1
ATOM 3521 O O . VAL B 1 157 ? 12.023 -15.688 -10.883 1 98.94 157 VAL B O 1
ATOM 3524 N N . ASN B 1 158 ? 10.961 -17.156 -12.078 1 98.94 158 ASN B N 1
ATOM 3525 C CA . ASN B 1 158 ? 10.289 -16.281 -13.023 1 98.94 158 ASN B CA 1
ATOM 3526 C C . ASN B 1 158 ? 8.789 -16.562 -13.094 1 98.94 158 ASN B C 1
ATOM 3528 O O . ASN B 1 158 ? 8.375 -17.594 -13.625 1 98.94 158 ASN B O 1
ATOM 3532 N N . GLN B 1 159 ? 7.965 -15.688 -12.484 1 98.94 159 GLN B N 1
ATOM 3533 C CA . GLN B 1 159 ? 6.516 -15.852 -12.523 1 98.94 159 GLN B CA 1
ATOM 3534 C C . GLN B 1 159 ? 5.934 -15.242 -13.797 1 98.94 159 GLN B C 1
ATOM 3536 O O . GLN B 1 159 ? 6.129 -14.055 -14.07 1 98.94 159 GLN B O 1
ATOM 3541 N N . VAL B 1 160 ? 5.211 -16.031 -14.578 1 98.69 160 VAL B N 1
ATOM 3542 C CA . VAL B 1 160 ? 4.73 -15.562 -15.875 1 98.69 160 VAL B CA 1
ATOM 3543 C C . VAL B 1 160 ? 3.297 -16.031 -16.094 1 98.69 160 VAL B C 1
ATOM 3545 O O . VAL B 1 160 ? 2.805 -16.906 -15.375 1 98.69 160 VAL B O 1
ATOM 3548 N N . GLU B 1 161 ? 2.631 -15.375 -17.094 1 97.62 161 GLU B N 1
ATOM 3549 C CA . GLU B 1 161 ? 1.333 -15.875 -17.531 1 97.62 161 GLU B CA 1
ATOM 3550 C C . GLU B 1 161 ? 1.456 -17.281 -18.141 1 97.62 161 GLU B C 1
ATOM 3552 O O . GLU B 1 161 ? 2.262 -17.5 -19.047 1 97.62 161 GLU B O 1
ATOM 3557 N N . LEU B 1 162 ? 0.775 -18.188 -17.578 1 97.69 162 LEU B N 1
ATOM 3558 C CA . LEU B 1 162 ? 0.83 -19.547 -18.109 1 97.69 162 LEU B CA 1
ATOM 3559 C C . LEU B 1 162 ? -0.481 -20.281 -17.844 1 97.69 162 LEU B C 1
ATOM 3561 O O . LEU B 1 162 ? -0.962 -20.312 -16.703 1 97.69 162 LEU B O 1
ATOM 3565 N N . HIS B 1 163 ? -1.129 -20.781 -18.812 1 97.19 163 HIS B N 1
ATOM 3566 C CA . HIS B 1 163 ? -2.355 -21.562 -18.859 1 97.19 163 HIS B CA 1
ATOM 3567 C C . HIS B 1 163 ? -2.434 -22.406 -20.125 1 97.19 163 HIS B C 1
ATOM 3569 O O . HIS B 1 163 ? -1.561 -22.312 -20.984 1 97.19 163 HIS B O 1
ATOM 3575 N N . PRO B 1 164 ? -3.424 -23.219 -20.281 1 96.62 164 PRO B N 1
ATOM 3576 C CA . PRO B 1 164 ? -3.428 -24.203 -21.375 1 96.62 164 PRO B CA 1
ATOM 3577 C C . PRO B 1 164 ? -3.371 -23.531 -22.75 1 96.62 164 PRO B C 1
ATOM 3579 O O . PRO B 1 164 ? -2.84 -24.125 -23.703 1 96.62 164 PRO B O 1
ATOM 3582 N N . TYR B 1 165 ? -3.857 -22.328 -22.922 1 96.56 165 TYR B N 1
ATOM 3583 C CA . TYR B 1 165 ? -3.822 -21.656 -24.219 1 96.56 165 TYR B CA 1
ATOM 3584 C C . TYR B 1 165 ? -2.537 -20.859 -24.391 1 96.56 165 TYR B C 1
ATOM 3586 O O . TYR B 1 165 ? -2.303 -20.266 -25.438 1 96.56 165 TYR B O 1
ATOM 3594 N N . TRP B 1 166 ? -1.709 -20.859 -23.359 1 96.81 166 TRP B N 1
ATOM 3595 C CA . TRP B 1 166 ? -0.419 -20.172 -23.359 1 96.81 166 TRP B CA 1
ATOM 3596 C C . TRP B 1 166 ? 0.558 -20.859 -22.406 1 96.81 166 TRP B C 1
ATOM 3598 O O . TRP B 1 166 ? 0.74 -20.406 -21.266 1 96.81 166 TRP B O 1
ATOM 3608 N N . SER B 1 167 ? 1.224 -21.797 -22.906 1 97.25 167 SER B N 1
ATOM 3609 C CA . SER B 1 167 ? 2.074 -22.625 -22.062 1 97.25 167 SER B CA 1
ATOM 3610 C C . SER B 1 167 ? 3.41 -21.938 -21.781 1 97.25 167 SER B C 1
ATOM 3612 O O . SER B 1 167 ? 4.227 -22.453 -21.016 1 97.25 167 SER B O 1
ATOM 3614 N N . SER B 1 168 ? 3.654 -20.734 -22.422 1 97 168 SER B N 1
ATOM 3615 C CA . SER B 1 168 ? 4.902 -19.984 -22.266 1 97 168 SER B CA 1
ATOM 3616 C C . SER B 1 168 ? 6.113 -20.875 -22.531 1 97 168 SER B C 1
ATOM 3618 O O . SER B 1 168 ? 7.094 -20.844 -21.797 1 97 168 SER B O 1
ATOM 3620 N N . LYS B 1 169 ? 6.027 -21.625 -23.625 1 96.5 169 LYS B N 1
ATOM 3621 C CA . LYS B 1 169 ? 7 -22.672 -23.938 1 96.5 169 LYS B CA 1
ATOM 3622 C C . LYS B 1 169 ? 8.414 -22.094 -24 1 96.5 169 LYS B C 1
ATOM 3624 O O . LYS B 1 169 ? 9.328 -22.641 -23.359 1 96.5 169 LYS B O 1
ATOM 3629 N N . THR B 1 170 ? 8.625 -20.984 -24.703 1 96 170 THR B N 1
ATOM 3630 C CA . THR B 1 170 ? 9.938 -20.391 -24.875 1 96 170 THR B CA 1
ATOM 3631 C C . THR B 1 170 ? 10.531 -19.984 -23.516 1 96 170 THR B C 1
ATOM 3633 O O . THR B 1 170 ? 11.695 -20.25 -23.234 1 96 170 THR B O 1
ATOM 3636 N N . ILE B 1 171 ? 9.758 -19.359 -22.672 1 98.06 171 ILE B N 1
ATOM 3637 C CA . ILE B 1 171 ? 10.203 -18.906 -21.359 1 98.06 171 ILE B CA 1
ATOM 3638 C C . ILE B 1 171 ? 10.5 -20.109 -20.469 1 98.06 171 ILE B C 1
ATOM 3640 O O . ILE B 1 171 ? 11.531 -20.156 -19.797 1 98.06 171 ILE B O 1
ATOM 3644 N N . ARG B 1 172 ? 9.633 -21.125 -20.516 1 98.38 172 ARG B N 1
ATOM 3645 C CA . ARG B 1 172 ? 9.82 -22.328 -19.703 1 98.38 172 ARG B CA 1
ATOM 3646 C C . ARG B 1 172 ? 11.133 -23.031 -20.062 1 98.38 172 ARG B C 1
ATOM 3648 O O . ARG B 1 172 ? 11.875 -23.453 -19.172 1 98.38 172 ARG B O 1
ATOM 3655 N N . GLU B 1 173 ? 11.352 -23.172 -21.344 1 98.25 173 GLU B N 1
ATOM 3656 C CA . GLU B 1 173 ? 12.57 -23.844 -21.797 1 98.25 173 GLU B CA 1
ATOM 3657 C C . GLU B 1 173 ? 13.812 -23.078 -21.344 1 98.25 173 GLU B C 1
ATOM 3659 O O . GLU B 1 173 ? 14.781 -23.688 -20.875 1 98.25 173 GLU B O 1
ATOM 3664 N N . TYR B 1 174 ? 13.781 -21.781 -21.547 1 98.75 174 TYR B N 1
ATOM 3665 C CA . TYR B 1 174 ? 14.898 -20.953 -21.062 1 98.75 174 TYR B CA 1
ATOM 3666 C C . TYR B 1 174 ? 15.094 -21.125 -19.562 1 98.75 174 TYR B C 1
ATOM 3668 O O . TYR B 1 174 ? 16.219 -21.344 -19.109 1 98.75 174 TYR B O 1
ATOM 3676 N N . ASP B 1 175 ? 13.977 -20.984 -18.781 1 98.88 175 ASP B N 1
ATOM 3677 C CA . ASP B 1 175 ? 14.031 -21.125 -17.328 1 98.88 175 ASP B CA 1
ATOM 3678 C C . ASP B 1 175 ? 14.617 -22.469 -16.922 1 98.88 175 ASP B C 1
ATOM 3680 O O . ASP B 1 175 ? 15.539 -22.531 -16.109 1 98.88 175 ASP B O 1
ATOM 3684 N N . ASP B 1 176 ? 14.148 -23.531 -17.578 1 98.44 176 ASP B N 1
ATOM 3685 C CA . ASP B 1 176 ? 14.617 -24.875 -17.266 1 98.44 176 ASP B CA 1
ATOM 3686 C C . ASP B 1 176 ? 16.109 -25.016 -17.516 1 98.44 176 ASP B C 1
ATOM 3688 O O . ASP B 1 176 ? 16.844 -25.562 -16.688 1 98.44 176 ASP B O 1
ATOM 3692 N N . ASN B 1 177 ? 16.547 -24.469 -18.625 1 98.5 177 ASN B N 1
ATOM 3693 C CA . ASN B 1 177 ? 17.953 -24.578 -19.031 1 98.5 177 ASN B CA 1
ATOM 3694 C C . ASN B 1 177 ? 18.859 -23.781 -18.094 1 98.5 177 ASN B C 1
ATOM 3696 O O . ASN B 1 177 ? 20.078 -23.984 -18.094 1 98.5 177 ASN B O 1
ATOM 3700 N N . HIS B 1 178 ? 18.344 -22.906 -17.312 1 98.56 178 HIS B N 1
ATOM 3701 C CA . HIS B 1 178 ? 19.141 -22.047 -16.453 1 98.56 178 HIS B CA 1
ATOM 3702 C C . HIS B 1 178 ? 18.797 -22.266 -14.984 1 98.56 178 HIS B C 1
ATOM 3704 O O . HIS B 1 178 ? 19.141 -21.438 -14.133 1 98.56 178 HIS B O 1
ATOM 3710 N N . ASN B 1 179 ? 18 -23.328 -14.711 1 98.5 179 ASN B N 1
ATOM 3711 C CA . ASN B 1 179 ? 17.641 -23.734 -13.359 1 98.5 179 ASN B CA 1
ATOM 3712 C C . ASN B 1 179 ? 16.812 -22.672 -12.648 1 98.5 179 ASN B C 1
ATOM 3714 O O . ASN B 1 179 ? 17.016 -22.406 -11.469 1 98.5 179 ASN B O 1
ATOM 3718 N N . ILE B 1 180 ? 16.078 -21.906 -13.398 1 98.88 180 ILE B N 1
ATOM 3719 C CA . ILE B 1 180 ? 15.07 -20.984 -12.891 1 98.88 180 ILE B CA 1
ATOM 3720 C C . ILE B 1 180 ? 13.719 -21.703 -12.828 1 98.88 180 ILE B C 1
ATOM 3722 O O . ILE B 1 180 ? 13.305 -22.344 -13.789 1 98.88 180 ILE B O 1
ATOM 3726 N N . ILE B 1 181 ? 13.055 -21.703 -11.688 1 98.94 181 ILE B N 1
ATOM 3727 C CA . ILE B 1 181 ? 11.711 -22.266 -11.602 1 98.94 181 ILE B CA 1
ATOM 3728 C C . ILE B 1 181 ? 10.703 -21.312 -12.227 1 98.94 181 ILE B C 1
ATOM 3730 O O . ILE B 1 181 ? 10.703 -20.109 -11.93 1 98.94 181 ILE B O 1
ATOM 3734 N N . THR B 1 182 ? 9.867 -21.797 -13.141 1 98.94 182 THR B N 1
ATOM 3735 C CA . THR B 1 182 ? 8.75 -21.031 -13.68 1 98.94 182 THR B CA 1
ATOM 3736 C C . THR B 1 182 ? 7.539 -21.109 -12.75 1 98.94 182 THR B C 1
ATOM 3738 O O . THR B 1 182 ? 7.199 -22.188 -12.258 1 98.94 182 THR B O 1
ATOM 3741 N N . GLU B 1 183 ? 7 -20 -12.367 1 98.94 183 GLU B N 1
ATOM 3742 C CA . GLU B 1 183 ? 5.734 -19.891 -11.641 1 98.94 183 GLU B CA 1
ATOM 3743 C C . GLU B 1 183 ? 4.637 -19.328 -12.531 1 98.94 183 GLU B C 1
ATOM 3745 O O . GLU B 1 183 ? 4.895 -18.453 -13.367 1 98.94 183 GLU B O 1
ATOM 3750 N N . ALA B 1 184 ? 3.424 -19.875 -12.406 1 98.69 184 ALA B N 1
ATOM 3751 C CA . ALA B 1 184 ? 2.338 -19.484 -13.305 1 98.69 184 ALA B CA 1
ATOM 3752 C C . ALA B 1 184 ? 1.308 -18.625 -12.586 1 98.69 184 ALA B C 1
ATOM 3754 O O . ALA B 1 184 ? 0.701 -19.062 -11.602 1 98.69 184 ALA B O 1
ATOM 3755 N N . TRP B 1 185 ? 1.182 -17.406 -13.023 1 97.69 185 TRP B N 1
ATOM 3756 C CA . TRP B 1 185 ? -0.01 -16.672 -12.609 1 97.69 185 TRP B CA 1
ATOM 3757 C C . TRP B 1 185 ? -1.129 -16.844 -13.633 1 97.69 185 TRP B C 1
ATOM 3759 O O . TRP B 1 185 ? -0.868 -17.078 -14.82 1 97.69 185 TRP B O 1
ATOM 3769 N N . SER B 1 186 ? -2.43 -16.828 -13.164 1 96.19 186 SER B N 1
ATOM 3770 C CA . SER B 1 186 ? -3.627 -17.141 -13.938 1 96.19 186 SER B CA 1
ATOM 3771 C C . SER B 1 186 ? -3.527 -18.531 -14.57 1 96.19 186 SER B C 1
ATOM 3773 O O . SER B 1 186 ? -3.768 -18.688 -15.773 1 96.19 186 SER B O 1
ATOM 3775 N N . PRO B 1 187 ? -3.221 -19.484 -13.773 1 96.94 187 PRO B N 1
ATOM 3776 C CA . PRO B 1 187 ? -2.955 -20.812 -14.336 1 96.94 187 PRO B CA 1
ATOM 3777 C C . PRO B 1 187 ? -4.199 -21.453 -14.938 1 96.94 187 PRO B C 1
ATOM 3779 O O . PRO B 1 187 ? -4.09 -22.344 -15.789 1 96.94 187 PRO B O 1
ATOM 3782 N N . LEU B 1 188 ? -5.418 -21.109 -14.531 1 94.81 188 LEU B N 1
ATOM 3783 C CA . LEU B 1 188 ? -6.668 -21.703 -15 1 94.81 188 LEU B CA 1
ATOM 3784 C C . LEU B 1 188 ? -7.34 -20.797 -16.031 1 94.81 188 LEU B C 1
ATOM 3786 O O . LEU B 1 188 ? -8.492 -21.031 -16.406 1 94.81 188 LEU B O 1
ATOM 3790 N N . GLN B 1 189 ? -6.594 -19.766 -16.453 1 85.25 189 GLN B N 1
ATOM 3791 C CA . GLN B 1 189 ? -7.102 -18.75 -17.359 1 85.25 189 GLN B CA 1
ATOM 3792 C C . GLN B 1 189 ? -8.289 -18 -16.75 1 85.25 189 GLN B C 1
ATOM 3794 O O . GLN B 1 189 ? -9.102 -18.594 -16.047 1 85.25 189 GLN B O 1
ATOM 3799 N N . ARG B 1 190 ? -8.359 -16.656 -17.109 1 69.31 190 ARG B N 1
ATOM 3800 C CA . ARG B 1 190 ? -9.414 -15.789 -16.594 1 69.31 190 ARG B CA 1
ATOM 3801 C C . ARG B 1 190 ? -10.781 -16.203 -17.125 1 69.31 190 ARG B C 1
ATOM 3803 O O . ARG B 1 190 ? -10.922 -16.5 -18.312 1 69.31 190 ARG B O 1
ATOM 3810 N N . ALA B 1 191 ? -11.641 -17.109 -16.734 1 64.5 191 ALA B N 1
ATOM 3811 C CA . ALA B 1 191 ? -13.016 -17.484 -17.062 1 64.5 191 ALA B CA 1
ATOM 3812 C C . ALA B 1 191 ? -13.148 -19 -17.25 1 64.5 191 ALA B C 1
ATOM 3814 O O . ALA B 1 191 ? -14.219 -19.5 -17.594 1 64.5 191 ALA B O 1
ATOM 3815 N N . GLY B 1 192 ? -12.133 -19.531 -17.109 1 76.94 192 GLY B N 1
ATOM 3816 C CA . GLY B 1 192 ? -12.18 -20.984 -17.172 1 76.94 192 GLY B CA 1
ATOM 3817 C C . GLY B 1 192 ? -12.523 -21.531 -18.547 1 76.94 192 GLY B C 1
ATOM 3818 O O . GLY B 1 192 ? -13.133 -22.594 -18.656 1 76.94 192 GLY B O 1
ATOM 3819 N N . GLU B 1 193 ? -12.203 -20.812 -19.547 1 83.56 193 GLU B N 1
ATOM 3820 C CA . GLU B 1 193 ? -12.516 -21.25 -20.906 1 83.56 193 GLU B CA 1
ATOM 3821 C C . GLU B 1 193 ? -11.844 -22.578 -21.219 1 83.56 193 GLU B C 1
ATOM 3823 O O . GLU B 1 193 ? -12.398 -23.391 -21.953 1 83.56 193 GLU B O 1
ATOM 3828 N N . ALA B 1 194 ? -10.758 -22.781 -20.688 1 90.88 194 ALA B N 1
ATOM 3829 C CA . ALA B 1 194 ? -9.984 -24 -20.938 1 90.88 194 ALA B CA 1
ATOM 3830 C C . ALA B 1 194 ? -10.703 -25.234 -20.406 1 90.88 194 ALA B C 1
ATOM 3832 O O . ALA B 1 194 ? -10.445 -26.344 -20.859 1 90.88 194 ALA B O 1
ATOM 3833 N N . PHE B 1 195 ? -11.648 -25.047 -19.484 1 92.44 195 PHE B N 1
ATOM 3834 C CA . PHE B 1 195 ? -12.383 -26.156 -18.891 1 92.44 195 PHE B CA 1
ATOM 3835 C C . PHE B 1 195 ? -13.273 -26.828 -19.922 1 92.44 195 PHE B C 1
ATOM 3837 O O . PHE B 1 195 ? -13.695 -27.969 -19.719 1 92.44 195 PHE B O 1
ATOM 3844 N N . LYS B 1 196 ? -13.562 -26.141 -21.078 1 91.44 196 LYS B N 1
ATOM 3845 C CA . LYS B 1 196 ? -14.484 -26.641 -22.094 1 91.44 196 LYS B CA 1
ATOM 3846 C C . LYS B 1 196 ? -13.727 -27.359 -23.203 1 91.44 196 LYS B C 1
ATOM 3848 O O . LYS B 1 196 ? -14.336 -27.984 -24.078 1 91.44 196 LYS B O 1
ATOM 3853 N N . GLU B 1 197 ? -12.422 -27.328 -23.141 1 94.94 197 GLU B N 1
ATOM 3854 C CA . GLU B 1 197 ? -11.609 -28.031 -24.141 1 94.94 197 GLU B CA 1
ATOM 3855 C C . GLU B 1 197 ? -11.812 -29.531 -24.047 1 94.94 197 GLU B C 1
ATOM 3857 O O . GLU B 1 197 ? -11.711 -30.125 -22.969 1 94.94 197 GLU B O 1
ATOM 3862 N N . LYS B 1 198 ? -12.039 -30.172 -25.234 1 96.31 198 LYS B N 1
ATOM 3863 C CA . LYS B 1 198 ? -12.312 -31.609 -25.297 1 96.31 198 LYS B CA 1
ATOM 3864 C C . LYS B 1 198 ? -11.172 -32.406 -24.672 1 96.31 198 LYS B C 1
ATOM 3866 O O . LYS B 1 198 ? -11.414 -33.375 -23.953 1 96.31 198 LYS B O 1
ATOM 3871 N N . GLU B 1 199 ? -9.961 -32.031 -24.969 1 96.75 199 GLU B N 1
ATOM 3872 C CA . GLU B 1 199 ? -8.789 -32.719 -24.438 1 96.75 199 GLU B CA 1
ATOM 3873 C C . GLU B 1 199 ? -8.789 -32.719 -22.922 1 96.75 199 GLU B C 1
ATOM 3875 O O . GLU B 1 199 ? -8.484 -33.719 -22.281 1 96.75 199 GLU B O 1
ATOM 3880 N N . ILE B 1 200 ? -9.156 -31.641 -22.312 1 97.69 200 ILE B N 1
ATOM 3881 C CA . ILE B 1 200 ? -9.156 -31.5 -20.859 1 97.69 200 ILE B CA 1
ATOM 3882 C C . ILE B 1 200 ? -10.336 -32.281 -20.266 1 97.69 200 ILE B C 1
ATOM 3884 O O . ILE B 1 200 ? -10.188 -32.938 -19.234 1 97.69 200 ILE B O 1
ATOM 3888 N N . ILE B 1 201 ? -11.484 -32.219 -20.891 1 97.81 201 ILE B N 1
ATOM 3889 C CA . ILE B 1 201 ? -12.672 -32.938 -20.438 1 97.81 201 ILE B CA 1
ATOM 3890 C C . ILE B 1 201 ? -12.414 -34.438 -20.469 1 97.81 201 ILE B C 1
ATOM 3892 O O . ILE B 1 201 ? -12.75 -35.125 -19.516 1 97.81 201 ILE B O 1
ATOM 3896 N N . ASP B 1 202 ? -11.852 -34.875 -21.531 1 98.38 202 ASP B N 1
ATOM 3897 C CA . ASP B 1 202 ? -11.547 -36.312 -21.672 1 98.38 202 ASP B CA 1
ATOM 3898 C C . ASP B 1 202 ? -10.602 -36.781 -20.562 1 98.38 202 ASP B C 1
ATOM 3900 O O . ASP B 1 202 ? -10.789 -37.844 -19.984 1 98.38 202 ASP B O 1
ATOM 3904 N N . LEU B 1 203 ? -9.586 -36 -20.312 1 98.56 203 LEU B N 1
ATOM 3905 C CA . LEU B 1 203 ? -8.625 -36.344 -19.266 1 98.56 203 LEU B CA 1
ATOM 3906 C C . LEU B 1 203 ? -9.273 -36.312 -17.891 1 98.56 203 LEU B C 1
ATOM 3908 O O . LEU B 1 203 ? -8.969 -37.125 -17.031 1 98.56 203 LEU B O 1
ATOM 3912 N N . ALA B 1 204 ? -10.148 -35.312 -17.656 1 98.31 204 ALA B N 1
ATOM 3913 C CA . ALA B 1 204 ? -10.883 -35.219 -16.406 1 98.31 204 ALA B CA 1
ATOM 3914 C C . ALA B 1 204 ? -11.688 -36.5 -16.141 1 98.31 204 ALA B C 1
ATOM 3916 O O . ALA B 1 204 ? -11.703 -37 -15.023 1 98.31 204 ALA B O 1
ATOM 3917 N N . GLN B 1 205 ? -12.281 -37 -17.172 1 98.44 205 GLN B N 1
ATOM 3918 C CA . GLN B 1 205 ? -13.055 -38.219 -17.078 1 98.44 205 GLN B CA 1
ATOM 3919 C C . GLN B 1 205 ? -12.148 -39.406 -16.812 1 98.44 205 GLN B C 1
ATOM 3921 O O . GLN B 1 205 ? -12.414 -40.219 -15.93 1 98.44 205 GLN B O 1
ATOM 3926 N N . LYS B 1 206 ? -11.109 -39.469 -17.562 1 98.5 206 LYS B N 1
ATOM 3927 C CA . LYS B 1 206 ? -10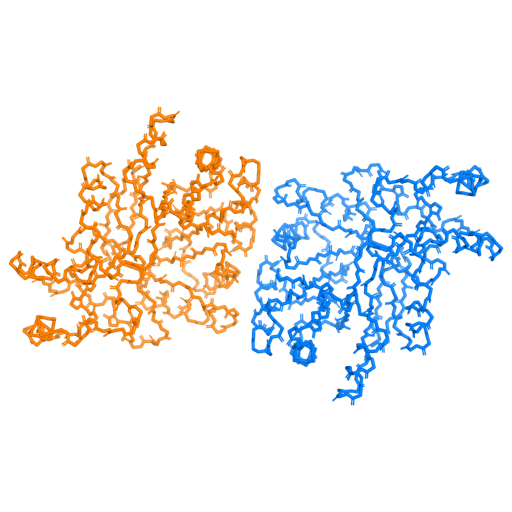.172 -40.594 -17.484 1 98.5 206 LYS B CA 1
ATOM 3928 C C . LYS B 1 206 ? -9.594 -40.719 -16.062 1 98.5 206 LYS B C 1
ATOM 3930 O O . LYS B 1 206 ? -9.508 -41.844 -15.531 1 98.5 206 LYS B O 1
ATOM 3935 N N . TYR B 1 207 ? -9.258 -39.656 -15.445 1 98.5 207 TYR B N 1
ATOM 3936 C CA . TYR B 1 207 ? -8.547 -39.656 -14.172 1 98.5 207 TYR B CA 1
ATOM 3937 C C . TYR B 1 207 ? -9.5 -39.438 -13.008 1 98.5 207 TYR B C 1
ATOM 3939 O O . TYR B 1 207 ? -9.086 -39.469 -11.844 1 98.5 207 TYR B O 1
ATOM 3947 N N . HIS B 1 208 ? -10.789 -39.125 -13.266 1 98.31 208 HIS B N 1
ATOM 3948 C CA . HIS B 1 208 ? -11.812 -38.844 -12.266 1 98.31 208 HIS B CA 1
ATOM 3949 C C . HIS B 1 208 ? -11.43 -37.625 -11.445 1 98.31 208 HIS B C 1
ATOM 3951 O O . HIS B 1 208 ? -11.43 -37.656 -10.211 1 98.31 208 HIS B O 1
ATOM 3957 N N . LYS B 1 209 ? -11 -36.594 -12.133 1 98.19 209 LYS B N 1
ATOM 3958 C CA . LYS B 1 209 ? -10.609 -35.312 -11.555 1 98.19 209 LYS B CA 1
ATOM 3959 C C . LYS B 1 209 ? -11.344 -34.188 -12.227 1 98.19 209 LYS B C 1
ATOM 3961 O O . LYS B 1 209 ? -12 -34.375 -13.258 1 98.19 209 LYS B O 1
ATOM 3966 N N . SER B 1 210 ? -11.383 -33 -11.609 1 96.31 210 SER B N 1
ATOM 3967 C CA . SER B 1 210 ? -11.953 -31.812 -12.234 1 96.31 210 SER B CA 1
ATOM 3968 C C . SER B 1 210 ? -11.039 -31.266 -13.328 1 96.31 210 SER B C 1
ATOM 3970 O O . SER B 1 210 ? -9.836 -31.547 -13.336 1 96.31 210 SER B O 1
ATOM 3972 N N . PRO B 1 211 ? -11.594 -30.531 -14.25 1 96.88 211 PRO B N 1
ATOM 3973 C CA . PRO B 1 211 ? -10.75 -29.875 -15.25 1 96.88 211 PRO B CA 1
ATOM 3974 C C . PRO B 1 211 ? -9.648 -29.016 -14.625 1 96.88 211 PRO B C 1
ATOM 3976 O O . PRO B 1 211 ? -8.516 -29.016 -15.109 1 96.88 211 PRO B O 1
ATOM 3979 N N . ALA B 1 212 ? -9.922 -28.328 -13.555 1 96.75 212 ALA B N 1
ATOM 3980 C CA . ALA B 1 212 ? -8.93 -27.516 -12.852 1 96.75 212 ALA B CA 1
ATOM 3981 C C . ALA B 1 212 ? -7.773 -28.391 -12.359 1 96.75 212 ALA B C 1
ATOM 3983 O O . ALA B 1 212 ? -6.605 -28.016 -12.508 1 96.75 212 ALA B O 1
ATOM 3984 N N . GLN B 1 213 ? -8.102 -29.484 -11.836 1 97.5 213 GLN B N 1
ATOM 3985 C CA . GLN B 1 213 ? -7.082 -30.391 -11.328 1 97.5 213 GLN B CA 1
ATOM 3986 C C . GLN B 1 213 ? -6.188 -30.906 -12.453 1 97.5 213 GLN B C 1
ATOM 3988 O O . GLN B 1 213 ? -4.973 -31.031 -12.281 1 97.5 213 GLN B O 1
ATOM 3993 N N . ILE B 1 214 ? -6.801 -31.234 -13.594 1 98.25 214 ILE B N 1
ATOM 3994 C CA . ILE B 1 214 ? -6.035 -31.688 -14.75 1 98.25 214 ILE B CA 1
ATOM 3995 C C . ILE B 1 214 ? -5.027 -30.625 -15.156 1 98.25 214 ILE B C 1
ATOM 3997 O O . ILE B 1 214 ? -3.846 -30.922 -15.359 1 98.25 214 ILE B O 1
ATOM 4001 N N . ILE B 1 215 ? -5.438 -29.391 -15.211 1 98.06 215 ILE B N 1
ATOM 4002 C CA . ILE B 1 215 ? -4.598 -28.281 -15.641 1 98.06 215 ILE B CA 1
ATOM 4003 C C . ILE B 1 215 ? -3.477 -28.047 -14.633 1 98.06 215 ILE B C 1
ATOM 4005 O O . ILE B 1 215 ? -2.311 -27.906 -15.016 1 98.06 215 ILE B O 1
ATOM 4009 N N . LEU B 1 216 ? -3.797 -28.031 -13.398 1 98.31 216 LEU B N 1
ATOM 4010 C CA . LEU B 1 216 ? -2.809 -27.781 -12.352 1 98.31 216 LEU B CA 1
ATOM 4011 C C . LEU B 1 216 ? -1.771 -28.906 -12.312 1 98.31 216 LEU B C 1
ATOM 4013 O O . LEU B 1 216 ? -0.577 -28.641 -12.148 1 98.31 216 LEU B O 1
ATOM 4017 N N . ARG B 1 217 ? -2.201 -30.156 -12.422 1 98.44 217 ARG B N 1
ATOM 4018 C CA . ARG B 1 217 ? -1.266 -31.281 -12.477 1 98.44 217 ARG B CA 1
ATOM 4019 C C . ARG B 1 217 ? -0.357 -31.172 -13.695 1 98.44 217 ARG B C 1
ATOM 4021 O O . ARG B 1 217 ? 0.85 -31.406 -13.594 1 98.44 217 ARG B O 1
ATOM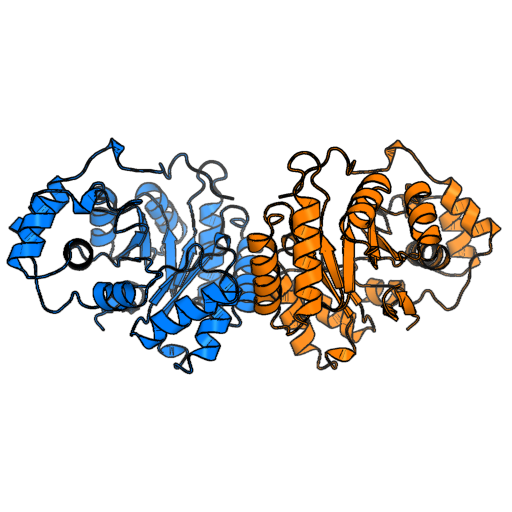 4028 N N . TRP B 1 218 ? -0.968 -30.844 -14.844 1 98.56 218 TRP B N 1
ATOM 4029 C CA . TRP B 1 218 ? -0.215 -30.609 -16.062 1 98.56 218 TRP B CA 1
ATOM 4030 C C . TRP B 1 218 ? 0.907 -29.594 -15.844 1 98.56 218 TRP B C 1
ATOM 4032 O O . TRP B 1 218 ? 2.061 -29.859 -16.203 1 98.56 218 TRP B O 1
ATOM 4042 N N . GLU B 1 219 ? 0.649 -28.531 -15.219 1 98.62 219 GLU B N 1
ATOM 4043 C CA . GLU B 1 219 ? 1.635 -27.484 -14.961 1 98.62 219 GLU B CA 1
ATOM 4044 C C . GLU B 1 219 ? 2.746 -27.984 -14.039 1 98.62 219 GLU B C 1
ATOM 4046 O O . GLU B 1 219 ? 3.928 -27.734 -14.297 1 98.62 219 GLU B O 1
ATOM 4051 N N . THR B 1 220 ? 2.365 -28.656 -12.984 1 98.44 220 THR B N 1
ATOM 4052 C CA . THR B 1 220 ? 3.391 -29.172 -12.078 1 98.44 220 THR B CA 1
ATOM 4053 C C . THR B 1 220 ? 4.301 -30.156 -12.789 1 98.44 220 THR B C 1
ATOM 4055 O O . THR B 1 220 ? 5.496 -30.234 -12.492 1 98.44 220 THR B O 1
ATOM 4058 N N . GLN B 1 221 ? 3.744 -30.906 -13.742 1 98.06 221 GLN B N 1
ATOM 4059 C CA . GLN B 1 221 ? 4.539 -31.875 -14.492 1 98.06 221 GLN B CA 1
ATOM 4060 C C . GLN B 1 221 ? 5.43 -31.188 -15.516 1 98.06 221 GLN B C 1
ATOM 4062 O O . GLN B 1 221 ? 6.375 -31.797 -16.031 1 98.06 221 GLN B O 1
ATOM 4067 N N . LEU B 1 222 ? 5.137 -29.969 -15.844 1 98.12 222 LEU B N 1
ATOM 4068 C CA . LEU B 1 222 ? 6.004 -29.141 -16.672 1 98.12 222 LEU B CA 1
ATOM 4069 C C . LEU B 1 222 ? 7.082 -28.469 -15.828 1 98.12 222 LEU B C 1
ATOM 4071 O O . LEU B 1 222 ? 7.789 -27.578 -16.312 1 98.12 222 LEU B O 1
ATOM 4075 N N . ASN B 1 223 ? 7.156 -28.797 -14.555 1 97.69 223 ASN B N 1
ATOM 4076 C CA . ASN B 1 223 ? 8.055 -28.156 -13.594 1 97.69 223 ASN B CA 1
ATOM 4077 C C . ASN B 1 223 ? 7.672 -26.703 -13.344 1 97.69 223 ASN B C 1
ATOM 4079 O O . ASN B 1 223 ? 8.547 -25.844 -13.219 1 97.69 223 ASN B O 1
ATOM 4083 N N . VAL B 1 224 ? 6.469 -26.422 -13.43 1 98.75 224 VAL B N 1
ATOM 4084 C CA . VAL B 1 224 ? 5.891 -25.094 -13.195 1 98.75 224 VAL B CA 1
ATOM 4085 C C . VAL B 1 224 ? 5.152 -25.078 -11.859 1 98.75 224 VAL B C 1
ATOM 4087 O O . VAL B 1 224 ? 4.523 -26.078 -11.484 1 98.75 224 VAL B O 1
ATOM 4090 N N . VAL B 1 225 ? 5.301 -24.031 -11.031 1 98.88 225 VAL B N 1
ATOM 4091 C CA . VAL B 1 225 ? 4.527 -23.828 -9.812 1 98.88 225 VAL B CA 1
ATOM 4092 C C . VAL B 1 225 ? 3.277 -23 -10.125 1 98.88 225 VAL B C 1
ATOM 4094 O O . VAL B 1 225 ? 3.355 -21.781 -10.305 1 98.88 225 VAL B O 1
ATOM 4097 N N . PRO B 1 226 ? 2.107 -23.625 -10.172 1 98.62 226 PRO B N 1
ATOM 4098 C CA . PRO B 1 226 ? 0.892 -22.844 -10.414 1 98.62 226 PRO B CA 1
ATOM 4099 C C . PRO B 1 226 ? 0.409 -22.109 -9.172 1 98.62 226 PRO B C 1
ATOM 4101 O O . PRO B 1 226 ? 0.504 -22.625 -8.062 1 98.62 226 PRO B O 1
ATOM 4104 N N . ILE B 1 227 ? -0.101 -20.859 -9.359 1 98.19 227 ILE B N 1
ATOM 4105 C CA . ILE B 1 227 ? -0.677 -20.047 -8.297 1 98.19 227 ILE B CA 1
ATOM 4106 C C . ILE B 1 227 ? -2.17 -19.844 -8.555 1 98.19 227 ILE B C 1
ATOM 4108 O O . ILE B 1 227 ? -2.604 -18.75 -8.938 1 98.19 227 ILE B O 1
ATOM 4112 N N . PRO B 1 228 ? -2.959 -20.875 -8.336 1 96.44 228 PRO B N 1
ATOM 4113 C CA . PRO B 1 228 ? -4.402 -20.672 -8.477 1 96.44 228 PRO B CA 1
ATOM 4114 C C . PRO B 1 228 ? -4.996 -19.828 -7.348 1 96.44 228 PRO B C 1
ATOM 4116 O O . PRO B 1 228 ? -4.461 -19.812 -6.238 1 96.44 228 PRO B O 1
ATOM 4119 N N . LYS B 1 229 ? -5.98 -19.078 -7.688 1 90.56 229 LYS B N 1
ATOM 4120 C CA . LYS B 1 229 ? -6.793 -18.406 -6.68 1 90.56 229 LYS B CA 1
ATOM 4121 C C . LYS B 1 229 ? -8.141 -19.109 -6.508 1 90.56 229 LYS B C 1
ATOM 4123 O O . LYS B 1 229 ? -8.766 -19.516 -7.492 1 90.56 229 LYS B O 1
ATOM 4128 N N . ALA B 1 230 ? -8.477 -19.453 -5.309 1 82.94 230 ALA B N 1
ATOM 4129 C CA . ALA B 1 230 ? -9.781 -20.062 -5.035 1 82.94 230 ALA B CA 1
ATOM 4130 C C . ALA B 1 230 ? -10.453 -19.391 -3.842 1 82.94 230 ALA B C 1
ATOM 4132 O O . ALA B 1 230 ? -9.898 -19.359 -2.742 1 82.94 230 ALA B O 1
ATOM 4133 N N . SER B 1 231 ? -11.555 -18.875 -4.133 1 77.25 231 SER B N 1
ATOM 4134 C CA . SER B 1 231 ? -12.234 -18.172 -3.055 1 77.25 231 SER B CA 1
ATOM 4135 C C . SER B 1 231 ? -13.086 -19.109 -2.221 1 77.25 231 SER B C 1
ATOM 4137 O O . SER B 1 231 ? -13.414 -18.812 -1.069 1 77.25 231 SER B O 1
ATOM 4139 N N . SER B 1 232 ? -13.406 -20.234 -2.857 1 86.25 232 SER B N 1
ATOM 4140 C CA . SER B 1 232 ? -14.234 -21.156 -2.09 1 86.25 232 SER B CA 1
ATOM 4141 C C . SER B 1 232 ? -13.391 -22.25 -1.441 1 86.25 232 SER B C 1
ATOM 4143 O O . SER B 1 232 ? -12.359 -22.641 -1.983 1 86.25 232 SER B O 1
ATOM 4145 N N . TYR B 1 233 ? -13.938 -22.656 -0.341 1 90.62 233 TYR B N 1
ATOM 4146 C CA . TYR B 1 233 ? -13.289 -23.719 0.429 1 90.62 233 TYR B CA 1
ATOM 4147 C C . TYR B 1 233 ? -13.148 -24.984 -0.402 1 90.62 233 TYR B C 1
ATOM 4149 O O . TYR B 1 233 ? -12.07 -25.594 -0.435 1 90.62 233 TYR B O 1
ATOM 4157 N N . GLU B 1 234 ? -14.164 -25.328 -1.077 1 92.25 234 GLU B N 1
ATOM 4158 C CA . GLU B 1 234 ? -14.188 -26.547 -1.883 1 92.25 234 GLU B CA 1
ATOM 4159 C C . GLU B 1 234 ? -13.133 -26.5 -2.982 1 92.25 234 GLU B C 1
ATOM 4161 O O . GLU B 1 234 ? -12.414 -27.469 -3.199 1 92.25 234 GLU B O 1
ATOM 4166 N N . HIS B 1 235 ? -13.023 -25.406 -3.602 1 92.88 235 HIS B N 1
ATOM 4167 C CA . HIS B 1 235 ? -12.062 -25.281 -4.691 1 92.88 235 HIS B CA 1
ATOM 4168 C C . HIS B 1 235 ? -10.633 -25.25 -4.16 1 92.88 235 HIS B C 1
ATOM 4170 O O . HIS B 1 235 ? -9.711 -25.734 -4.816 1 92.88 235 HIS B O 1
ATOM 4176 N N . GLN B 1 236 ? -10.422 -24.656 -2.996 1 94.81 236 GLN B N 1
ATOM 4177 C CA . GLN B 1 236 ? -9.094 -24.656 -2.389 1 94.81 236 GLN B CA 1
ATOM 4178 C C . GLN B 1 236 ? -8.609 -26.078 -2.141 1 94.81 236 GLN B C 1
ATOM 4180 O O . GLN B 1 236 ? -7.477 -26.422 -2.492 1 94.81 236 GLN B O 1
ATOM 4185 N N . ILE B 1 237 ? -9.484 -26.906 -1.62 1 95.56 237 ILE B N 1
ATOM 4186 C CA . ILE B 1 237 ? -9.133 -28.281 -1.293 1 95.56 237 ILE B CA 1
ATOM 4187 C C . ILE B 1 237 ? -8.906 -29.078 -2.578 1 95.56 237 ILE B C 1
ATOM 4189 O O . ILE B 1 237 ? -7.91 -29.797 -2.703 1 95.56 237 ILE B O 1
ATOM 4193 N N . SER B 1 238 ? -9.82 -28.891 -3.488 1 95.5 238 SER B N 1
ATOM 4194 C CA . SER B 1 238 ? -9.727 -29.609 -4.754 1 95.5 238 SER B CA 1
ATOM 4195 C C . SER B 1 238 ? -8.445 -29.266 -5.496 1 95.5 238 SER B C 1
ATOM 4197 O O . SER B 1 238 ? -7.766 -30.141 -6.027 1 95.5 238 SER B O 1
ATOM 4199 N N . ASN B 1 239 ? -8.055 -28 -5.52 1 95.75 239 ASN B N 1
ATOM 4200 C CA . ASN B 1 239 ? -6.863 -27.531 -6.227 1 95.75 239 ASN B CA 1
ATOM 4201 C C . ASN B 1 239 ? -5.59 -28.125 -5.633 1 95.75 239 ASN B C 1
ATOM 4203 O O . ASN B 1 239 ? -4.59 -28.281 -6.332 1 95.75 239 ASN B O 1
ATOM 4207 N N . LEU B 1 240 ? -5.668 -28.453 -4.402 1 95.5 240 LEU B N 1
ATOM 4208 C CA . LEU B 1 240 ? -4.488 -28.969 -3.715 1 95.5 240 LEU B CA 1
ATOM 4209 C C . LEU B 1 240 ? -4.344 -30.469 -3.949 1 95.5 240 LEU B C 1
ATOM 4211 O O . LEU B 1 240 ? -3.248 -31.031 -3.809 1 95.5 240 LEU B O 1
ATOM 4215 N N . ASP B 1 241 ? -5.441 -31.141 -4.32 1 95.69 241 ASP B N 1
ATOM 4216 C CA . ASP B 1 241 ? -5.484 -32.594 -4.465 1 95.69 241 ASP B CA 1
ATOM 4217 C C . ASP B 1 241 ? -5.113 -33 -5.883 1 95.69 241 ASP B C 1
ATOM 4219 O O . ASP B 1 241 ? -5.938 -33.562 -6.609 1 95.69 241 ASP B O 1
ATOM 4223 N N . ILE B 1 242 ? -3.805 -32.875 -6.238 1 97.38 242 ILE B N 1
ATOM 4224 C CA . ILE B 1 242 ? -3.475 -33.062 -7.645 1 97.38 242 ILE B CA 1
ATOM 4225 C C . ILE B 1 242 ? -2.25 -33.969 -7.762 1 97.38 242 ILE B C 1
ATOM 4227 O O . ILE B 1 242 ? -1.728 -34.188 -8.859 1 97.38 242 ILE B O 1
ATOM 4231 N N . PHE B 1 243 ? -1.793 -34.594 -6.691 1 97.31 243 PHE B N 1
ATOM 4232 C CA . PHE B 1 243 ? -0.52 -35.312 -6.758 1 97.31 243 PHE B CA 1
ATOM 4233 C C . PHE B 1 243 ? -0.733 -36.812 -6.699 1 97.31 243 PHE B C 1
ATOM 4235 O O . PHE B 1 243 ? 0.23 -37.594 -6.633 1 97.31 243 PHE B O 1
ATOM 4242 N N . ASP B 1 244 ? -2.033 -37.219 -6.754 1 97.12 244 ASP B N 1
ATOM 4243 C CA . ASP B 1 244 ? -2.326 -38.656 -6.645 1 97.12 244 ASP B CA 1
ATOM 4244 C C . ASP B 1 244 ? -2.566 -39.25 -8.023 1 97.12 244 ASP B C 1
ATOM 4246 O O . ASP B 1 244 ? -3.072 -40.375 -8.125 1 97.12 244 ASP B O 1
ATOM 4250 N N . PHE B 1 245 ? -2.367 -38.531 -9.094 1 97.88 245 PHE B N 1
ATOM 4251 C CA . PHE B 1 245 ? -2.396 -39.031 -10.461 1 97.88 245 PHE B CA 1
ATOM 4252 C C . PHE B 1 245 ? -1.293 -38.375 -11.297 1 97.88 245 PHE B C 1
ATOM 4254 O O . PHE B 1 245 ? -0.605 -37.469 -10.828 1 97.88 245 PHE B O 1
ATOM 4261 N N . LYS B 1 246 ? -1.09 -38.938 -12.492 1 98.38 246 LYS B N 1
ATOM 4262 C CA . LYS B 1 2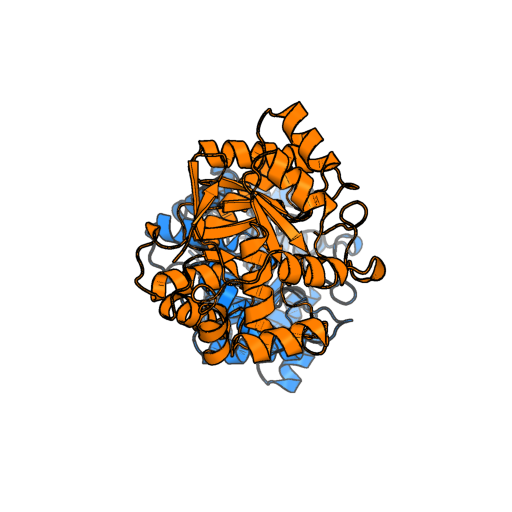46 ? -0.042 -38.438 -13.391 1 98.38 246 LYS B CA 1
ATOM 4263 C C . LYS B 1 246 ? -0.465 -38.562 -14.852 1 98.38 246 LYS B C 1
ATOM 4265 O O . LYS B 1 246 ? -0.939 -39.625 -15.281 1 98.38 246 LYS B O 1
ATOM 4270 N N . LEU B 1 247 ? -0.32 -37.438 -15.539 1 98.75 247 LEU B N 1
ATOM 4271 C CA . LEU B 1 247 ? -0.565 -37.469 -16.984 1 98.75 247 LEU B CA 1
ATOM 4272 C C . LEU B 1 247 ? 0.588 -38.156 -17.719 1 98.75 247 LEU B C 1
ATOM 4274 O O . LEU B 1 247 ? 1.749 -38 -17.328 1 98.75 247 LEU B O 1
ATOM 4278 N N . THR B 1 248 ? 0.274 -38.812 -18.797 1 98.69 248 THR B N 1
ATOM 4279 C CA . THR B 1 248 ? 1.321 -39.375 -19.641 1 98.69 248 THR B CA 1
ATOM 4280 C C . THR B 1 248 ? 2.02 -38.281 -20.453 1 98.69 248 THR B C 1
ATOM 4282 O O . THR B 1 248 ? 1.474 -37.188 -20.625 1 98.69 248 THR B O 1
ATOM 4285 N N . PRO B 1 249 ? 3.172 -38.594 -20.906 1 98.31 249 PRO B N 1
ATOM 4286 C CA . PRO B 1 249 ? 3.873 -37.625 -21.719 1 98.31 249 PRO B CA 1
ATOM 4287 C C . PRO B 1 249 ? 3.057 -37.156 -22.938 1 98.31 249 PRO B C 1
ATOM 4289 O O . PRO B 1 249 ? 3.094 -36 -23.312 1 98.31 249 PRO B O 1
ATOM 4292 N N . GLU B 1 250 ? 2.371 -38.094 -23.469 1 98.38 250 GLU B N 1
ATOM 4293 C CA . GLU B 1 250 ? 1.534 -37.75 -24.625 1 98.38 250 GLU B CA 1
ATOM 4294 C C . GLU B 1 250 ? 0.412 -36.812 -24.234 1 98.38 250 GLU B C 1
ATOM 4296 O O . GLU B 1 250 ? 0.096 -35.875 -24.984 1 98.38 250 GLU B O 1
ATOM 4301 N N . GLU B 1 251 ? -0.156 -37.062 -23.094 1 98.56 251 GLU B N 1
ATOM 4302 C CA . GLU B 1 251 ? -1.241 -36.219 -22.609 1 98.56 251 GLU B CA 1
ATOM 4303 C C . GLU B 1 251 ? -0.74 -34.812 -22.266 1 98.56 251 GLU B C 1
ATOM 4305 O O . GLU B 1 251 ? -1.413 -33.812 -22.547 1 98.56 251 GLU B O 1
ATOM 4310 N N . VAL B 1 252 ? 0.451 -34.75 -21.703 1 98.5 252 VAL B N 1
ATOM 4311 C CA . VAL B 1 252 ? 1.088 -33.469 -21.406 1 98.5 252 VAL B CA 1
ATOM 4312 C C . VAL B 1 252 ? 1.297 -32.688 -22.703 1 98.5 252 VAL B C 1
ATOM 4314 O O . VAL B 1 252 ? 0.962 -31.5 -22.781 1 98.5 252 VAL B O 1
ATOM 4317 N N . GLN B 1 253 ? 1.769 -33.375 -23.703 1 97.88 253 GLN B N 1
ATOM 4318 C CA . GLN B 1 253 ? 2.031 -32.719 -24.984 1 97.88 253 GLN B CA 1
ATOM 4319 C C . GLN B 1 253 ? 0.735 -32.25 -25.641 1 97.88 253 GLN B C 1
ATOM 4321 O O . GLN B 1 253 ? 0.704 -31.203 -26.281 1 97.88 253 GLN B O 1
ATOM 4326 N N . LYS B 1 254 ? -0.29 -33.031 -25.5 1 97.31 254 LYS B N 1
ATOM 4327 C CA . LYS B 1 254 ? -1.591 -32.656 -26.047 1 97.31 254 LYS B CA 1
ATOM 4328 C C . LYS B 1 254 ? -2.057 -31.328 -25.5 1 97.31 254 LYS B C 1
ATOM 4330 O O . LYS B 1 254 ? -2.629 -30.516 -26.234 1 97.31 254 LYS B O 1
ATOM 4335 N N . LEU B 1 255 ? -1.817 -31.125 -24.234 1 97.44 255 LEU B N 1
ATOM 4336 C CA . LEU B 1 255 ? -2.24 -29.875 -23.625 1 97.44 255 LEU B CA 1
ATOM 4337 C C . LEU B 1 255 ? -1.332 -28.734 -24.047 1 97.44 255 LEU B C 1
ATOM 4339 O O . LEU B 1 255 ? -1.792 -27.594 -24.203 1 97.44 255 LEU B O 1
ATOM 4343 N N . ILE B 1 256 ? -0.007 -28.922 -24.219 1 97.44 256 ILE B N 1
ATOM 4344 C CA . ILE B 1 256 ? 0.904 -27.906 -24.719 1 97.44 256 ILE B CA 1
ATOM 4345 C C . ILE B 1 256 ? 0.451 -27.453 -26.109 1 97.44 256 ILE B C 1
ATOM 4347 O O . ILE B 1 256 ? 0.532 -26.266 -26.438 1 97.44 256 ILE B O 1
ATOM 4351 N N . ASN B 1 257 ? -0.125 -28.391 -26.875 1 96.56 257 ASN B N 1
ATOM 4352 C CA . ASN B 1 257 ? -0.509 -28.141 -28.266 1 96.56 257 ASN B CA 1
ATOM 4353 C C . ASN B 1 257 ? -1.746 -27.25 -28.344 1 96.56 257 ASN B C 1
ATOM 4355 O O . ASN B 1 257 ? -2.117 -26.781 -29.422 1 96.56 257 ASN B O 1
ATOM 4359 N N . LEU B 1 258 ? -2.348 -26.953 -27.203 1 95.94 258 LEU B N 1
ATOM 4360 C CA . LEU B 1 258 ? -3.5 -26.047 -27.188 1 95.94 258 LEU B CA 1
ATOM 4361 C C . LEU B 1 258 ? -3.061 -24.594 -27.281 1 95.94 258 LEU B C 1
ATOM 4363 O O . LEU B 1 258 ? -3.896 -23.703 -27.406 1 95.94 258 LEU B O 1
ATOM 4367 N N . ASP B 1 259 ? -1.788 -24.312 -27.359 1 95.88 259 ASP B N 1
ATOM 4368 C CA . ASP B 1 259 ? -1.214 -22.984 -27.375 1 95.88 259 ASP B CA 1
ATOM 4369 C C . ASP B 1 259 ? -1.8 -22.141 -28.516 1 95.88 259 ASP B C 1
ATOM 4371 O O . ASP B 1 259 ? -1.967 -22.641 -29.625 1 95.88 259 ASP B O 1
ATOM 4375 N N . LYS B 1 260 ? -2.18 -20.938 -28.109 1 93.44 260 LYS B N 1
ATOM 4376 C CA . LYS B 1 260 ? -2.631 -19.922 -29.062 1 93.44 260 LYS B CA 1
ATOM 4377 C C . LYS B 1 260 ? -1.881 -18.609 -28.875 1 93.44 260 LYS B C 1
ATOM 4379 O O . LYS B 1 260 ? -1.833 -18.062 -27.766 1 93.44 260 LYS B O 1
ATOM 4384 N N . ILE B 1 261 ? -1.358 -18.047 -29.969 1 85.38 261 ILE B N 1
ATOM 4385 C CA . ILE B 1 261 ? -0.583 -16.812 -29.906 1 85.38 261 ILE B CA 1
ATOM 4386 C C . ILE B 1 261 ? -1.455 -15.68 -29.359 1 85.38 261 ILE B C 1
ATOM 4388 O O . ILE B 1 261 ? -0.981 -14.828 -28.609 1 85.38 261 ILE B O 1
ATOM 4392 N N . SER B 1 262 ? -2.658 -15.688 -29.641 1 87.81 262 SER B N 1
ATOM 4393 C CA . SER B 1 262 ? -3.59 -14.617 -29.297 1 87.81 262 SER B CA 1
ATOM 4394 C C . SER B 1 262 ? -3.994 -14.695 -27.828 1 87.81 262 SER B C 1
ATOM 4396 O O . SER B 1 262 ? -4.66 -13.797 -27.312 1 87.81 262 SER B O 1
ATOM 4398 N N . ALA B 1 263 ? -3.48 -15.703 -27.156 1 90.25 263 ALA B N 1
ATOM 4399 C CA . ALA B 1 263 ? -3.992 -15.945 -25.812 1 90.25 263 ALA B CA 1
ATOM 4400 C C . ALA B 1 263 ? -3.17 -15.188 -24.766 1 90.25 263 ALA B C 1
ATOM 4402 O O . ALA B 1 263 ? -3.588 -15.062 -23.609 1 90.25 263 ALA B O 1
ATOM 4403 N N . ARG B 1 264 ? -1.994 -14.719 -25.141 1 91.25 264 ARG B N 1
ATOM 4404 C CA . ARG B 1 264 ? -1.181 -13.945 -24.203 1 91.25 264 ARG B CA 1
ATOM 4405 C C . ARG B 1 264 ? -1.813 -12.578 -23.922 1 91.25 264 ARG B C 1
ATOM 4407 O O . ARG B 1 264 ? -2.127 -11.836 -24.859 1 91.25 264 ARG B O 1
ATOM 4414 N N . ARG B 1 265 ? -1.961 -12.266 -22.688 1 91 265 ARG B N 1
ATOM 4415 C CA . ARG B 1 265 ? -2.691 -11.055 -22.297 1 91 265 ARG B CA 1
ATOM 4416 C C . ARG B 1 265 ? -1.794 -9.828 -22.359 1 91 265 ARG B C 1
ATOM 4418 O O . ARG B 1 265 ? -2.236 -8.75 -22.766 1 91 265 ARG B O 1
ATOM 4425 N N . PHE B 1 266 ? -0.518 -9.906 -21.906 1 93.25 266 PHE B N 1
ATOM 4426 C CA . PHE B 1 266 ? 0.387 -8.766 -21.844 1 93.25 266 PHE B CA 1
ATOM 4427 C C . PHE B 1 266 ? 1.739 -9.109 -22.453 1 93.25 266 PHE B C 1
ATOM 4429 O O . PHE B 1 266 ? 2.252 -10.219 -22.266 1 93.25 266 PHE B O 1
ATOM 4436 N N . ASP B 1 267 ? 2.225 -8.164 -23.219 1 94.94 267 ASP B N 1
ATOM 4437 C CA . ASP B 1 267 ? 3.586 -8.266 -23.734 1 94.94 267 ASP B CA 1
ATOM 4438 C C . ASP B 1 267 ? 4.582 -7.578 -22.797 1 94.94 267 ASP B C 1
ATOM 4440 O O . ASP B 1 267 ? 4.609 -6.348 -22.719 1 94.94 267 ASP B O 1
ATOM 4444 N N . PRO B 1 268 ? 5.438 -8.336 -22.125 1 96.06 268 PRO B N 1
ATOM 4445 C CA . PRO B 1 268 ? 6.363 -7.754 -21.141 1 96.06 268 PRO B CA 1
ATOM 4446 C C . PRO B 1 268 ? 7.332 -6.758 -21.781 1 96.06 268 PRO B C 1
ATOM 4448 O O . PRO B 1 268 ? 7.977 -5.984 -21.062 1 96.06 268 PRO B O 1
ATOM 4451 N N . ASN B 1 269 ? 7.484 -6.75 -23.078 1 95.69 269 ASN B N 1
ATOM 4452 C CA . ASN B 1 269 ? 8.367 -5.816 -23.766 1 95.69 269 ASN B CA 1
ATOM 4453 C C . ASN B 1 269 ? 7.707 -4.457 -23.969 1 95.69 269 ASN B C 1
ATOM 4455 O O . ASN B 1 269 ? 8.375 -3.48 -24.312 1 95.69 269 ASN B O 1
ATOM 4459 N N . GLU B 1 270 ? 6.453 -4.426 -23.734 1 96 270 GLU B N 1
ATOM 4460 C CA . GLU B 1 270 ? 5.719 -3.188 -23.984 1 96 270 GLU B CA 1
ATOM 4461 C C . GLU B 1 270 ? 4.973 -2.738 -22.734 1 96 270 GLU B C 1
ATOM 4463 O O . GLU B 1 270 ? 4.84 -1.538 -22.484 1 96 270 GLU B O 1
ATOM 4468 N N . HIS B 1 271 ? 4.5 -3.719 -22 1 96.94 271 HIS B N 1
ATOM 4469 C CA . HIS B 1 271 ? 3.646 -3.426 -20.859 1 96.94 271 HIS B CA 1
ATOM 4470 C C . HIS B 1 271 ? 4.438 -2.748 -19.734 1 96.94 271 HIS B C 1
ATOM 4472 O O . HIS B 1 271 ? 5.574 -3.135 -19.453 1 96.94 271 HIS B O 1
ATOM 4478 N N . GLU B 1 272 ? 3.842 -1.678 -19.172 1 97.38 272 GLU B N 1
ATOM 4479 C CA . GLU B 1 272 ? 4.375 -1.016 -17.984 1 97.38 272 GLU B CA 1
ATOM 4480 C C . GLU B 1 272 ? 3.377 -1.064 -16.828 1 97.38 272 GLU B C 1
ATOM 4482 O O . GLU B 1 272 ? 2.174 -0.896 -17.031 1 97.38 272 GLU B O 1
ATOM 4487 N N . GLU B 1 273 ? 3.859 -1.424 -15.68 1 96.62 273 GLU B N 1
ATOM 4488 C CA . GLU B 1 273 ? 3.061 -1.448 -14.461 1 96.62 273 GLU B CA 1
ATOM 4489 C C . GLU B 1 273 ? 3.684 -0.579 -13.375 1 96.62 273 GLU B C 1
ATOM 4491 O O . GLU B 1 273 ? 4.883 -0.68 -13.102 1 96.62 273 GLU B O 1
ATOM 4496 N N . PHE B 1 274 ? 2.844 0.339 -12.875 1 94.06 274 PHE B N 1
ATOM 4497 C CA . PHE B 1 274 ? 3.352 1.269 -11.875 1 94.06 274 PHE B CA 1
ATOM 4498 C C . PHE B 1 274 ? 2.588 1.119 -10.562 1 94.06 274 PHE B C 1
ATOM 4500 O O . PHE B 1 274 ? 1.409 0.758 -10.562 1 94.06 274 PHE B O 1
#

Foldseek 3Di:
DDWDAFPVGDIDDLAAAEQQPLADPLSLVQLLLLVVLPGQEYEEEVVSVHLLSQLNNVVVNPDDPVSHQYEYEDAPVQLAQVSLLVVLVVSCVSSVHQAHAEYEHAFCQVVVRSNLSNQVNVVVCCVVVRYVFYAYEQDDPVRQVVNCVVPVDGHREYEYADELQANVVRRLVSCVVVRHQYEHDCHCPDPNPVQPDPLLVVVCVVVVAGSLLSSSLLQSVSRYHYHDYDSDSVVSNRNVPNPPDHDDPVSSVVSNVSYDPVRGDDRSNPDHTD/DDWDAFPVGDIDHLAAAEQQPLADPLSLVQLLLLVVLPGQEYEEEVVSVHLLSQLNNVVVNPDDPVSHQYEYEDAPVQLAQVSLLVVLVVSCVSSVHQAHAEYEHAACQVVVRSNLSNQVNVVVCCVVVRYVFYAYEQDDPVRQVVNCVVPVDGHREYEYADELQANVVRRLVSCVVVRHQYEHDCHCPDPNPVQPDPLLVVVCVVVVAGSLLSSSLLQSVSRYHYHDYDSDSVVSNRNVPNPPDHDDPVSSVVSNVSYDPVRGDDRSNPDHTD

pLDDT: mean 97.05, std 4.11, range [64.0, 99.0]

Radius of gyration: 26.5 Å; Cα contacts (8 Å, |Δi|>4): 1135; chains: 2; bounding box: 53×83×55 Å